Protein AF-0000000078259011 (afdb_homodimer)

Organism: Caenorhabditis remanei (NCBI:txid31234)

Foldseek 3Di:
DVVVVVVVVVLVVVLVVVLLVVLLVVVVVCVVVVHDDDLVNSQVSSVVVCVVSVNDPDRCDPVNSVVSCVVVVHDDDDDDDDDDPQDPPHPDDLVVLLVVCLVPVLVVDLVQDDQLQEKEKDKDKDFLADADPDDDDDPPDPDDDDDDLDDRSHPAIAIWMWMATLQQATFWAIEIEAADCDQDPCNCVLCVVLPSHDYHYDNRNDDALVVLLVCVVPTVVVTHAASHEYEEEPDPSCVSNVPDPVCPPRNYHYDYRDPPNCCQAHLCNPFPNVLLNVQLHVLSVQCCVPPVVDDSSDPSNVSLSNLLVVVQCRAPLNSLRSNQSCVRSPSDVDRGDDGDRQCCQFQPCVLQPPAAAPPPGHGFGTFRNHPVGRGTHHSVRSRVVSPD/DVVVVVVVVVLVVVLVVVLLVVLLVVVVVCVVVVHDDDLVNSQVSSVVVCVVSVNDPDRCDPVNSVVSCVVVVHDDDDDDDDDDPQDPPHPDDLVVLLVVCLVPVLVVDLVQDDQLQEKEKDKDKDFLAAADPDDDDDPPDPDDDDDDLDDRSHPAIAIWMWMATLQQATFWAIEIEAADCDQDPCNCVLCVVLRSHDYHYDNRNDDALVVLLVCVVPTVVVTHAASHEYEYEPDPSCVSNVPDPSCPPRNYHYHYRDPPNCCQAHLCNVFPNVLLSVQLHVLSVQCCVPPVVDNSSDPSNVSLSNLLVVVQCRAPLNSLRSNQSCVRSPSDVDRGDDGDRQCCQFQPCVLQPPAAAPPPGHRFGTFRNHPVGRGTHHSVCSRVVSPD

Structure (mmCIF, N/CA/C/O backbone):
data_AF-0000000078259011-model_v1
#
loop_
_entity.id
_entity.type
_entity.pdbx_description
1 polymer 'DDE-1 domain-containing protein'
#
loop_
_atom_site.group_PDB
_atom_site.id
_atom_site.type_symbol
_atom_site.label_atom_id
_atom_site.label_alt_id
_atom_site.label_comp_id
_atom_site.label_asym_id
_atom_site.label_entity_id
_atom_site.label_seq_id
_atom_site.pdbx_PDB_ins_code
_atom_site.Cartn_x
_atom_site.Cartn_y
_atom_site.Cartn_z
_atom_site.occupancy
_atom_site.B_iso_or_equiv
_atom_site.auth_seq_id
_atom_site.auth_comp_id
_atom_site.auth_asym_id
_atom_site.auth_atom_id
_atom_site.pdbx_PDB_model_num
ATOM 1 N N . ILE A 1 1 ? -22.812 -26.375 -56.094 1 44.34 1 ILE A N 1
ATOM 2 C CA . ILE A 1 1 ? -21.812 -26.344 -55.031 1 44.34 1 ILE A CA 1
ATOM 3 C C . ILE A 1 1 ? -21.484 -24.891 -54.688 1 44.34 1 ILE A C 1
ATOM 5 O O . ILE A 1 1 ? -21.375 -24.547 -53.5 1 44.34 1 ILE A O 1
ATOM 9 N N . ARG A 1 2 ? -21.422 -24.219 -55.656 1 51.81 2 ARG A N 1
ATOM 10 C CA . ARG A 1 2 ? -21.109 -22.812 -55.438 1 51.81 2 ARG A CA 1
ATOM 11 C C . ARG A 1 2 ? -22.297 -22.078 -54.781 1 51.81 2 ARG A C 1
ATOM 13 O O . ARG A 1 2 ? -22.109 -21.203 -53.969 1 51.81 2 ARG A O 1
ATOM 20 N N . LYS A 1 3 ? -23.438 -22.172 -55.312 1 49.12 3 LYS A N 1
ATOM 21 C CA . LYS A 1 3 ? -24.641 -21.531 -54.75 1 49.12 3 LYS A CA 1
ATOM 22 C C . LYS A 1 3 ? -24.891 -21.984 -53.344 1 49.12 3 LYS A C 1
ATOM 24 O O . LYS A 1 3 ? -25.234 -21.172 -52.469 1 49.12 3 LYS A O 1
ATOM 29 N N . GLU A 1 4 ? -24.719 -23.203 -53.062 1 45.75 4 GLU A N 1
ATOM 30 C CA . GLU A 1 4 ? -24.859 -23.75 -51.719 1 45.75 4 GLU A CA 1
ATOM 31 C C . GLU A 1 4 ? -23.781 -23.219 -50.781 1 45.75 4 GLU A C 1
ATOM 33 O O . GLU A 1 4 ? -24.047 -22.906 -49.625 1 45.75 4 GLU A O 1
ATOM 38 N N . ILE A 1 5 ? -22.625 -23.016 -51.406 1 49.16 5 ILE A N 1
ATOM 39 C CA . ILE A 1 5 ? -21.516 -22.453 -50.656 1 49.16 5 ILE A CA 1
ATOM 40 C C . ILE A 1 5 ? -21.797 -20.984 -50.344 1 49.16 5 ILE A C 1
ATOM 42 O O . ILE A 1 5 ? -21.5 -20.516 -49.25 1 49.16 5 ILE A O 1
ATOM 46 N N . ARG A 1 6 ? -22.391 -20.281 -51.281 1 49.56 6 ARG A N 1
ATOM 47 C CA . ARG A 1 6 ? -22.734 -18.875 -51.094 1 49.56 6 ARG A CA 1
ATOM 48 C C . ARG A 1 6 ? -23.828 -18.703 -50.062 1 49.56 6 ARG A C 1
ATOM 50 O O . ARG A 1 6 ? -23.766 -17.797 -49.219 1 49.56 6 ARG A O 1
ATOM 57 N N . THR A 1 7 ? -24.797 -19.453 -50.125 1 50.31 7 THR A N 1
ATOM 58 C CA . THR A 1 7 ? -25.875 -19.422 -49.125 1 50.31 7 THR A CA 1
ATOM 59 C C . THR A 1 7 ? -25.359 -19.828 -47.75 1 50.31 7 THR A C 1
ATOM 61 O O . THR A 1 7 ? -25.766 -19.266 -46.75 1 50.31 7 THR A O 1
ATOM 64 N N . GLN A 1 8 ? -24.469 -20.766 -47.781 1 53.81 8 GLN A N 1
ATOM 65 C CA . GLN A 1 8 ? -23.859 -21.219 -46.531 1 53.81 8 GLN A CA 1
ATOM 66 C C . GLN A 1 8 ? -22.953 -20.141 -45.969 1 53.81 8 GLN A C 1
ATOM 68 O O . GLN A 1 8 ? -22.922 -19.938 -44.75 1 53.81 8 GLN A O 1
ATOM 73 N N . LYS A 1 9 ? -22.219 -19.5 -47 1 56.75 9 LYS A N 1
ATOM 74 C CA . LYS A 1 9 ? -21.344 -18.406 -46.594 1 56.75 9 LYS A CA 1
ATOM 75 C C . LYS A 1 9 ? -22.141 -17.234 -46.031 1 56.75 9 LYS A C 1
ATOM 77 O O . LYS A 1 9 ? -21.734 -16.609 -45.062 1 56.75 9 LYS A O 1
ATOM 82 N N . THR A 1 10 ? -23.141 -16.859 -46.781 1 58.97 10 THR A N 1
ATOM 83 C CA . THR A 1 10 ? -24 -15.797 -46.312 1 58.97 10 THR A CA 1
ATOM 84 C C . THR A 1 10 ? -24.594 -16.141 -44.969 1 58.97 10 THR A C 1
ATOM 86 O O . THR A 1 10 ? -24.703 -15.273 -44.094 1 58.97 10 THR A O 1
ATOM 89 N N . ASN A 1 11 ? -24.719 -17.391 -44.844 1 77.69 11 ASN A N 1
ATOM 90 C CA . ASN A 1 11 ? -25.297 -17.875 -43.594 1 77.69 11 ASN A CA 1
ATOM 91 C C . ASN A 1 11 ? -24.266 -17.859 -42.469 1 77.69 11 ASN A C 1
ATOM 93 O O . ASN A 1 11 ? -24.594 -17.5 -41.344 1 77.69 11 ASN A O 1
ATOM 97 N N . ARG A 1 12 ? -23.047 -18 -42.938 1 81.88 12 ARG A N 1
ATOM 98 C CA . ARG A 1 12 ? -22 -17.969 -41.938 1 81.88 12 ARG A CA 1
ATOM 99 C C . ARG A 1 12 ? -21.719 -16.531 -41.5 1 81.88 12 ARG A C 1
ATOM 101 O O . ARG A 1 12 ? -21.516 -16.266 -40.312 1 81.88 12 ARG A O 1
ATOM 108 N N . LYS A 1 13 ? -21.594 -15.664 -42.594 1 85.06 13 LYS A N 1
ATOM 109 C CA . LYS A 1 13 ? -21.344 -14.25 -42.312 1 85.06 13 LYS A CA 1
ATOM 110 C C . LYS A 1 13 ? -22.422 -13.695 -41.375 1 85.06 13 LYS A C 1
ATOM 112 O O . LYS A 1 13 ? -22.109 -12.945 -40.438 1 85.06 13 LYS A O 1
ATOM 117 N N . GLN A 1 14 ? -23.594 -14.023 -41.656 1 88.19 14 GLN A N 1
ATOM 118 C CA . GLN A 1 14 ? -24.703 -13.578 -40.781 1 88.19 14 GLN A CA 1
ATOM 119 C C . GLN A 1 14 ? -24.594 -14.188 -39.406 1 88.19 14 GLN A C 1
ATOM 121 O O . GLN A 1 14 ? -24.859 -13.516 -38.406 1 88.19 14 GLN A O 1
ATOM 126 N N . ALA A 1 15 ? -24.25 -15.438 -39.344 1 89.5 15 ALA A N 1
ATOM 127 C CA . ALA A 1 15 ? -24.078 -16.109 -38.062 1 89.5 15 ALA A CA 1
ATOM 128 C C . ALA A 1 15 ? -22.984 -15.453 -37.25 1 89.5 15 ALA A C 1
ATOM 130 O O . ALA A 1 15 ? -23.125 -15.289 -36.031 1 89.5 15 ALA A O 1
ATOM 131 N N . VAL A 1 16 ? -21.891 -15.102 -37.906 1 91 16 VAL A N 1
ATOM 132 C CA . VAL A 1 16 ? -20.766 -14.469 -37.219 1 91 16 VAL A CA 1
ATOM 133 C C . VAL A 1 16 ? -21.188 -13.094 -36.719 1 91 16 VAL A C 1
ATOM 135 O O . VAL A 1 16 ? -20.797 -12.688 -35.594 1 91 16 VAL A O 1
ATOM 138 N N . GLU A 1 17 ? -21.938 -12.414 -37.438 1 91.94 17 GLU A N 1
ATOM 139 C CA . GLU A 1 17 ? -22.438 -11.109 -37 1 91.94 17 GLU A CA 1
ATOM 140 C C . GLU A 1 17 ? -23.328 -11.25 -35.781 1 91.94 17 GLU A C 1
ATOM 142 O O . GLU A 1 17 ? -23.25 -10.438 -34.844 1 91.94 17 GLU A O 1
ATOM 147 N N . LEU A 1 18 ? -24.156 -12.25 -35.812 1 92.31 18 LEU A N 1
ATOM 148 C CA . LEU A 1 18 ? -25 -12.516 -34.656 1 92.31 18 LEU A CA 1
ATOM 149 C C . LEU A 1 18 ? -24.156 -12.883 -33.438 1 92.31 18 LEU A C 1
ATOM 151 O O . LEU A 1 18 ? -24.469 -12.477 -32.312 1 92.31 18 LEU A O 1
ATOM 155 N N . LEU A 1 19 ? -23.203 -13.664 -33.688 1 94.19 19 LEU A N 1
ATOM 156 C CA . LEU A 1 19 ? -22.266 -14.016 -32.625 1 94.19 19 LEU A CA 1
ATOM 157 C C . LEU A 1 19 ? -21.625 -12.758 -32.031 1 94.19 19 LEU A C 1
ATOM 159 O O . LEU A 1 19 ? -21.547 -12.609 -30.812 1 94.19 19 LEU A O 1
ATOM 163 N N . ASN A 1 20 ? -21.172 -11.93 -32.938 1 95.38 20 ASN A N 1
ATOM 164 C CA . ASN A 1 20 ? -20.531 -10.695 -32.5 1 95.38 20 ASN A CA 1
ATOM 165 C C . ASN A 1 20 ? -21.453 -9.875 -31.609 1 95.38 20 ASN A C 1
ATOM 167 O O . ASN A 1 20 ? -21.031 -9.398 -30.562 1 95.38 20 ASN A O 1
ATOM 171 N N . ASP A 1 21 ? -22.641 -9.805 -31.969 1 95.38 21 ASP A N 1
ATOM 172 C CA . ASP A 1 21 ? -23.594 -9.039 -31.188 1 95.38 21 ASP A CA 1
ATOM 173 C C . ASP A 1 21 ? -23.828 -9.68 -29.812 1 95.38 21 ASP A C 1
ATOM 175 O O . ASP A 1 21 ? -23.906 -8.977 -28.797 1 95.38 21 ASP A O 1
ATOM 179 N N . ARG A 1 22 ? -23.938 -10.891 -29.812 1 95.25 22 ARG A N 1
ATOM 180 C CA . ARG A 1 22 ? -24.141 -11.609 -28.547 1 95.25 22 ARG A CA 1
ATOM 181 C C . ARG A 1 22 ? -22.969 -11.414 -27.609 1 95.25 22 ARG A C 1
ATOM 183 O O . ARG A 1 22 ? -23.141 -11.133 -26.422 1 95.25 22 ARG A O 1
ATOM 190 N N . VAL A 1 23 ? -21.797 -11.555 -28.141 1 96.5 23 VAL A N 1
ATOM 191 C CA . VAL A 1 23 ? -20.594 -11.43 -27.328 1 96.5 23 VAL A CA 1
ATOM 192 C C . VAL A 1 23 ? -20.453 -9.992 -26.828 1 96.5 23 VAL A C 1
ATOM 194 O O . VAL A 1 23 ? -20.125 -9.766 -25.656 1 96.5 23 VAL A O 1
ATOM 197 N N . VAL A 1 24 ? -20.719 -9.062 -27.688 1 97.12 24 VAL A N 1
ATOM 198 C CA . VAL A 1 24 ? -20.656 -7.652 -27.312 1 97.12 24 VAL A CA 1
ATOM 199 C C . VAL A 1 24 ? -21.609 -7.387 -26.156 1 97.12 24 VAL A C 1
ATOM 201 O O . VAL A 1 24 ? -21.25 -6.707 -25.188 1 97.12 24 VAL A O 1
ATOM 204 N N . ASN A 1 25 ? -22.734 -7.973 -26.188 1 96.31 25 ASN A N 1
ATOM 205 C CA . ASN A 1 25 ? -23.734 -7.785 -25.141 1 96.31 25 ASN A CA 1
ATOM 206 C C . ASN A 1 25 ? -23.281 -8.422 -23.828 1 96.31 25 ASN A C 1
ATOM 208 O O . ASN A 1 25 ? -23.469 -7.844 -22.75 1 96.31 25 ASN A O 1
ATOM 212 N N . LEU A 1 26 ? -22.734 -9.516 -23.922 1 95.5 26 LEU A N 1
ATOM 213 C CA . LEU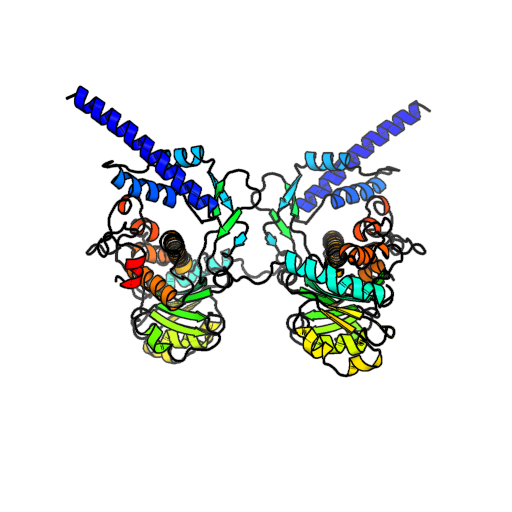 A 1 26 ? -22.281 -10.211 -22.734 1 95.5 26 LEU A CA 1
ATOM 214 C C . LEU A 1 26 ? -21.109 -9.477 -22.094 1 95.5 26 LEU A C 1
ATOM 216 O O . LEU A 1 26 ? -21.031 -9.367 -20.859 1 95.5 26 LEU A O 1
ATOM 220 N N . VAL A 1 27 ? -20.234 -9.016 -22.922 1 96.38 27 VAL A N 1
ATOM 221 C CA . VAL A 1 27 ? -19.078 -8.281 -22.422 1 96.38 27 VAL A CA 1
ATOM 222 C C . VAL A 1 27 ? -19.531 -6.965 -21.797 1 96.38 27 VAL A C 1
ATOM 224 O O . VAL A 1 27 ? -19.047 -6.586 -20.719 1 96.38 27 VAL A O 1
ATOM 227 N N . LYS A 1 28 ? -20.422 -6.324 -22.422 1 96.06 28 LYS A N 1
ATOM 228 C CA . LYS A 1 28 ? -20.969 -5.082 -21.875 1 96.06 28 LYS A CA 1
ATOM 229 C C . LYS A 1 28 ? -21.625 -5.316 -20.516 1 96.06 28 LYS A C 1
ATOM 231 O O . LYS A 1 28 ? -21.453 -4.523 -19.594 1 96.06 28 LYS A O 1
ATOM 236 N N . ALA A 1 29 ? -22.344 -6.363 -20.422 1 94.62 29 ALA A N 1
ATOM 237 C CA . ALA A 1 29 ? -23 -6.715 -19.156 1 94.62 29 ALA A CA 1
ATOM 238 C C . ALA A 1 29 ? -21.969 -6.945 -18.062 1 94.62 29 ALA A C 1
ATOM 240 O O . ALA A 1 29 ? -22.172 -6.512 -16.922 1 94.62 29 ALA A O 1
ATOM 241 N N . ALA A 1 30 ? -20.938 -7.609 -18.406 1 94.06 30 ALA A N 1
ATOM 242 C CA . ALA A 1 30 ? -19.891 -7.887 -17.438 1 94.06 30 ALA A CA 1
ATOM 243 C C . ALA A 1 30 ? -19.234 -6.594 -16.953 1 94.06 30 ALA A C 1
ATOM 245 O O . ALA A 1 30 ? -18.953 -6.441 -15.758 1 94.06 30 ALA A O 1
ATOM 246 N N . ILE A 1 31 ? -19.031 -5.691 -17.844 1 93.56 31 ILE A N 1
ATOM 247 C CA . ILE A 1 31 ? -18.422 -4.402 -17.516 1 93.56 31 ILE A CA 1
ATOM 248 C C . ILE A 1 31 ? -19.375 -3.607 -16.609 1 93.56 31 ILE A C 1
ATOM 250 O O . ILE A 1 31 ? -18.953 -3.043 -15.602 1 93.56 31 ILE A O 1
ATOM 254 N N . ASP A 1 32 ? -20.609 -3.664 -16.938 1 91.62 32 ASP A N 1
ATOM 255 C CA . ASP A 1 32 ? -21.609 -2.932 -16.172 1 91.62 32 ASP A CA 1
ATOM 256 C C . ASP A 1 32 ? -21.766 -3.508 -14.766 1 91.62 32 ASP A C 1
ATOM 258 O O . ASP A 1 32 ? -22.094 -2.781 -13.828 1 91.62 32 ASP A O 1
ATOM 262 N N . ASN A 1 33 ? -21.484 -4.766 -14.695 1 89.81 33 ASN A N 1
ATOM 263 C CA . ASN A 1 33 ? -21.578 -5.43 -13.406 1 89.81 33 ASN A CA 1
ATOM 264 C C . ASN A 1 33 ? -20.281 -5.301 -12.609 1 89.81 33 ASN A C 1
ATOM 266 O O . ASN A 1 33 ? -20.141 -5.891 -11.539 1 89.81 33 ASN A O 1
ATOM 270 N N . ASN A 1 34 ? -19.328 -4.617 -13.156 1 91.5 34 ASN A N 1
ATOM 271 C CA . ASN A 1 34 ? -18.031 -4.379 -12.531 1 91.5 34 ASN A CA 1
ATOM 272 C C . ASN A 1 34 ? -17.25 -5.684 -12.328 1 91.5 34 ASN A C 1
ATOM 274 O O . ASN A 1 34 ? -16.562 -5.844 -11.328 1 91.5 34 ASN A O 1
ATOM 278 N N . ASP A 1 35 ? -17.5 -6.578 -13.25 1 92.12 35 ASP A N 1
ATOM 279 C CA . ASP A 1 35 ? -16.719 -7.805 -13.234 1 92.12 35 ASP A CA 1
ATOM 280 C C . ASP A 1 35 ? -15.297 -7.559 -13.758 1 92.12 35 ASP A C 1
ATOM 282 O O . ASP A 1 35 ? -15.086 -6.688 -14.602 1 92.12 35 ASP A O 1
ATOM 286 N N . GLU A 1 36 ? -14.422 -8.281 -13.195 1 93.06 36 GLU A N 1
ATOM 287 C CA . GLU A 1 36 ? -13.055 -8.242 -13.719 1 93.06 36 GLU A CA 1
ATOM 288 C C . GLU A 1 36 ? -12.922 -9.125 -14.961 1 93.06 36 GLU A C 1
ATOM 290 O O . GLU A 1 36 ? -12.984 -10.352 -14.867 1 93.06 36 GLU A O 1
ATOM 295 N N . ILE A 1 37 ? -12.719 -8.461 -16.094 1 93.81 37 ILE A N 1
ATOM 296 C CA . ILE A 1 37 ? -12.625 -9.258 -17.312 1 93.81 37 ILE A CA 1
ATOM 297 C C . ILE A 1 37 ? -11.328 -8.93 -18.047 1 93.81 37 ILE A C 1
ATOM 299 O O . ILE A 1 37 ? -10.789 -7.828 -17.906 1 93.81 37 ILE A O 1
ATOM 303 N N . HIS A 1 38 ? -10.898 -9.969 -18.781 1 94.56 38 HIS A N 1
ATOM 304 C CA . HIS A 1 38 ? -9.688 -9.883 -19.594 1 94.56 38 HIS A CA 1
ATOM 305 C C . HIS A 1 38 ? -9.922 -10.383 -21.016 1 94.56 38 HIS A C 1
ATOM 307 O O . HIS A 1 38 ? -11.047 -10.766 -21.359 1 94.56 38 HIS A O 1
ATOM 313 N N . GLU A 1 39 ? -8.93 -10.289 -21.781 1 94.19 39 GLU A N 1
ATOM 314 C CA . GLU A 1 39 ? -9.078 -10.68 -23.188 1 94.19 39 GLU A CA 1
ATOM 315 C C . GLU A 1 39 ? -9.484 -12.141 -23.312 1 94.19 39 GLU A C 1
ATOM 317 O O . GLU A 1 39 ? -10.234 -12.508 -24.219 1 94.19 39 GLU A O 1
ATOM 322 N N . ASP A 1 40 ? -9.016 -12.875 -22.422 1 91.81 40 ASP A N 1
ATOM 323 C CA . ASP A 1 40 ? -9.359 -14.297 -22.438 1 91.81 40 ASP A CA 1
ATOM 324 C C . ASP A 1 40 ? -10.859 -14.508 -22.234 1 91.81 40 ASP A C 1
ATOM 326 O O . ASP A 1 40 ? -11.438 -15.461 -22.75 1 91.81 40 ASP A O 1
ATOM 330 N N . PHE A 1 41 ? -11.438 -13.68 -21.5 1 92.75 41 PHE A N 1
ATOM 331 C CA . PHE A 1 41 ? -12.875 -13.75 -21.281 1 92.75 41 PHE A CA 1
ATOM 332 C C . PHE A 1 41 ? -13.633 -13.562 -22.578 1 92.75 41 PHE A C 1
ATOM 334 O O . PHE A 1 41 ? -14.586 -14.289 -22.859 1 92.75 41 PHE A O 1
ATOM 341 N N . ILE A 1 42 ? -13.195 -12.594 -23.344 1 96.06 42 ILE A N 1
ATOM 342 C CA . ILE A 1 42 ? -13.836 -12.32 -24.625 1 96.06 42 ILE A CA 1
ATOM 343 C C . ILE A 1 42 ? -13.664 -13.523 -25.547 1 96.06 42 ILE A C 1
ATOM 345 O O . ILE A 1 42 ? -14.633 -13.984 -26.172 1 96.06 42 ILE A O 1
ATOM 349 N N . GLN A 1 43 ? -12.492 -14.016 -25.578 1 95.69 43 GLN A N 1
ATOM 350 C CA . GLN A 1 43 ? -12.203 -15.164 -26.438 1 95.69 43 GLN A CA 1
ATOM 351 C C . GLN A 1 43 ? -13.055 -16.359 -26.047 1 95.69 43 GLN A C 1
ATOM 353 O O . GLN A 1 43 ? -13.688 -16.984 -26.906 1 95.69 43 GLN A O 1
ATOM 358 N N . ARG A 1 44 ? -13.094 -16.641 -24.828 1 93.81 44 ARG A N 1
ATOM 359 C CA . ARG A 1 44 ? -13.828 -17.797 -24.328 1 93.81 44 ARG A CA 1
ATOM 360 C C . ARG A 1 44 ? -15.328 -17.641 -24.547 1 93.81 44 ARG A C 1
ATOM 362 O O . ARG A 1 44 ? -16.016 -18.578 -24.953 1 93.81 44 ARG A O 1
ATOM 369 N N . THR A 1 45 ? -15.781 -16.484 -24.234 1 94.25 45 THR A N 1
ATOM 370 C CA . THR A 1 45 ? -17.188 -16.203 -24.469 1 94.25 45 THR A CA 1
ATOM 371 C C . THR A 1 45 ? -17.547 -16.391 -25.953 1 94.25 45 THR A C 1
ATOM 373 O O . THR A 1 45 ? -18.578 -16.969 -26.281 1 94.25 45 THR A O 1
ATOM 376 N N . GLY A 1 46 ? -16.641 -15.914 -26.797 1 95.75 46 GLY A N 1
ATOM 377 C CA . GLY A 1 46 ? -16.844 -16.094 -28.234 1 95.75 46 GLY A CA 1
ATOM 378 C C . GLY A 1 46 ? -16.875 -17.562 -28.641 1 95.75 46 GLY A C 1
ATOM 379 O O . GLY A 1 46 ? -17.781 -17.984 -29.359 1 95.75 46 GLY A O 1
ATOM 380 N N . MET A 1 47 ? -15.969 -18.281 -28.156 1 95.38 47 MET A N 1
ATOM 381 C CA . MET A 1 47 ? -15.883 -19.703 -28.5 1 95.38 47 MET A CA 1
ATOM 382 C C . MET A 1 47 ? -17.094 -20.469 -27.969 1 95.38 47 MET A C 1
ATOM 384 O O . MET A 1 47 ? -17.672 -21.297 -28.688 1 95.38 47 MET A O 1
ATOM 388 N N . ASN A 1 48 ? -17.484 -20.203 -26.781 1 92.81 48 ASN A N 1
ATOM 389 C CA . ASN A 1 48 ? -18.625 -20.875 -26.172 1 92.81 48 ASN A CA 1
ATOM 390 C C . ASN A 1 48 ? -19.922 -20.547 -26.906 1 92.81 48 ASN A C 1
ATOM 392 O O . ASN A 1 48 ? -20.734 -21.438 -27.172 1 92.81 48 ASN A O 1
ATOM 396 N N . GLN A 1 49 ? -20.047 -19.297 -27.219 1 93.06 49 GLN A N 1
ATOM 397 C CA . GLN A 1 49 ? -21.281 -18.875 -27.875 1 93.06 49 GLN A CA 1
ATOM 398 C C . GLN A 1 49 ? -21.312 -19.328 -29.328 1 93.06 49 GLN A C 1
ATOM 400 O O . GLN A 1 49 ? -22.391 -19.516 -29.906 1 93.06 49 GLN A O 1
ATOM 405 N N . ALA A 1 50 ? -20.156 -19.453 -29.938 1 94.12 50 ALA A N 1
ATOM 406 C CA . ALA A 1 50 ? -20.078 -19.906 -31.328 1 94.12 50 ALA A CA 1
ATOM 407 C C . ALA A 1 50 ? -20.75 -21.281 -31.5 1 94.12 50 ALA A C 1
ATOM 409 O O . ALA A 1 50 ? -21.359 -21.562 -32.531 1 94.12 50 ALA A O 1
ATOM 410 N N . VAL A 1 51 ? -20.672 -22.062 -30.469 1 89.38 51 VAL A N 1
ATOM 411 C CA . VAL A 1 51 ? -21.297 -23.375 -30.484 1 89.38 51 VAL A CA 1
ATOM 412 C C . VAL A 1 51 ? -22.812 -23.234 -30.625 1 89.38 51 VAL A C 1
ATOM 414 O O . VAL A 1 51 ? -23.453 -23.984 -31.359 1 89.38 51 VAL A O 1
ATOM 417 N N . CYS A 1 52 ? -23.359 -22.25 -30 1 87 52 CYS A N 1
ATOM 418 C CA . CYS A 1 52 ? -24.797 -22.031 -30.016 1 87 52 CYS A CA 1
ATOM 419 C C . CYS A 1 52 ? -25.266 -21.578 -31.391 1 87 52 CYS A C 1
ATOM 421 O O . CYS A 1 52 ? -26.422 -21.766 -31.75 1 87 52 CYS A O 1
ATOM 423 N N . PHE A 1 53 ? -24.375 -21.031 -32.156 1 88.88 53 PHE A N 1
ATOM 424 C CA . PHE A 1 53 ? -24.734 -20.516 -33.5 1 88.88 53 PHE A CA 1
ATOM 425 C C . PHE A 1 53 ? -24.312 -21.484 -34.594 1 88.88 53 PHE A C 1
ATOM 427 O O . PHE A 1 53 ? -24.422 -21.172 -35.781 1 88.88 53 PHE A O 1
ATOM 434 N N . GLY A 1 54 ? -23.75 -22.641 -34.156 1 85.31 54 GLY A N 1
ATOM 435 C CA . GLY A 1 54 ? -23.375 -23.688 -35.125 1 85.31 54 GLY A CA 1
ATOM 436 C C . GLY A 1 54 ? -22.109 -23.359 -35.875 1 85.31 54 GLY A C 1
ATOM 437 O O . GLY A 1 54 ? -21.922 -23.844 -37 1 85.31 54 GLY A O 1
ATOM 438 N N . LEU A 1 55 ? -21.375 -22.406 -35.5 1 88.94 55 LEU A N 1
ATOM 439 C CA . LEU A 1 55 ? -20.141 -22.031 -36.188 1 88.94 55 LEU A CA 1
ATOM 440 C C . LEU A 1 55 ? -19.016 -23.016 -35.812 1 88.94 55 LEU A C 1
ATOM 442 O O . LEU A 1 55 ? -18.453 -22.953 -34.75 1 88.94 55 LEU A O 1
ATOM 446 N N . LYS A 1 56 ? -18.828 -23.859 -36.844 1 79.25 56 LYS A N 1
ATOM 447 C CA . LYS A 1 56 ? -17.781 -24.844 -36.656 1 79.25 56 LYS A CA 1
ATOM 448 C C . LYS A 1 56 ? -16.406 -24.25 -36.938 1 79.25 56 LYS A C 1
ATOM 450 O O . LYS A 1 56 ? -16.25 -23.406 -37.812 1 79.25 56 LYS A O 1
ATOM 455 N N . ASN A 1 57 ? -15.352 -24.344 -36.219 1 81.56 57 ASN A N 1
ATOM 456 C CA . ASN A 1 57 ? -13.953 -23.953 -36.406 1 81.56 57 ASN A CA 1
ATOM 457 C C . ASN A 1 57 ? -13.727 -22.484 -36.094 1 81.56 57 ASN A C 1
ATOM 459 O O . ASN A 1 57 ? -12.875 -21.828 -36.688 1 81.56 57 ASN A O 1
ATOM 463 N N . PHE A 1 58 ? -14.75 -21.938 -35.438 1 90.69 58 PHE A N 1
ATOM 464 C CA . PHE A 1 58 ? -14.531 -20.562 -34.969 1 90.69 58 PHE A CA 1
ATOM 465 C C . PHE A 1 58 ? -13.336 -20.5 -34.031 1 90.69 58 PHE A C 1
ATOM 467 O O . PHE A 1 58 ? -13.242 -21.281 -33.094 1 90.69 58 PHE A O 1
ATOM 474 N N . LYS A 1 59 ? -12.352 -19.625 -34.25 1 89.19 59 LYS A N 1
ATOM 475 C CA . LYS A 1 59 ? -11.094 -19.656 -33.5 1 89.19 59 LYS A CA 1
ATOM 476 C C . LYS A 1 59 ? -10.961 -18.422 -32.594 1 89.19 59 LYS A C 1
ATOM 478 O O . LYS A 1 59 ? -10.047 -18.344 -31.781 1 89.19 59 LYS A O 1
ATOM 483 N N . ALA A 1 60 ? -11.93 -17.5 -32.594 1 92.5 60 ALA A N 1
ATOM 484 C CA . ALA A 1 60 ? -11.836 -16.281 -31.797 1 92.5 60 ALA A CA 1
ATOM 485 C C . ALA A 1 60 ? -10.438 -15.688 -31.875 1 92.5 60 ALA A C 1
ATOM 487 O O . ALA A 1 60 ? -9.773 -15.5 -30.859 1 92.5 60 ALA A O 1
ATOM 488 N N . SER A 1 61 ? -9.961 -15.297 -33 1 92.94 61 SER A N 1
ATOM 489 C CA . SER A 1 61 ? -8.609 -14.82 -33.281 1 92.94 61 SER A CA 1
ATOM 490 C C . SER A 1 61 ? -8.32 -13.516 -32.562 1 92.94 61 SER A C 1
ATOM 492 O O . SER A 1 61 ? -9.242 -12.859 -32.031 1 92.94 61 SER A O 1
ATOM 494 N N . ARG A 1 62 ? -7.062 -13.195 -32.5 1 93.31 62 ARG A N 1
ATOM 495 C CA . ARG A 1 62 ? -6.652 -11.945 -31.859 1 93.31 62 ARG A CA 1
ATOM 496 C C . ARG A 1 62 ? -7.301 -10.742 -32.531 1 93.31 62 ARG A C 1
ATOM 498 O O . ARG A 1 62 ? -7.68 -9.781 -31.875 1 93.31 62 ARG A O 1
ATOM 505 N N . ASN A 1 63 ? -7.398 -10.852 -33.781 1 94.56 63 ASN A N 1
ATOM 506 C CA . ASN A 1 63 ? -8.031 -9.773 -34.531 1 94.56 63 ASN A CA 1
ATOM 507 C C . ASN A 1 63 ? -9.516 -9.648 -34.188 1 94.56 63 ASN A C 1
ATOM 509 O O . ASN A 1 63 ? -10.047 -8.539 -34.094 1 94.56 63 ASN A O 1
ATOM 513 N N . TRP A 1 64 ? -10.102 -10.758 -34.094 1 95.62 64 TRP A N 1
ATOM 514 C CA . TRP A 1 64 ? -11.508 -10.758 -33.719 1 95.62 64 TRP A CA 1
ATOM 515 C C . TRP A 1 64 ? -11.711 -10.117 -32.375 1 95.62 64 TRP A C 1
ATOM 517 O O . TRP A 1 64 ? -12.609 -9.281 -32.188 1 95.62 64 TRP A O 1
ATOM 527 N N . VAL A 1 65 ? -10.875 -10.445 -31.406 1 96.56 65 VAL A N 1
ATOM 528 C CA . VAL A 1 65 ? -10.953 -9.891 -30.062 1 96.56 65 VAL A CA 1
ATOM 529 C C . VAL A 1 65 ? -10.719 -8.383 -30.094 1 96.56 65 VAL A C 1
ATOM 531 O O . VAL A 1 65 ? -11.43 -7.617 -29.438 1 96.56 65 VAL A O 1
ATOM 534 N N . ALA A 1 66 ? -9.773 -8.008 -30.875 1 97 66 ALA A N 1
ATOM 535 C CA . ALA A 1 66 ? -9.469 -6.586 -31.031 1 97 66 ALA A CA 1
ATOM 536 C C . ALA A 1 66 ? -10.664 -5.82 -31.578 1 97 66 ALA A C 1
ATOM 538 O O . ALA A 1 66 ? -10.922 -4.68 -31.188 1 97 66 ALA A O 1
ATOM 539 N N . ALA A 1 67 ? -11.336 -6.465 -32.469 1 96.38 67 ALA A N 1
ATOM 540 C CA . ALA A 1 67 ? -12.516 -5.84 -33.062 1 96.38 67 ALA A CA 1
ATOM 541 C C . ALA A 1 67 ? -13.609 -5.637 -32 1 96.38 67 ALA A C 1
ATOM 543 O O . ALA A 1 67 ? -14.273 -4.598 -31.984 1 96.38 67 ALA A O 1
ATOM 544 N N . ILE A 1 68 ? -13.773 -6.625 -31.219 1 96.94 68 ILE A N 1
ATOM 545 C CA . ILE A 1 68 ? -14.781 -6.531 -30.156 1 96.94 68 ILE A CA 1
ATOM 546 C C . ILE A 1 68 ? -14.398 -5.418 -29.188 1 96.94 68 ILE A C 1
ATOM 548 O O . ILE A 1 68 ? -15.258 -4.625 -28.781 1 96.94 68 ILE A O 1
ATOM 552 N N . LYS A 1 69 ? -13.164 -5.348 -28.812 1 97.19 69 LYS A N 1
ATOM 553 C CA . LYS A 1 69 ? -12.672 -4.312 -27.906 1 97.19 69 LYS A CA 1
ATOM 554 C C . LYS A 1 69 ? -12.891 -2.92 -28.5 1 97.19 69 LYS A C 1
ATOM 556 O O . LYS A 1 69 ? -13.289 -1.997 -27.781 1 97.19 69 LYS A O 1
ATOM 561 N N . LYS A 1 70 ? -12.602 -2.822 -29.734 1 96.88 70 LYS A N 1
ATOM 562 C CA . LYS A 1 70 ? -12.781 -1.542 -30.406 1 96.88 70 LYS A CA 1
ATOM 563 C C . LYS A 1 70 ? -14.25 -1.126 -30.422 1 96.88 70 LYS A C 1
ATOM 565 O O . LYS A 1 70 ? -14.57 0.039 -30.188 1 96.88 70 LYS A O 1
ATOM 570 N N . ARG A 1 71 ? -15.102 -2.045 -30.719 1 96.06 71 ARG A N 1
ATOM 571 C CA . ARG A 1 71 ? -16.531 -1.787 -30.766 1 96.06 71 ARG A CA 1
ATOM 572 C C . ARG A 1 71 ? -17.047 -1.258 -29.438 1 96.06 71 ARG A C 1
ATOM 574 O O . ARG A 1 71 ? -17.953 -0.422 -29.406 1 96.06 71 ARG A O 1
ATOM 581 N N . LEU A 1 72 ? -16.484 -1.695 -28.344 1 96.56 72 LEU A N 1
ATOM 582 C CA . LEU A 1 72 ? -16.938 -1.322 -27.016 1 96.56 72 LEU A CA 1
ATOM 583 C C . LEU A 1 72 ? -15.992 -0.297 -26.375 1 96.56 72 LEU A C 1
ATOM 585 O O . LEU A 1 72 ? -16.172 0.094 -25.234 1 96.56 72 LEU A O 1
ATOM 589 N N . ASN A 1 73 ? -14.93 0.05 -27.062 1 96.81 73 ASN A N 1
ATOM 590 C CA . ASN A 1 73 ? -13.93 1.004 -26.609 1 96.81 73 ASN A CA 1
ATOM 591 C C . ASN A 1 73 ? -13.258 0.529 -25.312 1 96.81 73 ASN A C 1
ATOM 593 O O . ASN A 1 73 ? -13.141 1.292 -24.359 1 96.81 73 ASN A O 1
ATOM 597 N N . LEU A 1 74 ? -12.883 -0.693 -25.375 1 96.94 74 LEU A N 1
ATOM 598 C CA . LEU A 1 74 ? -12.258 -1.296 -24.203 1 96.94 74 LEU A CA 1
ATOM 599 C C . LEU A 1 74 ? -10.742 -1.217 -24.297 1 96.94 74 LEU A C 1
ATOM 601 O O . LEU A 1 74 ? -10.164 -1.443 -25.375 1 96.94 74 LEU A O 1
ATOM 605 N N . VAL A 1 75 ? -10.07 -0.875 -23.234 1 96.75 75 VAL A N 1
ATOM 606 C CA . VAL A 1 75 ? -8.617 -0.874 -23.109 1 96.75 75 VAL A CA 1
ATOM 607 C C . VAL A 1 75 ? -8.211 -1.44 -21.75 1 96.75 75 VAL A C 1
ATOM 609 O O . VAL A 1 75 ? -9.055 -1.623 -20.875 1 96.75 75 VAL A O 1
ATOM 612 N N . SER A 1 76 ? -7.012 -1.846 -21.719 1 95 76 SER A N 1
ATOM 613 C CA . SER A 1 76 ? -6.477 -2.314 -20.438 1 95 76 SER A CA 1
ATOM 614 C C . SER A 1 76 ? -6.344 -1.169 -19.438 1 95 76 SER A C 1
ATOM 616 O O . SER A 1 76 ? -5.707 -0.155 -19.734 1 95 76 SER A O 1
ATOM 618 N N . ARG A 1 77 ? -7.008 -1.276 -18.297 1 94.06 77 ARG A N 1
ATOM 619 C CA . ARG A 1 77 ? -7.012 -0.229 -17.281 1 94.06 77 ARG A CA 1
ATOM 620 C C . ARG A 1 77 ? -6.578 -0.778 -15.922 1 94.06 77 ARG A C 1
ATOM 622 O O . ARG A 1 77 ? -6.859 -1.934 -15.602 1 94.06 77 ARG A O 1
ATOM 629 N N . HIS A 1 78 ? -5.879 0.085 -15.219 1 92.31 78 HIS A N 1
ATOM 630 C CA . HIS A 1 78 ? -5.543 -0.248 -13.836 1 92.31 78 HIS A CA 1
ATOM 631 C C . HIS A 1 78 ? -6.785 -0.216 -12.945 1 92.31 78 HIS A C 1
ATOM 633 O O . HIS A 1 78 ? -7.625 0.677 -13.078 1 92.31 78 HIS A O 1
ATOM 639 N N . ILE A 1 79 ? -6.941 -1.143 -12.102 1 92.69 79 ILE A N 1
ATOM 640 C CA . ILE A 1 79 ? -8.062 -1.184 -11.172 1 92.69 79 ILE A CA 1
ATOM 641 C C . ILE A 1 79 ? -7.762 -0.295 -9.969 1 92.69 79 ILE A C 1
ATOM 643 O O . ILE A 1 79 ? -6.828 -0.564 -9.203 1 92.69 79 ILE A O 1
ATOM 647 N N . ASP A 1 80 ? -8.516 0.674 -9.742 1 89.12 80 ASP A N 1
ATOM 648 C CA . ASP A 1 80 ? -8.297 1.647 -8.68 1 89.12 80 ASP A CA 1
ATOM 649 C C . ASP A 1 80 ? -8.805 1.115 -7.336 1 89.12 80 ASP A C 1
ATOM 651 O O . ASP A 1 80 ? -8.18 1.344 -6.297 1 89.12 80 ASP A O 1
ATOM 655 N N . ARG A 1 81 ? -9.93 0.479 -7.398 1 88.88 81 ARG A N 1
ATOM 656 C CA . ARG A 1 81 ? -10.539 0.032 -6.148 1 88.88 81 ARG A CA 1
ATOM 657 C C . ARG A 1 81 ? -11.359 -1.236 -6.363 1 88.88 81 ARG A C 1
ATOM 659 O O . ARG A 1 81 ? -12.016 -1.394 -7.398 1 88.88 81 ARG A O 1
ATOM 666 N N . ARG A 1 82 ? -11.312 -2.059 -5.363 1 90.44 82 ARG A N 1
ATOM 667 C CA . ARG A 1 82 ? -12.172 -3.242 -5.32 1 90.44 82 ARG A CA 1
ATOM 668 C C . ARG A 1 82 ? -13.375 -3.016 -4.414 1 90.44 82 ARG A C 1
ATOM 670 O O . ARG A 1 82 ? -13.227 -2.557 -3.279 1 90.44 82 ARG A O 1
ATOM 677 N N . ILE A 1 83 ? -14.547 -3.229 -4.949 1 87.69 83 ILE A N 1
ATOM 678 C CA . ILE A 1 83 ? -15.766 -3.012 -4.188 1 87.69 83 ILE A CA 1
ATOM 679 C C . ILE A 1 83 ? -16.438 -4.352 -3.902 1 87.69 83 ILE A C 1
ATOM 681 O O . ILE A 1 83 ? -16.297 -5.305 -4.668 1 87.69 83 ILE A O 1
ATOM 685 N N . VAL A 1 84 ? -17.031 -4.434 -2.734 1 82.5 84 VAL A N 1
ATOM 686 C CA . VAL A 1 84 ? -17.812 -5.617 -2.375 1 82.5 84 VAL A CA 1
ATOM 687 C C . VAL A 1 84 ? -19.297 -5.34 -2.562 1 82.5 84 VAL A C 1
ATOM 689 O O . VAL A 1 84 ? -19.766 -4.23 -2.295 1 82.5 84 VAL A O 1
ATOM 692 N N . LYS A 1 85 ? -19.969 -6.332 -3.211 1 71.31 85 LYS A N 1
ATOM 693 C CA . LYS A 1 85 ? -21.406 -6.152 -3.414 1 71.31 85 LYS A CA 1
ATOM 694 C C . LYS A 1 85 ? -22.141 -5.977 -2.084 1 71.31 85 LYS A C 1
ATOM 696 O O . LYS A 1 85 ? -21.891 -6.719 -1.133 1 71.31 85 LYS A O 1
ATOM 701 N N . PRO A 1 86 ? -22.75 -4.73 -2.002 1 62.28 86 PRO A N 1
ATOM 702 C CA . PRO A 1 86 ? -23.469 -4.5 -0.748 1 62.28 86 PRO A CA 1
ATOM 703 C C . PRO A 1 86 ? -24.438 -5.629 -0.413 1 62.28 86 PRO A C 1
ATOM 705 O O . PRO A 1 86 ? -25.078 -6.184 -1.311 1 62.28 86 PRO A O 1
ATOM 708 N N . LYS A 1 87 ? -24.359 -6.297 0.723 1 57.41 87 LYS A N 1
ATOM 709 C CA . LYS A 1 87 ? -25.359 -7.25 1.188 1 57.41 87 LYS A CA 1
ATOM 710 C C . LYS A 1 87 ? -26.734 -6.594 1.286 1 57.41 87 LYS A C 1
ATOM 712 O O . LYS A 1 87 ? -26.828 -5.387 1.51 1 57.41 87 LYS A O 1
ATOM 717 N N . ALA A 1 88 ? -27.75 -7.164 0.695 1 56.62 88 ALA A N 1
ATOM 718 C CA . ALA A 1 88 ? -29.125 -6.688 0.74 1 56.62 88 ALA A CA 1
ATOM 719 C C . ALA A 1 88 ? -29.406 -5.941 2.043 1 56.62 88 ALA A C 1
ATOM 721 O O . ALA A 1 88 ? -30.094 -4.914 2.043 1 56.62 88 ALA A O 1
ATOM 722 N N . ASN A 1 89 ? -29.016 -6.457 3.16 1 57.09 89 ASN A N 1
ATOM 723 C CA . ASN A 1 89 ? -29.406 -5.871 4.438 1 57.09 89 ASN A CA 1
ATOM 724 C C . ASN A 1 89 ? -28.328 -4.938 4.98 1 57.09 89 ASN A C 1
ATOM 726 O O . ASN A 1 89 ? -27.984 -5 6.16 1 57.09 89 ASN A O 1
ATOM 730 N N . SER A 1 90 ? -27.812 -4.305 4.035 1 62.25 90 SER A N 1
ATOM 731 C CA . SER A 1 90 ? -26.719 -3.467 4.527 1 62.25 90 SER A CA 1
ATOM 732 C C . SER A 1 90 ? -27.25 -2.293 5.348 1 62.25 90 SER A C 1
ATOM 734 O O . SER A 1 90 ? -28.375 -1.824 5.117 1 62.25 90 SER A O 1
ATOM 736 N N . GLY A 1 91 ? -26.922 -2.199 6.578 1 66.44 91 GLY A N 1
ATOM 737 C CA . GLY A 1 91 ? -27.266 -1.096 7.461 1 66.44 91 GLY A CA 1
ATOM 738 C C . GLY A 1 91 ? -27.328 0.242 6.746 1 66.44 91 GLY A C 1
ATOM 739 O O . GLY A 1 91 ? -27.234 0.302 5.52 1 66.44 91 GLY A O 1
ATOM 740 N N . PRO A 1 92 ? -27.828 1.251 7.426 1 76.31 92 PRO A N 1
ATOM 741 C CA . PRO A 1 92 ? -27.969 2.584 6.832 1 76.31 92 PRO A CA 1
ATOM 742 C C . PRO A 1 92 ? -26.688 3.047 6.125 1 76.31 92 PRO A C 1
ATOM 744 O O . PRO A 1 92 ? -25.594 2.721 6.559 1 76.31 92 PRO A O 1
ATOM 747 N N . SER A 1 93 ? -26.938 3.633 5 1 81.38 93 SER A N 1
ATOM 748 C CA . SER A 1 93 ? -25.828 4.211 4.238 1 81.38 93 SER A CA 1
ATOM 749 C C . SER A 1 93 ? -25.141 5.328 5.02 1 81.38 93 SER A C 1
ATOM 751 O O . SER A 1 93 ? -25.688 5.824 6.012 1 81.38 93 SER A O 1
ATOM 753 N N . GLU A 1 94 ? -23.938 5.652 4.672 1 85.44 94 GLU A N 1
ATOM 754 C CA . GLU A 1 94 ? -23.203 6.758 5.27 1 85.44 94 GLU A CA 1
ATOM 755 C C . GLU A 1 94 ? -24 8.055 5.223 1 85.44 94 GLU A C 1
ATOM 757 O O . GLU A 1 94 ? -24.062 8.789 6.211 1 85.44 94 GLU A O 1
ATOM 762 N N . GLU A 1 95 ? -24.672 8.25 4.129 1 89.5 95 GLU A N 1
ATOM 763 C CA . GLU A 1 95 ? -25.453 9.477 3.943 1 89.5 95 GLU A CA 1
ATOM 764 C C . GLU A 1 95 ? -26.641 9.523 4.895 1 89.5 95 GLU A C 1
ATOM 766 O O . GLU A 1 95 ? -26.969 10.586 5.438 1 89.5 95 GLU A O 1
ATOM 771 N N . GLU A 1 96 ? -27.141 8.359 5.082 1 90.81 96 GLU A N 1
ATOM 772 C CA . GLU A 1 96 ? -28.281 8.297 5.992 1 90.81 96 GLU A CA 1
ATOM 773 C C . GLU A 1 96 ? -27.844 8.539 7.438 1 90.81 96 GLU A C 1
ATOM 775 O O . GLU A 1 96 ? -28.531 9.219 8.195 1 90.81 96 GLU A O 1
ATOM 780 N N . LYS A 1 97 ? -26.812 8.008 7.754 1 92.5 97 LYS A N 1
ATOM 781 C CA . LYS A 1 97 ? -26.281 8.211 9.094 1 92.5 97 LYS A CA 1
ATOM 782 C C . LYS A 1 97 ? -25.953 9.688 9.344 1 92.5 97 LYS A C 1
ATOM 784 O O . LYS A 1 97 ? -26.25 10.219 10.406 1 92.5 97 LYS A O 1
ATOM 789 N N . VAL A 1 98 ? -25.391 10.305 8.344 1 94.12 98 VAL A N 1
ATOM 790 C CA . VAL A 1 98 ? -25.016 11.711 8.438 1 94.12 98 VAL A CA 1
ATOM 791 C C . VAL A 1 98 ? -26.281 12.562 8.578 1 94.12 98 VAL A C 1
ATOM 793 O O . VAL A 1 98 ? -26.359 13.43 9.453 1 94.12 98 VAL A O 1
ATOM 796 N N . ARG A 1 99 ? -27.234 12.281 7.805 1 94 99 ARG A N 1
ATOM 797 C CA . ARG A 1 99 ? -28.484 13.039 7.832 1 94 99 ARG A CA 1
ATOM 798 C C . ARG A 1 99 ? -29.156 12.922 9.188 1 94 99 ARG A C 1
ATOM 800 O O . ARG A 1 99 ? -29.625 13.922 9.742 1 94 99 ARG A O 1
ATOM 807 N N . LYS A 1 100 ? -29.156 11.75 9.664 1 93.88 100 LYS A N 1
ATOM 808 C CA . LYS A 1 100 ? -29.781 11.531 10.961 1 93.88 100 LYS A CA 1
ATOM 809 C C . LYS A 1 100 ? -29.047 12.297 12.062 1 93.88 100 LYS A C 1
ATOM 811 O O . LYS A 1 100 ? -29.672 12.922 12.914 1 93.88 100 LYS A O 1
ATOM 816 N N . PHE A 1 101 ? -27.812 12.273 12.023 1 95.19 101 PHE A N 1
ATOM 817 C CA . PHE A 1 101 ? -27.016 12.977 13.008 1 95.19 101 PHE A CA 1
ATOM 818 C C . PHE A 1 101 ? -27.234 14.484 12.922 1 95.19 101 PHE A C 1
ATOM 820 O O . PHE A 1 101 ? -27.406 15.148 13.945 1 95.19 101 PHE A O 1
ATOM 827 N N . LEU A 1 102 ? -27.328 14.984 11.695 1 95.06 102 LEU A N 1
ATOM 828 C CA . LEU A 1 102 ? -27.5 16.422 11.453 1 95.06 102 LEU A CA 1
ATOM 829 C C . LEU A 1 102 ? -28.891 16.875 11.914 1 95.06 102 LEU A C 1
ATOM 831 O O . LEU A 1 102 ? -29.031 18 12.422 1 95.06 102 LEU A O 1
ATOM 835 N N . LEU A 1 103 ? -29.797 16.031 11.867 1 94.62 103 LEU A N 1
ATOM 836 C CA . LEU A 1 103 ? -31.172 16.406 12.172 1 94.62 103 LEU A CA 1
ATOM 837 C C . LEU A 1 103 ? -31.453 16.266 13.664 1 94.62 103 LEU A C 1
ATOM 839 O O . LEU A 1 103 ? -32.281 17 14.211 1 94.62 103 LEU A O 1
ATOM 843 N N . THR A 1 104 ? -30.688 15.391 14.266 1 94.44 104 THR A N 1
ATOM 844 C CA . THR A 1 104 ? -31.031 15.102 15.648 1 94.44 104 THR A CA 1
ATOM 845 C C . THR A 1 104 ? -30 15.711 16.609 1 94.44 104 THR A C 1
ATOM 847 O O . THR A 1 104 ? -30.344 16.562 17.422 1 94.44 104 THR A O 1
ATOM 850 N N . GLU A 1 105 ? -28.797 15.43 16.406 1 95.81 105 GLU A N 1
ATOM 851 C CA . GLU A 1 105 ? -27.766 15.758 17.391 1 95.81 105 GLU A CA 1
ATOM 852 C C . GLU A 1 105 ? -27.312 17.219 17.25 1 95.81 105 GLU A C 1
ATOM 854 O O . GLU A 1 105 ? -27.109 17.906 18.25 1 95.81 105 GLU A O 1
ATOM 859 N N . ILE A 1 106 ? -27.234 17.688 16.031 1 95.88 106 ILE A N 1
ATOM 860 C CA . ILE A 1 106 ? -26.641 19 15.797 1 95.88 106 ILE A CA 1
ATOM 861 C C . ILE A 1 106 ? -27.531 20.094 16.375 1 95.88 106 ILE A C 1
ATOM 863 O O . ILE A 1 106 ? -27.078 20.969 17.109 1 95.88 106 ILE A O 1
ATOM 867 N N . PRO A 1 107 ? -28.828 20.062 16.141 1 95.94 107 PRO A N 1
ATOM 868 C CA . PRO A 1 107 ? -29.688 21.094 16.75 1 95.94 107 PRO A CA 1
ATOM 869 C C . PRO A 1 107 ? -29.672 21.047 18.266 1 95.94 107 PRO A C 1
ATOM 871 O O . PRO A 1 107 ? -29.703 22.109 18.922 1 95.94 107 PRO A O 1
ATOM 874 N N . ARG A 1 108 ? -29.547 19.906 18.766 1 96.94 108 ARG A N 1
ATOM 875 C CA . ARG A 1 108 ? -29.5 19.75 20.219 1 96.94 108 ARG A CA 1
ATOM 876 C C . ARG A 1 108 ? -28.234 20.391 20.781 1 96.94 108 ARG A C 1
ATOM 878 O O . ARG A 1 108 ? -28.281 21.109 21.781 1 96.94 108 ARG A O 1
ATOM 885 N N . LEU A 1 109 ? -27.203 20.25 20.188 1 96.88 109 LEU A N 1
ATOM 886 C CA . LEU A 1 109 ? -25.922 20.781 20.641 1 96.88 109 LEU A CA 1
ATOM 887 C C . LEU A 1 109 ? -25.891 22.297 20.531 1 96.88 109 LEU A C 1
ATOM 889 O O . LEU A 1 109 ? -25.406 22.984 21.438 1 96.88 109 LEU A O 1
ATOM 893 N N . LYS A 1 110 ? -26.453 22.766 19.469 1 95.56 110 LYS A N 1
ATOM 894 C CA . LYS A 1 110 ? -26.469 24.203 19.219 1 95.56 110 LYS A CA 1
ATOM 895 C C . LYS A 1 110 ? -27.297 24.922 20.266 1 95.56 110 LYS A C 1
ATOM 897 O O . LYS A 1 110 ? -26.984 26.047 20.656 1 95.56 110 LYS A O 1
ATOM 902 N N . ARG A 1 111 ? -28.281 24.297 20.672 1 95.25 111 ARG A N 1
ATOM 903 C CA . ARG A 1 111 ? -29.172 24.906 21.656 1 95.25 111 ARG A CA 1
ATOM 904 C C . ARG A 1 111 ? -28.578 24.828 23.062 1 95.25 111 ARG A C 1
ATOM 906 O O . ARG A 1 111 ? -28.703 25.781 23.844 1 95.25 111 ARG A O 1
ATOM 913 N N . LYS A 1 112 ? -27.891 23.828 23.25 1 96.44 112 LYS A N 1
ATOM 914 C CA . LYS A 1 112 ? -27.484 23.547 24.625 1 96.44 112 LYS A CA 1
ATOM 915 C C . LYS A 1 112 ? -26.141 24.188 24.938 1 96.44 112 LYS A C 1
ATOM 917 O O . LYS A 1 112 ? -25.891 24.609 26.078 1 96.44 112 LYS A O 1
ATOM 922 N N . TYR A 1 113 ? -25.297 24.312 23.969 1 97.25 113 TYR A N 1
ATOM 923 C CA . TYR A 1 113 ? -23.938 24.719 24.281 1 97.25 113 TYR A CA 1
ATOM 924 C C . TYR A 1 113 ? -23.531 25.922 23.438 1 97.25 113 TYR A C 1
ATOM 926 O O . TYR A 1 113 ? -23.891 26.031 22.266 1 97.25 113 TYR A O 1
ATOM 934 N N . ALA A 1 114 ? -22.703 26.719 24.047 1 96.69 114 ALA A N 1
ATOM 935 C CA . ALA A 1 114 ? -22.031 27.781 23.297 1 96.69 114 ALA A CA 1
ATOM 936 C C . ALA A 1 114 ? -20.812 27.234 22.547 1 96.69 114 ALA A C 1
ATOM 938 O O . ALA A 1 114 ? -20.234 26.219 22.938 1 96.69 114 ALA A O 1
ATOM 939 N N . PRO A 1 115 ? -20.422 27.953 21.531 1 96.69 115 PRO A N 1
ATOM 940 C CA . PRO A 1 115 ? -19.281 27.484 20.734 1 96.69 115 PRO A CA 1
ATOM 941 C C . PRO A 1 115 ? -18.031 27.266 21.594 1 96.69 115 PRO A C 1
ATOM 943 O O . PRO A 1 115 ? -17.234 26.359 21.312 1 96.69 115 PRO A O 1
ATOM 946 N N . SER A 1 116 ? -17.844 27.984 22.625 1 96.44 116 SER A N 1
ATOM 947 C CA . SER A 1 116 ? -16.672 27.875 23.5 1 96.44 116 SER A CA 1
ATOM 948 C C . SER A 1 116 ? -16.734 26.609 24.344 1 96.44 116 SER A C 1
ATOM 950 O O . SER A 1 116 ? -15.727 26.219 24.938 1 96.44 116 SER A O 1
ATOM 952 N N . ASN A 1 117 ? -17.891 25.922 24.312 1 97.62 117 ASN A N 1
ATOM 953 C CA . ASN A 1 117 ? -18.078 24.734 25.141 1 97.62 117 ASN A CA 1
ATOM 954 C C . ASN A 1 117 ? -18.234 23.469 24.281 1 97.62 117 ASN A C 1
ATOM 956 O O . ASN A 1 117 ? -18.594 22.406 24.797 1 97.62 117 ASN A O 1
ATOM 960 N N . ILE A 1 118 ? -17.984 23.625 23 1 98.31 118 ILE A N 1
ATOM 961 C CA . ILE A 1 118 ? -18.031 22.5 22.094 1 98.31 118 ILE A CA 1
ATOM 962 C C . ILE A 1 118 ? -16.625 22.156 21.609 1 98.31 118 ILE A C 1
ATOM 964 O O . ILE A 1 118 ? -15.961 22.984 20.984 1 98.31 118 ILE A O 1
ATOM 968 N N . PHE A 1 119 ? -16.234 20.922 21.859 1 98.19 119 PHE A N 1
ATOM 969 C CA . PHE A 1 119 ? -14.867 20.531 21.547 1 98.19 119 PHE A CA 1
ATOM 970 C C . PHE A 1 119 ? -14.844 19.297 20.656 1 98.19 119 PHE A C 1
ATOM 972 O O . PHE A 1 119 ? -15.805 18.516 20.641 1 98.19 119 PHE A O 1
ATOM 979 N N . ASN A 1 120 ? -13.844 19.141 19.859 1 98.25 120 ASN A N 1
ATOM 980 C CA . ASN A 1 120 ? -13.578 17.969 19.031 1 98.25 120 ASN A CA 1
ATOM 981 C C . ASN A 1 120 ? -12.133 17.516 19.141 1 98.25 120 ASN A C 1
ATOM 983 O O . ASN A 1 120 ? -11.211 18.328 19.172 1 98.25 120 ASN A O 1
ATOM 987 N N . VAL A 1 121 ? -11.938 16.25 19.312 1 97.75 121 VAL A N 1
ATOM 988 C CA . VAL A 1 121 ? -10.602 15.672 19.359 1 97.75 121 VAL A CA 1
ATOM 989 C C . VAL A 1 121 ? -10.477 14.555 18.328 1 97.75 121 VAL A C 1
ATOM 991 O O . VAL A 1 121 ? -11.477 13.906 17.984 1 97.75 121 VAL A O 1
ATOM 994 N N . ASP A 1 122 ? -9.312 14.383 17.766 1 96.44 122 ASP A N 1
ATOM 995 C CA . ASP A 1 122 ? -9.062 13.344 16.766 1 96.44 122 ASP A CA 1
ATOM 996 C C . ASP A 1 122 ? -7.594 12.93 16.766 1 96.44 122 ASP A C 1
ATOM 998 O O . ASP A 1 122 ? -6.715 13.734 17.094 1 96.44 122 ASP A O 1
ATOM 1002 N N . GLN A 1 123 ? -7.441 11.688 16.484 1 96.06 123 GLN A N 1
ATOM 1003 C CA . GLN A 1 123 ? -6.086 11.164 16.344 1 96.06 123 GLN A CA 1
ATOM 1004 C C . GLN A 1 123 ? -5.625 11.227 14.883 1 96.06 123 GLN A C 1
ATOM 1006 O O . GLN A 1 123 ? -6.359 10.828 13.977 1 96.06 123 GLN A O 1
ATOM 1011 N N . THR A 1 124 ? -4.48 11.734 14.633 1 96.5 124 THR A N 1
ATOM 1012 C CA . THR A 1 124 ? -3.934 11.734 13.281 1 96.5 124 THR A CA 1
ATOM 1013 C C . THR A 1 124 ? -2.51 11.188 13.273 1 96.5 124 THR A C 1
ATOM 1015 O O . THR A 1 124 ? -1.702 11.523 14.141 1 96.5 124 THR A O 1
ATOM 1018 N N . SER A 1 125 ? -2.271 10.32 12.391 1 96.25 125 SER A N 1
ATOM 1019 C CA . SER A 1 125 ? -0.956 9.711 12.258 1 96.25 125 SER A CA 1
ATOM 1020 C C . SER A 1 125 ? -0.032 10.555 11.391 1 96.25 125 SER A C 1
ATOM 1022 O O . SER A 1 125 ? -0.442 11.062 10.344 1 96.25 125 SER A O 1
ATOM 1024 N N . VAL A 1 126 ? 1.178 10.703 11.883 1 97 126 VAL A N 1
ATOM 1025 C CA . VAL A 1 126 ? 2.215 11.43 11.156 1 97 126 VAL A CA 1
ATOM 1026 C C . VAL A 1 126 ? 3.447 10.547 10.992 1 97 126 VAL A C 1
ATOM 1028 O O . VAL A 1 126 ? 3.961 9.992 11.977 1 97 126 VAL A O 1
ATOM 1031 N N . LYS A 1 127 ? 3.918 10.453 9.773 1 96 127 LYS A N 1
ATOM 1032 C CA . LYS A 1 127 ? 5.121 9.664 9.531 1 96 127 LYS A CA 1
ATOM 1033 C C . LYS A 1 127 ? 6.367 10.391 10.039 1 96 127 LYS A C 1
ATOM 1035 O O . LYS A 1 127 ? 6.41 11.625 10.055 1 96 127 LYS A O 1
ATOM 1040 N N . TYR A 1 128 ? 7.344 9.641 10.352 1 96.06 128 TYR A N 1
ATOM 1041 C CA . TYR A 1 128 ? 8.578 10.227 10.859 1 96.06 128 TYR A CA 1
ATOM 1042 C C . TYR A 1 128 ? 9.336 10.953 9.75 1 96.06 128 TYR A C 1
ATOM 1044 O O . TYR A 1 128 ? 10.25 11.734 10.016 1 96.06 128 TYR A O 1
ATOM 1052 N N . GLU A 1 129 ? 8.992 10.633 8.578 1 94.88 129 GLU A N 1
ATOM 1053 C CA . GLU A 1 129 ? 9.414 11.398 7.406 1 94.88 129 GLU A CA 1
ATOM 1054 C C . GLU A 1 129 ? 8.273 11.539 6.402 1 94.88 129 GLU A C 1
ATOM 1056 O O . GLU A 1 129 ? 7.93 10.586 5.703 1 94.88 129 GLU A O 1
ATOM 1061 N N . MET A 1 130 ? 7.766 12.781 6.336 1 95.12 130 MET A N 1
ATOM 1062 C CA . MET A 1 130 ? 6.633 13.047 5.457 1 95.12 130 MET A CA 1
ATOM 1063 C C . MET A 1 130 ? 7.109 13.477 4.074 1 95.12 130 MET A C 1
ATOM 1065 O O . MET A 1 130 ? 7.91 14.406 3.947 1 95.12 130 MET A O 1
ATOM 1069 N N . THR A 1 131 ? 6.656 12.766 3.076 1 91.44 131 THR A N 1
ATOM 1070 C CA . THR A 1 131 ? 7.02 13.086 1.702 1 91.44 131 THR A CA 1
ATOM 1071 C C . THR A 1 131 ? 5.773 13.227 0.831 1 91.44 131 THR A C 1
ATOM 1073 O O . THR A 1 131 ? 4.68 12.836 1.239 1 91.44 131 THR A O 1
ATOM 1076 N N . LYS A 1 132 ? 5.977 13.875 -0.28 1 90.88 132 LYS A N 1
ATOM 1077 C CA . LYS A 1 132 ? 4.898 13.953 -1.263 1 90.88 132 LYS A CA 1
ATOM 1078 C C . LYS A 1 132 ? 4.973 12.797 -2.256 1 90.88 132 LYS A C 1
ATOM 1080 O O . LYS A 1 132 ? 6.027 12.18 -2.422 1 90.88 132 LYS A O 1
ATOM 1085 N N . ASN A 1 133 ? 3.863 12.578 -2.842 1 89.25 133 ASN A N 1
ATOM 1086 C CA . ASN A 1 133 ? 3.809 11.477 -3.799 1 89.25 133 ASN A CA 1
ATOM 1087 C C . ASN A 1 133 ? 4.176 11.938 -5.207 1 89.25 133 ASN A C 1
ATOM 1089 O O . ASN A 1 133 ? 4.441 11.117 -6.082 1 89.25 133 ASN A O 1
ATOM 1093 N N . ARG A 1 134 ? 4.191 13.227 -5.398 1 93.25 134 ARG A N 1
ATOM 1094 C CA . ARG A 1 134 ? 4.523 13.781 -6.707 1 93.25 134 ARG A CA 1
ATOM 1095 C C . ARG A 1 134 ? 5.637 14.812 -6.602 1 93.25 134 ARG A C 1
ATOM 1097 O O . ARG A 1 134 ? 5.824 15.43 -5.547 1 93.25 134 ARG A O 1
ATOM 1104 N N . CYS A 1 135 ? 6.379 14.953 -7.602 1 95.19 135 CYS A N 1
ATOM 1105 C CA . CYS A 1 135 ? 7.453 15.938 -7.676 1 95.19 135 CYS A CA 1
ATOM 1106 C C . CYS A 1 135 ? 7.727 16.328 -9.125 1 95.19 135 CYS A C 1
ATOM 1108 O O . CYS A 1 135 ? 7.07 15.836 -10.039 1 95.19 135 CYS A O 1
ATOM 1110 N N . LEU A 1 136 ? 8.508 17.312 -9.219 1 95.69 136 LEU A N 1
ATOM 1111 C CA . LEU A 1 136 ? 8.953 17.688 -10.555 1 95.69 136 LEU A CA 1
ATOM 1112 C C . LEU A 1 136 ? 10.094 16.797 -11.023 1 95.69 136 LEU A C 1
ATOM 1114 O O . LEU A 1 136 ? 11.031 16.531 -10.266 1 95.69 136 LEU A O 1
ATOM 1118 N N . ASP A 1 137 ? 9.93 16.297 -12.266 1 96.12 137 ASP A N 1
ATOM 1119 C CA . ASP A 1 137 ? 10.977 15.516 -12.898 1 96.12 137 ASP A CA 1
ATOM 1120 C C . ASP A 1 137 ? 10.891 15.602 -14.414 1 96.12 137 ASP A C 1
ATOM 1122 O O . ASP A 1 137 ? 9.945 16.188 -14.953 1 96.12 137 ASP A O 1
ATOM 1126 N N . VAL A 1 138 ? 11.938 15.148 -15.023 1 95.38 138 VAL A N 1
ATOM 1127 C CA . VAL A 1 138 ? 12.047 15.25 -16.469 1 95.38 138 VAL A CA 1
ATOM 1128 C C . VAL A 1 138 ? 10.969 14.406 -17.141 1 95.38 138 VAL A C 1
ATOM 1130 O O . VAL A 1 138 ? 10.719 13.266 -16.734 1 95.38 138 VAL A O 1
ATOM 1133 N N . ARG A 1 139 ? 10.383 15.008 -18.156 1 93.56 139 ARG A N 1
ATOM 1134 C CA . ARG A 1 139 ? 9.336 14.328 -18.906 1 93.56 139 ARG A CA 1
ATOM 1135 C C . ARG A 1 139 ? 9.883 13.07 -19.578 1 93.56 139 ARG A C 1
ATOM 1137 O O . ARG A 1 139 ? 10.961 13.094 -20.172 1 93.56 139 ARG A O 1
ATOM 1144 N N . GLY A 1 140 ? 9.188 11.938 -19.5 1 88.44 140 GLY A N 1
ATOM 1145 C CA . GLY A 1 140 ? 9.539 10.727 -20.234 1 88.44 140 GLY A CA 1
ATOM 1146 C C . GLY A 1 140 ? 10.406 9.773 -19.422 1 88.44 140 GLY A C 1
ATOM 1147 O O . GLY A 1 140 ? 10.734 8.688 -19.891 1 88.44 140 GLY A O 1
ATOM 1148 N N . LYS A 1 141 ? 10.781 10.203 -18.312 1 88.25 141 LYS A N 1
ATOM 1149 C CA . LYS A 1 141 ? 11.562 9.312 -17.469 1 88.25 141 LYS A CA 1
ATOM 1150 C C . LYS A 1 141 ? 10.742 8.094 -17.031 1 88.25 141 LYS A C 1
ATOM 1152 O O . LYS A 1 141 ? 9.57 8.219 -16.672 1 88.25 141 LYS A O 1
ATOM 1157 N N . LYS A 1 142 ? 11.203 6.859 -17.156 1 85.81 142 LYS A N 1
ATOM 1158 C CA . LYS A 1 142 ? 10.484 5.617 -16.891 1 85.81 142 LYS A CA 1
ATOM 1159 C C . LYS A 1 142 ? 10.219 5.445 -15.398 1 85.81 142 LYS A C 1
ATOM 1161 O O . LYS A 1 142 ? 9.102 5.105 -14.992 1 85.81 142 LYS A O 1
ATOM 1166 N N . LYS A 1 143 ? 11.281 5.645 -14.656 1 90.19 143 LYS A N 1
ATOM 1167 C CA . LYS A 1 143 ? 11.156 5.492 -13.211 1 90.19 143 LYS A CA 1
ATOM 1168 C C . LYS A 1 143 ? 11.625 6.746 -12.477 1 90.19 143 LYS A C 1
ATOM 1170 O O . LYS A 1 143 ? 12.734 7.23 -12.711 1 90.19 143 LYS A O 1
ATOM 1175 N N . VAL A 1 144 ? 10.742 7.266 -11.672 1 93.19 144 VAL A N 1
ATOM 1176 C CA . VAL A 1 144 ? 11.07 8.453 -10.891 1 93.19 144 VAL A CA 1
ATOM 1177 C C . VAL A 1 144 ? 11.469 8.047 -9.477 1 93.19 144 VAL A C 1
ATOM 1179 O O . VAL A 1 144 ? 10.625 7.598 -8.695 1 93.19 144 VAL A O 1
ATOM 1182 N N . GLU A 1 145 ? 12.773 8.203 -9.211 1 92.62 145 GLU A N 1
ATOM 1183 C CA . GLU A 1 145 ? 13.305 7.879 -7.887 1 92.62 145 GLU A CA 1
ATOM 1184 C C . GLU A 1 145 ? 13.773 9.141 -7.156 1 92.62 145 GLU A C 1
ATOM 1186 O O . GLU A 1 145 ? 14.422 10 -7.75 1 92.62 145 GLU A O 1
ATOM 1191 N N . LYS A 1 146 ? 13.359 9.195 -5.879 1 92.88 146 LYS A N 1
ATOM 1192 C CA . LYS A 1 146 ? 13.781 10.344 -5.082 1 92.88 146 LYS A CA 1
ATOM 1193 C C . LYS A 1 146 ? 14.336 9.906 -3.73 1 92.88 146 LYS A C 1
ATOM 1195 O O . LYS A 1 146 ? 13.969 8.844 -3.221 1 92.88 146 LYS A O 1
ATOM 1200 N N . TYR A 1 147 ? 15.125 10.742 -3.174 1 88.75 147 TYR A N 1
ATOM 1201 C CA . TYR A 1 147 ? 15.844 10.398 -1.951 1 88.75 147 TYR A CA 1
ATOM 1202 C C . TYR A 1 147 ? 14.969 10.617 -0.724 1 88.75 147 TYR A C 1
ATOM 1204 O O . TYR A 1 147 ? 14.219 11.602 -0.65 1 88.75 147 TYR A O 1
ATOM 1212 N N . ALA A 1 148 ? 15.102 9.664 0.183 1 90.12 148 ALA A N 1
ATOM 1213 C CA . ALA A 1 148 ? 14.641 9.797 1.562 1 90.12 148 ALA A CA 1
ATOM 1214 C C . ALA A 1 148 ? 15.797 9.625 2.547 1 90.12 148 ALA A C 1
ATOM 1216 O O . ALA A 1 148 ? 16.844 9.102 2.189 1 90.12 148 ALA A O 1
ATOM 1217 N N . GLN A 1 149 ? 15.656 10.141 3.721 1 89.62 149 GLN A N 1
ATOM 1218 C CA . GLN A 1 149 ? 16.75 10.078 4.68 1 89.62 149 GLN A CA 1
ATOM 1219 C C . GLN A 1 149 ? 16.859 8.695 5.309 1 89.62 149 GLN A C 1
ATOM 1221 O O . GLN A 1 149 ? 17.953 8.133 5.414 1 89.62 149 GLN A O 1
ATOM 1226 N N . ARG A 1 150 ? 15.641 8.18 5.676 1 87.56 150 ARG A N 1
ATOM 1227 C CA . ARG A 1 150 ? 15.578 6.859 6.297 1 87.56 150 ARG A CA 1
ATOM 1228 C C . ARG A 1 150 ? 14.406 6.051 5.758 1 87.56 150 ARG A C 1
ATOM 1230 O O . ARG A 1 150 ? 13.281 6.543 5.707 1 87.56 150 ARG A O 1
ATOM 1237 N N . LYS A 1 151 ? 14.719 4.863 5.508 1 84.44 151 LYS A N 1
ATOM 1238 C CA . LYS A 1 151 ? 13.703 4 4.918 1 84.44 151 LYS A CA 1
ATOM 1239 C C . LYS A 1 151 ? 12.547 3.764 5.891 1 84.44 151 LYS A C 1
ATOM 1241 O O . LYS A 1 151 ? 11.383 3.936 5.535 1 84.44 151 LYS A O 1
ATOM 1246 N N . ASN A 1 152 ? 12.867 3.426 7.062 1 85.31 152 ASN A N 1
ATOM 1247 C CA . ASN A 1 152 ? 11.852 3.09 8.055 1 85.31 152 ASN A CA 1
ATOM 1248 C C . ASN A 1 152 ? 11 4.305 8.422 1 85.31 152 ASN A C 1
ATOM 1250 O O . ASN A 1 152 ? 9.844 4.16 8.828 1 85.31 152 ASN A O 1
ATOM 1254 N N . ALA A 1 153 ? 11.531 5.473 8.266 1 91 153 ALA A N 1
ATOM 1255 C CA . ALA A 1 153 ? 10.844 6.703 8.648 1 91 153 ALA A CA 1
ATOM 1256 C C . ALA A 1 153 ? 9.68 6.996 7.699 1 91 153 ALA A C 1
ATOM 1258 O O . ALA A 1 153 ? 8.789 7.781 8.023 1 91 153 ALA A O 1
ATOM 1259 N N . LEU A 1 154 ? 9.703 6.32 6.598 1 90.69 154 LEU A N 1
ATOM 1260 C CA . LEU A 1 154 ? 8.656 6.52 5.602 1 90.69 154 LEU A CA 1
ATOM 1261 C C . LEU A 1 154 ? 7.406 5.715 5.953 1 90.69 154 LEU A C 1
ATOM 1263 O O . LEU A 1 154 ? 6.309 6.027 5.492 1 90.69 154 LEU A O 1
ATOM 1267 N N . SER A 1 155 ? 7.598 4.723 6.75 1 88.31 155 SER A N 1
ATOM 1268 C CA . SER A 1 155 ? 6.473 3.842 7.051 1 88.31 155 SER A CA 1
ATOM 1269 C C . SER A 1 155 ? 6.055 3.957 8.508 1 88.31 155 SER A C 1
ATOM 1271 O O . SER A 1 155 ? 4.898 3.699 8.852 1 88.31 155 SER A O 1
ATOM 1273 N N . HIS A 1 156 ? 6.98 4.332 9.328 1 93 156 HIS A N 1
ATOM 1274 C CA . HIS A 1 156 ? 6.652 4.469 10.75 1 93 156 HIS A CA 1
ATOM 1275 C C . HIS A 1 156 ? 6.012 5.82 11.039 1 93 156 HIS A C 1
ATOM 1277 O O . HIS A 1 156 ? 6.395 6.832 10.445 1 93 156 HIS A O 1
ATOM 1283 N N . SER A 1 157 ? 5.086 5.734 11.914 1 96.25 157 SER A N 1
ATOM 1284 C CA . SER A 1 157 ? 4.367 6.965 12.227 1 96.25 157 SER A CA 1
ATOM 1285 C C . SER A 1 157 ? 4.18 7.129 13.734 1 96.25 157 SER A C 1
ATOM 1287 O O . SER A 1 157 ? 4.402 6.188 14.5 1 96.25 157 SER A O 1
ATOM 1289 N N . PHE A 1 158 ? 3.996 8.266 14.133 1 97.06 158 PHE A N 1
ATOM 1290 C CA . PHE A 1 158 ? 3.527 8.594 15.477 1 97.06 158 PHE A CA 1
ATOM 1291 C C . PHE A 1 158 ? 2.189 9.32 15.414 1 97.06 158 PHE A C 1
ATOM 1293 O O . PHE A 1 158 ? 1.723 9.688 14.336 1 97.06 158 PHE A O 1
ATOM 1300 N N . THR A 1 159 ? 1.546 9.484 16.609 1 98.06 159 THR A N 1
ATOM 1301 C CA . THR A 1 159 ? 0.186 10.008 16.609 1 98.06 159 THR A CA 1
ATOM 1302 C C . THR A 1 159 ? 0.144 11.391 17.25 1 98.06 159 THR A C 1
ATOM 1304 O O . THR A 1 159 ? 0.75 11.609 18.297 1 98.06 159 THR A O 1
ATOM 1307 N N . VAL A 1 160 ? -0.466 12.281 16.562 1 98 160 VAL A N 1
ATOM 1308 C CA . VAL A 1 160 ? -0.788 13.609 17.094 1 98 160 VAL A CA 1
ATOM 1309 C C . VAL A 1 160 ? -2.283 13.695 17.391 1 98 160 VAL A C 1
ATOM 1311 O O . VAL A 1 160 ? -3.111 13.336 16.547 1 98 160 VAL A O 1
ATOM 1314 N N . ASN A 1 161 ? -2.586 14.188 18.594 1 97.38 161 ASN A N 1
ATOM 1315 C CA . ASN A 1 161 ? -3.975 14.258 19.047 1 97.38 161 ASN A CA 1
ATOM 1316 C C . ASN A 1 161 ? -4.398 15.688 19.344 1 97.38 161 ASN A C 1
ATOM 1318 O O . ASN A 1 161 ? -4.555 16.062 20.516 1 97.38 161 ASN A O 1
ATOM 1322 N N . PRO A 1 162 ? -4.773 16.438 18.328 1 97.5 162 PRO A N 1
ATOM 1323 C CA . PRO A 1 162 ? -5.219 17.812 18.562 1 97.5 162 PRO A CA 1
ATOM 1324 C C . PRO A 1 162 ? -6.66 17.875 19.078 1 97.5 162 PRO A C 1
ATOM 1326 O O . PRO A 1 162 ? -7.457 16.984 18.797 1 97.5 162 PRO A O 1
ATOM 1329 N N . CYS A 1 163 ? -6.914 18.859 19.812 1 98.19 163 CYS A N 1
ATOM 1330 C CA . CYS A 1 163 ? -8.25 19.172 20.297 1 98.19 163 CYS A CA 1
ATOM 1331 C C . CYS A 1 163 ? -8.594 20.641 20.031 1 98.19 163 CYS A C 1
ATOM 1333 O O . CYS A 1 163 ? -7.805 21.531 20.328 1 98.19 163 CYS A O 1
ATOM 1335 N N . ILE A 1 164 ? -9.75 20.844 19.406 1 98.19 164 ILE A N 1
ATOM 1336 C CA . ILE A 1 164 ? -10.133 22.203 19.062 1 98.19 164 ILE A CA 1
ATOM 1337 C C . ILE A 1 164 ? -11.531 22.516 19.594 1 98.19 164 ILE A C 1
ATOM 1339 O O . ILE A 1 164 ? -12.289 21.594 19.906 1 98.19 164 ILE A O 1
ATOM 1343 N N . SER A 1 165 ? -11.836 23.781 19.75 1 98.06 165 SER A N 1
ATOM 1344 C CA . SER A 1 165 ? -13.164 24.234 20.125 1 98.06 165 SER A CA 1
ATOM 1345 C C . SER A 1 165 ? -13.898 24.875 18.938 1 98.06 165 SER A C 1
ATOM 1347 O O . SER A 1 165 ? -13.266 25.328 17.984 1 98.06 165 SER A O 1
ATOM 1349 N N . ALA A 1 166 ? -15.172 24.922 19.031 1 97.88 166 ALA A N 1
ATOM 1350 C CA . ALA A 1 166 ? -15.984 25.578 18 1 97.88 166 ALA A CA 1
ATOM 1351 C C . ALA A 1 166 ? -15.758 27.078 18 1 97.88 166 ALA A C 1
ATOM 1353 O O . ALA A 1 166 ? -16.109 27.766 17.031 1 97.88 166 ALA A O 1
ATOM 1354 N N . ALA A 1 167 ? -15.148 27.531 19.062 1 96.75 167 ALA A N 1
ATOM 1355 C CA . ALA A 1 167 ? -14.836 28.953 19.141 1 96.75 167 ALA A CA 1
ATOM 1356 C C . ALA A 1 167 ? -13.539 29.266 18.406 1 96.75 167 ALA A C 1
ATOM 1358 O O . ALA A 1 167 ? -13.125 30.438 18.328 1 96.75 167 ALA A O 1
ATOM 1359 N N . GLY A 1 168 ? -12.898 28.234 17.922 1 95.88 168 GLY A N 1
ATOM 1360 C CA . GLY A 1 168 ? -11.75 28.453 17.062 1 95.88 168 GLY A CA 1
ATOM 1361 C C . GLY A 1 168 ? -10.43 28.438 17.812 1 95.88 168 GLY A C 1
ATOM 1362 O O . GLY A 1 168 ? -9.5 29.156 17.453 1 95.88 168 GLY A O 1
ATOM 1363 N N . GLU A 1 169 ? -10.352 27.625 18.844 1 95.62 169 GLU A N 1
ATOM 1364 C CA . GLU A 1 169 ? -9.141 27.562 19.656 1 95.62 169 GLU A CA 1
ATOM 1365 C C . GLU A 1 169 ? -8.617 26.141 19.766 1 95.62 169 GLU A C 1
ATOM 1367 O O . GLU A 1 169 ? -9.398 25.188 19.812 1 95.62 169 GLU A O 1
ATOM 1372 N N . ILE A 1 170 ? -7.32 26.031 19.781 1 96.12 170 ILE A N 1
ATOM 1373 C CA . ILE A 1 170 ? -6.684 24.766 20.141 1 96.12 170 ILE A CA 1
ATOM 1374 C C . ILE A 1 170 ? -6.594 24.656 21.656 1 96.12 170 ILE A C 1
ATOM 1376 O O . ILE A 1 170 ? -6.121 25.578 22.328 1 96.12 170 ILE A O 1
ATOM 1380 N N . ILE A 1 171 ? -7.012 23.516 22.109 1 94.62 171 ILE A N 1
ATOM 1381 C CA . ILE A 1 171 ? -7.234 23.391 23.547 1 94.62 171 ILE A CA 1
ATOM 1382 C C . ILE A 1 171 ? -6.109 22.578 24.188 1 94.62 171 ILE A C 1
ATOM 1384 O O . ILE A 1 171 ? -5.793 21.484 23.719 1 94.62 171 ILE A O 1
ATOM 1388 N N . GLY A 1 172 ? -5.551 23.188 25.188 1 91.5 172 GLY A N 1
ATOM 1389 C CA . GLY A 1 172 ? -4.598 22.453 26 1 91.5 172 GLY A CA 1
ATOM 1390 C C . GLY A 1 172 ? -3.336 22.078 25.25 1 91.5 172 GLY A C 1
ATOM 1391 O O . GLY A 1 172 ? -3.082 22.594 24.156 1 91.5 172 GLY A O 1
ATOM 1392 N N . LYS A 1 173 ? -2.549 21.203 25.922 1 95.81 173 LYS A N 1
ATOM 1393 C CA . LYS A 1 173 ? -1.362 20.641 25.297 1 95.81 173 LYS A CA 1
ATOM 1394 C C . LYS A 1 173 ? -1.743 19.609 24.25 1 95.81 173 LYS A C 1
ATOM 1396 O O . LYS A 1 173 ? -2.738 18.891 24.391 1 95.81 173 LYS A O 1
ATOM 1401 N N . THR A 1 174 ? -1.024 19.625 23.25 1 97.19 174 THR A N 1
ATOM 1402 C CA . THR A 1 174 ? -1.285 18.609 22.234 1 97.19 174 THR A CA 1
ATOM 1403 C C . THR A 1 174 ? -0.692 17.266 22.656 1 97.19 174 THR A C 1
ATOM 1405 O O . THR A 1 174 ? 0.477 17.188 23.047 1 97.19 174 THR A O 1
ATOM 1408 N N . PHE A 1 175 ? -1.494 16.328 22.578 1 98 175 PHE A N 1
ATOM 1409 C CA . PHE A 1 175 ? -1.123 14.992 23.016 1 98 175 PHE A CA 1
ATOM 1410 C C . PHE A 1 175 ? -0.401 14.234 21.922 1 98 175 PHE A C 1
ATOM 1412 O O . PHE A 1 175 ? -0.912 14.109 20.797 1 98 175 PHE A O 1
ATOM 1419 N N . ILE A 1 176 ? 0.814 13.742 22.219 1 98.19 176 ILE A N 1
ATOM 1420 C CA . ILE A 1 176 ? 1.644 13.055 21.234 1 98.19 176 ILE A CA 1
ATOM 1421 C C . ILE A 1 176 ? 1.966 11.641 21.719 1 98.19 176 ILE A C 1
ATOM 1423 O O . ILE A 1 176 ? 2.324 11.453 22.891 1 98.19 176 ILE A O 1
ATOM 1427 N N . THR A 1 177 ? 1.822 10.672 20.828 1 97.69 177 THR A N 1
ATOM 1428 C CA . THR A 1 177 ? 2.211 9.297 21.109 1 97.69 177 THR A CA 1
ATOM 1429 C C . THR A 1 177 ? 3.312 8.828 20.172 1 97.69 177 THR A C 1
ATOM 1431 O O . THR A 1 177 ? 3.045 8.492 19.016 1 97.69 177 THR A O 1
ATOM 1434 N N . LEU A 1 178 ? 4.488 8.727 20.703 1 96.19 178 LEU A N 1
ATOM 1435 C CA . LEU A 1 178 ? 5.629 8.297 19.891 1 96.19 178 LEU A CA 1
ATOM 1436 C C . LEU A 1 178 ? 5.691 6.777 19.812 1 96.19 178 LEU A C 1
ATOM 1438 O O . LEU A 1 178 ? 5.133 6.078 20.656 1 96.19 178 LEU A O 1
ATOM 1442 N N . ALA A 1 179 ? 6.305 6.309 18.734 1 93.56 179 ALA A N 1
ATOM 1443 C CA . ALA A 1 179 ? 6.539 4.875 18.562 1 93.56 179 ALA A CA 1
ATOM 1444 C C . ALA A 1 179 ? 7.895 4.473 19.141 1 93.56 179 ALA A C 1
ATOM 1446 O O . ALA A 1 179 ? 8.938 4.766 18.547 1 93.56 179 ALA A O 1
ATOM 1447 N N . GLU A 1 180 ? 7.844 3.826 20.281 1 87.12 180 GLU A N 1
ATOM 1448 C CA . GLU A 1 180 ? 9.07 3.395 20.938 1 87.12 180 GLU A CA 1
ATOM 1449 C C . GLU A 1 180 ? 8.984 1.928 21.359 1 87.12 180 GLU A C 1
ATOM 1451 O O . GLU A 1 180 ? 8.055 1.527 22.062 1 87.12 180 GLU A O 1
ATOM 1456 N N . GLN A 1 181 ? 9.914 1.221 20.844 1 82.19 181 GLN A N 1
ATOM 1457 C CA . GLN A 1 181 ? 9.938 -0.176 21.266 1 82.19 181 GLN A CA 1
ATOM 1458 C C . GLN A 1 181 ? 10.117 -0.291 22.781 1 82.19 181 GLN A C 1
ATOM 1460 O O . GLN A 1 181 ? 9.422 -1.074 23.438 1 82.19 181 GLN A O 1
ATOM 1465 N N . GLN A 1 182 ? 11.086 0.465 23.281 1 84.44 182 GLN A N 1
ATOM 1466 C CA . GLN A 1 182 ? 11.336 0.607 24.719 1 84.44 182 GLN A CA 1
ATOM 1467 C C . GLN A 1 182 ? 11.461 2.076 25.109 1 84.44 182 GLN A C 1
ATOM 1469 O O . GLN A 1 182 ? 12.117 2.854 24.406 1 84.44 182 GLN A O 1
ATOM 1474 N N . THR A 1 183 ? 10.797 2.416 26.109 1 83.19 183 THR A N 1
ATOM 1475 C CA . THR A 1 183 ? 10.906 3.795 26.578 1 83.19 183 THR A CA 1
ATOM 1476 C C . THR A 1 183 ? 12.336 4.109 27.016 1 83.19 183 THR A C 1
ATOM 1478 O O . THR A 1 183 ? 12.875 3.449 27.906 1 83.19 183 THR A O 1
ATOM 1481 N N . PRO A 1 184 ? 12.805 5.066 26.406 1 80.69 184 PRO A N 1
ATOM 1482 C CA . PRO A 1 184 ? 14.172 5.422 26.797 1 80.69 184 PRO A CA 1
ATOM 1483 C C . PRO A 1 184 ? 14.25 5.957 28.234 1 80.69 184 PRO A C 1
ATOM 1485 O O . PRO A 1 184 ? 13.289 6.539 28.734 1 80.69 184 PRO A O 1
ATOM 1488 N N . ARG A 1 185 ? 15.383 5.758 28.938 1 80.5 185 ARG A N 1
ATOM 1489 C CA . ARG A 1 185 ? 15.609 6.211 30.297 1 80.5 185 ARG A CA 1
ATOM 1490 C C . ARG A 1 185 ? 15.516 7.73 30.406 1 80.5 185 ARG A C 1
ATOM 1492 O O . ARG A 1 185 ? 14.984 8.266 31.375 1 80.5 185 ARG A O 1
ATOM 1499 N N . SER A 1 186 ? 15.961 8.422 29.328 1 85.25 186 SER A N 1
ATOM 1500 C CA . SER A 1 186 ? 16 9.875 29.344 1 85.25 186 SER A CA 1
ATOM 1501 C C . SER A 1 186 ? 14.805 10.469 28.609 1 85.25 186 SER A C 1
ATOM 1503 O O . SER A 1 186 ? 14.891 11.57 28.047 1 85.25 186 SER A O 1
ATOM 1505 N N . PHE A 1 187 ? 13.727 9.75 28.656 1 87.5 187 PHE A N 1
ATOM 1506 C CA . PHE A 1 187 ? 12.547 10.172 27.906 1 87.5 187 PHE A CA 1
ATOM 1507 C C . PHE A 1 187 ? 11.984 11.477 28.453 1 87.5 187 PHE A C 1
ATOM 1509 O O . PHE A 1 187 ? 11.719 12.406 27.688 1 87.5 187 PHE A O 1
ATOM 1516 N N . GLN A 1 188 ? 11.891 11.586 29.75 1 87.19 188 GLN A N 1
ATOM 1517 C CA . GLN A 1 188 ? 11.32 12.773 30.391 1 87.19 188 GLN A CA 1
ATOM 1518 C C . GLN A 1 188 ? 12.203 14 30.156 1 87.19 188 GLN A C 1
ATOM 1520 O O . GLN A 1 188 ? 11.695 15.094 29.922 1 87.19 188 GLN A O 1
ATOM 1525 N N . ARG A 1 189 ? 13.438 13.766 30.125 1 89.44 189 ARG A N 1
ATOM 1526 C CA . ARG A 1 189 ? 14.375 14.859 29.875 1 89.44 189 ARG A CA 1
ATOM 1527 C C . ARG A 1 189 ? 14.281 15.344 28.422 1 89.44 189 ARG A C 1
ATOM 1529 O O . ARG A 1 189 ? 14.336 16.547 28.172 1 89.44 189 ARG A O 1
ATOM 1536 N N . MET A 1 190 ? 14.062 14.438 27.656 1 88.38 190 MET A N 1
ATOM 1537 C CA . MET A 1 190 ? 14 14.75 26.234 1 88.38 190 MET A CA 1
ATOM 1538 C C . MET A 1 190 ? 12.742 15.555 25.906 1 88.38 190 MET A C 1
ATOM 1540 O O . MET A 1 190 ? 12.781 16.484 25.094 1 88.38 190 MET A O 1
ATOM 1544 N N . VAL A 1 191 ? 11.695 15.266 26.609 1 92.06 191 VAL A N 1
ATOM 1545 C CA . VAL A 1 191 ? 10.414 15.867 26.266 1 92.06 191 VAL A CA 1
ATOM 1546 C C . VAL A 1 191 ? 10.203 17.141 27.062 1 92.06 191 VAL A C 1
ATOM 1548 O O . VAL A 1 191 ? 9.336 17.969 26.734 1 92.06 191 VAL A O 1
ATOM 1551 N N . ALA A 1 192 ? 10.953 17.453 28.062 1 90.81 192 ALA A N 1
ATOM 1552 C CA . ALA A 1 192 ? 10.766 18.547 29.016 1 90.81 192 ALA A CA 1
ATOM 1553 C C . ALA A 1 192 ? 10.727 19.906 28.312 1 90.81 192 ALA A C 1
ATOM 1555 O O . ALA A 1 192 ? 9.914 20.766 28.656 1 90.81 192 ALA A O 1
ATOM 1556 N N . PRO A 1 193 ? 11.492 20.078 27.297 1 89.81 193 PRO A N 1
ATOM 1557 C CA . PRO A 1 193 ? 11.492 21.406 26.656 1 89.81 193 PRO A CA 1
ATOM 1558 C C . PRO A 1 193 ? 10.195 21.703 25.906 1 89.81 193 PRO A C 1
ATOM 1560 O O . PRO A 1 193 ? 9.93 22.859 25.562 1 89.81 193 PRO A O 1
ATOM 1563 N N . PHE A 1 194 ? 9.484 20.719 25.641 1 93.81 194 PHE A N 1
ATOM 1564 C CA . PHE A 1 194 ? 8.281 20.891 24.844 1 93.81 194 PHE A CA 1
ATOM 1565 C C . PHE A 1 194 ? 7.062 21.109 25.734 1 93.81 194 PHE A C 1
ATOM 1567 O O . PHE A 1 194 ? 6.242 20.203 25.906 1 93.81 194 PHE A O 1
ATOM 1574 N N . THR A 1 195 ? 6.848 22.328 26.078 1 90.25 195 THR A N 1
ATOM 1575 C CA . THR A 1 195 ? 5.883 22.688 27.109 1 90.25 195 THR A CA 1
ATOM 1576 C C . THR A 1 195 ? 4.461 22.672 26.562 1 90.25 195 THR A C 1
ATOM 1578 O O . THR A 1 195 ? 3.49 22.625 27.312 1 90.25 195 THR A O 1
ATOM 1581 N N . GLU A 1 196 ? 4.352 22.719 25.266 1 92.5 196 GLU A N 1
ATOM 1582 C CA . GLU A 1 196 ? 3.023 22.781 24.672 1 92.5 196 GLU A CA 1
ATOM 1583 C C . GLU A 1 196 ? 2.545 21.391 24.25 1 92.5 196 GLU A C 1
ATOM 1585 O O . GLU A 1 196 ? 1.438 21.234 23.734 1 92.5 196 GLU A O 1
ATOM 1590 N N . LEU A 1 197 ? 3.408 20.406 24.547 1 96.5 197 LEU A N 1
ATOM 1591 C CA . LEU A 1 197 ? 3.09 19.047 24.156 1 96.5 197 LEU A CA 1
ATOM 1592 C C . LEU A 1 197 ? 3.027 18.141 25.391 1 96.5 197 LEU A C 1
ATOM 1594 O O . LEU A 1 197 ? 3.73 18.375 26.375 1 96.5 197 LEU A O 1
ATOM 1598 N N . TYR A 1 198 ? 2.158 17.266 25.359 1 97.69 198 TYR A N 1
ATOM 1599 C CA . TYR A 1 198 ? 2.148 16.125 26.266 1 97.69 198 TYR A CA 1
ATOM 1600 C C . TYR A 1 198 ? 2.561 14.852 25.547 1 97.69 198 TYR A C 1
ATOM 1602 O O . TYR A 1 198 ? 1.765 14.266 24.812 1 97.69 198 TYR A O 1
ATOM 1610 N N . VAL A 1 199 ? 3.764 14.43 25.844 1 97.06 199 VAL A N 1
ATOM 1611 C CA . VAL A 1 199 ? 4.367 13.406 25.016 1 97.06 199 VAL A CA 1
ATOM 1612 C C . VAL A 1 199 ? 4.344 12.062 25.734 1 97.06 199 VAL A C 1
ATOM 1614 O O . VAL A 1 199 ? 4.746 11.977 26.906 1 97.06 199 VAL A O 1
ATOM 1617 N N . THR A 1 200 ? 3.812 11.133 25.062 1 95.88 200 THR A N 1
ATOM 1618 C CA . THR A 1 200 ? 3.82 9.75 25.531 1 95.88 200 THR A CA 1
ATOM 1619 C C . THR A 1 200 ? 4.375 8.82 24.453 1 95.88 200 THR A C 1
ATOM 1621 O O . THR A 1 200 ? 4.895 9.289 23.438 1 95.88 200 THR A O 1
ATOM 1624 N N . ASN A 1 201 ? 4.363 7.48 24.781 1 94.44 201 ASN A N 1
ATOM 1625 C CA . ASN A 1 201 ? 4.863 6.539 23.797 1 94.44 201 ASN A CA 1
ATOM 1626 C C . ASN A 1 201 ? 4.203 5.172 23.922 1 94.44 201 ASN A C 1
ATOM 1628 O O . ASN A 1 201 ? 3.703 4.824 25 1 94.44 201 ASN A O 1
ATOM 1632 N N . THR A 1 202 ? 4.023 4.52 22.844 1 94.62 202 THR A N 1
ATOM 1633 C CA . THR A 1 202 ? 3.656 3.111 22.75 1 94.62 202 THR A CA 1
ATOM 1634 C C . THR A 1 202 ? 4.582 2.379 21.781 1 94.62 202 THR A C 1
ATOM 1636 O O . THR A 1 202 ? 5.406 3.004 21.109 1 94.62 202 THR A O 1
ATOM 1639 N N . LYS A 1 203 ? 4.484 1.117 21.656 1 91.19 203 LYS A N 1
ATOM 1640 C CA . LYS A 1 203 ? 5.312 0.349 20.734 1 91.19 203 LYS A CA 1
ATOM 1641 C C . LYS A 1 203 ? 4.996 0.711 19.281 1 91.19 203 LYS A C 1
ATOM 1643 O O . LYS A 1 203 ? 5.902 0.842 18.469 1 91.19 203 LYS A O 1
ATOM 1648 N N . SER A 1 204 ? 3.736 0.908 19.031 1 91.25 204 SER A N 1
ATOM 1649 C CA . SER A 1 204 ? 3.307 1.124 17.656 1 91.25 204 SER A CA 1
ATOM 1650 C C . SER A 1 204 ? 3.184 2.611 17.344 1 91.25 204 SER A C 1
ATOM 1652 O O . SER A 1 204 ? 3.084 2.998 16.172 1 91.25 204 SER A O 1
ATOM 1654 N N . GLY A 1 205 ? 3.174 3.479 18.312 1 94.5 205 GLY A N 1
ATOM 1655 C CA . GLY A 1 205 ? 2.959 4.898 18.094 1 94.5 205 GLY A CA 1
ATOM 1656 C C . GLY A 1 205 ? 1.493 5.273 18 1 94.5 205 GLY A C 1
ATOM 1657 O O . GLY A 1 205 ? 1.159 6.426 17.719 1 94.5 205 GLY A O 1
ATOM 1658 N N . MET A 1 206 ? 0.652 4.238 18.234 1 94.31 206 MET A N 1
ATOM 1659 C CA . MET A 1 206 ? -0.79 4.461 18.172 1 94.31 206 MET A CA 1
ATOM 1660 C C . MET A 1 206 ? -1.365 4.68 19.562 1 94.31 206 MET A C 1
ATOM 1662 O O . MET A 1 206 ? -0.841 4.152 20.547 1 94.31 206 MET A O 1
ATOM 1666 N N . MET A 1 207 ? -2.408 5.363 19.609 1 95 207 MET A N 1
ATOM 1667 C CA . MET A 1 207 ? -3.084 5.605 20.891 1 95 207 MET A CA 1
ATOM 1668 C C . MET A 1 207 ? -3.781 4.344 21.391 1 95 207 MET A C 1
ATOM 1670 O O . MET A 1 207 ? -4.336 3.582 20.594 1 95 207 MET A O 1
ATOM 1674 N N . THR A 1 208 ? -3.803 4.195 22.688 1 95.69 208 THR A N 1
ATOM 1675 C CA . THR A 1 208 ? -4.512 3.104 23.344 1 95.69 208 THR A CA 1
ATOM 1676 C C . THR A 1 208 ? -5.641 3.639 24.219 1 95.69 208 THR A C 1
ATOM 1678 O O . THR A 1 208 ? -5.738 4.848 24.438 1 95.69 208 THR A O 1
ATOM 1681 N N . SER A 1 209 ? -6.473 2.693 24.719 1 95.56 209 SER A N 1
ATOM 1682 C CA . SER A 1 209 ? -7.562 3.082 25.609 1 95.56 209 SER A CA 1
ATOM 1683 C C . SER A 1 209 ? -7.031 3.736 26.875 1 95.56 209 SER A C 1
ATOM 1685 O O . SER A 1 209 ? -7.617 4.699 27.375 1 95.56 209 SER A O 1
ATOM 1687 N N . ASP A 1 210 ? -5.926 3.246 27.344 1 95.06 210 ASP A N 1
ATOM 1688 C CA . ASP A 1 210 ? -5.328 3.807 28.547 1 95.06 210 ASP A CA 1
ATOM 1689 C C . ASP A 1 210 ? -4.82 5.223 28.297 1 95.06 210 ASP A C 1
ATOM 1691 O O . ASP A 1 210 ? -4.945 6.094 29.156 1 95.06 210 ASP A O 1
ATOM 1695 N N . LEU A 1 211 ? -4.281 5.418 27.156 1 96.38 211 LEU A N 1
ATOM 1696 C CA . LEU A 1 211 ? -3.775 6.746 26.828 1 96.38 211 LEU A CA 1
ATOM 1697 C C . LEU A 1 211 ? -4.922 7.734 26.641 1 96.38 211 LEU A C 1
ATOM 1699 O O . LEU A 1 211 ? -4.77 8.93 26.922 1 96.38 211 LEU A O 1
ATOM 1703 N N . ALA A 1 212 ? -6.043 7.227 26.156 1 96.12 212 ALA A N 1
ATOM 1704 C CA . ALA A 1 212 ? -7.223 8.086 26.062 1 96.12 212 ALA A CA 1
ATOM 1705 C C . ALA A 1 212 ? -7.648 8.602 27.422 1 96.12 212 ALA A C 1
ATOM 1707 O O . ALA A 1 212 ? -7.973 9.789 27.578 1 96.12 212 ALA A O 1
ATOM 1708 N N . ILE A 1 213 ? -7.598 7.738 28.391 1 94.81 213 ILE A N 1
ATOM 1709 C CA . ILE A 1 213 ? -7.934 8.117 29.75 1 94.81 213 ILE A CA 1
ATOM 1710 C C . ILE A 1 213 ? -6.926 9.141 30.266 1 94.81 213 ILE A C 1
ATOM 1712 O O . ILE A 1 213 ? -7.309 10.141 30.875 1 94.81 213 ILE A O 1
ATOM 1716 N N . GLU A 1 214 ? -5.699 8.859 29.969 1 94.94 214 GLU A N 1
ATOM 1717 C CA . GLU A 1 214 ? -4.645 9.773 30.406 1 94.94 214 GLU A CA 1
ATOM 1718 C C . GLU A 1 214 ? -4.828 11.148 29.781 1 94.94 214 GLU A C 1
ATOM 1720 O O . GLU A 1 214 ? -4.691 12.172 30.453 1 94.94 214 GLU A O 1
ATOM 1725 N N . TRP A 1 215 ? -5.098 11.18 28.516 1 96.31 215 TRP A N 1
ATOM 1726 C CA . TRP A 1 215 ? -5.355 12.453 27.844 1 96.31 215 TRP A CA 1
ATOM 1727 C C . TRP A 1 215 ? -6.5 13.203 28.516 1 96.31 215 TRP A C 1
ATOM 1729 O O . TRP A 1 215 ? -6.398 14.406 28.766 1 96.31 215 TRP A O 1
ATOM 1739 N N . MET A 1 216 ? -7.578 12.523 28.797 1 94.56 216 MET A N 1
ATOM 1740 C CA . MET A 1 216 ? -8.758 13.133 29.406 1 94.56 216 MET A CA 1
ATOM 1741 C C . MET A 1 216 ? -8.422 13.734 30.766 1 94.56 216 MET A C 1
ATOM 1743 O O . MET A 1 216 ? -8.734 14.891 31.016 1 94.56 216 MET A O 1
ATOM 1747 N N . GLU A 1 217 ? -7.695 13.023 31.5 1 92.94 217 GLU A N 1
ATOM 1748 C CA . GLU A 1 217 ? -7.445 13.406 32.906 1 92.94 217 GLU A CA 1
ATOM 1749 C C . GLU A 1 217 ? -6.371 14.484 33 1 92.94 217 GLU A C 1
ATOM 1751 O O . GLU A 1 217 ? -6.496 15.422 33.781 1 92.94 217 GLU A O 1
ATOM 1756 N N . LYS A 1 218 ? -5.395 14.375 32.156 1 94.12 218 LYS A N 1
ATOM 1757 C CA . LYS A 1 218 ? -4.215 15.211 32.375 1 94.12 218 LYS A CA 1
ATOM 1758 C C . LYS A 1 218 ? -4.207 16.391 31.422 1 94.12 218 LYS A C 1
ATOM 1760 O O . LYS A 1 218 ? -3.551 17.406 31.688 1 94.12 218 LYS A O 1
ATOM 1765 N N . VAL A 1 219 ? -4.922 16.266 30.359 1 95.44 219 VAL A N 1
ATOM 1766 C CA . VAL A 1 219 ? -4.793 17.312 29.344 1 95.44 219 VAL A CA 1
ATOM 1767 C C . VAL A 1 219 ? -6.125 18.031 29.172 1 95.44 219 VAL A C 1
ATOM 1769 O O . VAL A 1 219 ? -6.184 19.266 29.281 1 95.44 219 VAL A O 1
ATOM 1772 N N . PHE A 1 220 ? -7.223 17.359 29.031 1 95.44 220 PHE A N 1
ATOM 1773 C CA . PHE A 1 220 ? -8.492 17.969 28.641 1 95.44 220 PHE A CA 1
ATOM 1774 C C . PHE A 1 220 ? -9.227 18.5 29.859 1 95.44 220 PHE A C 1
ATOM 1776 O O . PHE A 1 220 ? -9.633 19.656 29.891 1 95.44 220 PHE A O 1
ATOM 1783 N N . MET A 1 221 ? -9.328 17.734 30.891 1 93.25 221 MET A N 1
ATOM 1784 C CA . MET A 1 221 ? -10.156 18.078 32.031 1 93.25 221 MET A CA 1
ATOM 1785 C C . MET A 1 221 ? -9.648 19.344 32.719 1 93.25 221 MET A C 1
ATOM 1787 O O . MET A 1 221 ? -10.445 20.172 33.156 1 93.25 221 MET A O 1
ATOM 1791 N N . PRO A 1 222 ? -8.391 19.5 32.812 1 92.88 222 PRO A N 1
ATOM 1792 C CA . PRO A 1 222 ? -7.895 20.688 33.5 1 92.88 222 PRO A CA 1
ATOM 1793 C C . PRO A 1 222 ? -8.258 21.984 32.781 1 92.88 222 PRO A C 1
ATOM 1795 O O . PRO A 1 222 ? -8.32 23.047 33.406 1 92.88 222 PRO A O 1
ATOM 1798 N N . VAL A 1 223 ? -8.562 21.906 31.516 1 93.94 223 VAL A N 1
ATOM 1799 C CA . VAL A 1 223 ? -8.688 23.156 30.766 1 93.94 223 VAL A CA 1
ATOM 1800 C C . VAL A 1 223 ? -10.133 23.328 30.281 1 93.94 223 VAL A C 1
ATOM 1802 O O . VAL A 1 223 ? -10.539 24.422 29.906 1 93.94 223 VAL A O 1
ATOM 1805 N N . VAL A 1 224 ? -10.945 22.359 30.328 1 92.81 224 VAL A N 1
ATOM 1806 C CA . VAL A 1 224 ? -12.289 22.422 29.766 1 92.81 224 VAL A CA 1
ATOM 1807 C C . VAL A 1 224 ? -13.234 23.094 30.766 1 92.81 224 VAL A C 1
ATOM 1809 O O . VAL A 1 224 ? -13.164 22.828 31.969 1 92.81 224 VAL A O 1
ATOM 1812 N N . PRO A 1 225 ? -14.062 23.922 30.281 1 93.62 225 PRO A N 1
ATOM 1813 C CA . PRO A 1 225 ? -15.07 24.531 31.156 1 93.62 225 PRO A CA 1
ATOM 1814 C C . PRO A 1 225 ? -16.172 23.547 31.547 1 93.62 225 PRO A C 1
ATOM 1816 O O . PRO A 1 225 ? -16.328 22.5 30.906 1 93.62 225 PRO A O 1
ATOM 1819 N N . LYS A 1 226 ? -16.859 23.984 32.562 1 92.5 226 LYS A N 1
ATOM 1820 C CA . LYS A 1 226 ? -18.016 23.188 32.969 1 92.5 226 LYS A CA 1
ATOM 1821 C C . LYS A 1 226 ? -19.109 23.219 31.922 1 92.5 226 LYS A C 1
ATOM 1823 O O . LYS A 1 226 ? -19.188 24.172 31.141 1 92.5 226 LYS A O 1
ATOM 1828 N N . ASP A 1 227 ? -19.906 22.219 31.875 1 93.44 227 ASP A N 1
ATOM 1829 C CA . ASP A 1 227 ? -21.047 22.125 30.969 1 93.44 227 ASP A CA 1
ATOM 1830 C C . ASP A 1 227 ? -20.609 22.188 29.516 1 93.44 227 ASP A C 1
ATOM 1832 O O . ASP A 1 227 ? -21.094 23.031 28.75 1 93.44 227 ASP A O 1
ATOM 1836 N N . SER A 1 228 ? -19.656 21.297 29.203 1 95.56 228 SER A N 1
ATOM 1837 C CA . SER A 1 228 ? -19.109 21.219 27.859 1 95.56 228 SER A CA 1
ATOM 1838 C C . SER A 1 228 ? -19.453 19.891 27.188 1 95.56 228 SER A C 1
ATOM 1840 O O . SER A 1 228 ? -19.953 18.969 27.844 1 95.56 228 SER A O 1
ATOM 1842 N N . VAL A 1 229 ? -19.281 19.875 25.922 1 96.62 229 VAL A N 1
ATOM 1843 C CA . VAL A 1 229 ? -19.5 18.656 25.156 1 96.62 229 VAL A CA 1
ATOM 1844 C C . VAL A 1 229 ? -18.266 18.344 24.312 1 96.62 229 VAL A C 1
ATOM 1846 O O . VAL A 1 229 ? -17.625 19.266 23.766 1 96.62 229 VAL A O 1
ATOM 1849 N N . LEU A 1 230 ? -17.906 17.094 24.312 1 96.69 230 LEU A N 1
ATOM 1850 C CA . LEU A 1 230 ? -16.781 16.609 23.516 1 96.69 230 LEU A CA 1
ATOM 1851 C C . LEU A 1 230 ? -17.266 15.672 22.406 1 96.69 230 LEU A C 1
ATOM 1853 O O . LEU A 1 230 ? -17.891 14.648 22.688 1 96.69 230 LEU A O 1
ATOM 1857 N N . ILE A 1 231 ? -16.938 16.062 21.219 1 97.31 231 ILE A N 1
ATOM 1858 C CA . ILE A 1 231 ? -17.297 15.25 20.047 1 97.31 231 ILE A CA 1
ATOM 1859 C C . ILE A 1 231 ? -16.156 14.289 19.719 1 97.31 231 ILE A C 1
ATOM 1861 O O . ILE A 1 231 ? -15.016 14.711 19.562 1 97.31 231 ILE A O 1
ATOM 1865 N N . LEU A 1 232 ? -16.516 13.039 19.594 1 96.75 232 LEU A N 1
ATOM 1866 C CA . LEU A 1 232 ? -15.547 11.977 19.359 1 96.75 232 LEU A CA 1
ATOM 1867 C C . LEU A 1 232 ? -15.891 11.188 18.094 1 96.75 232 LEU A C 1
ATOM 1869 O O . LEU A 1 232 ? -17.062 11.102 17.719 1 96.75 232 LEU A O 1
ATOM 1873 N N . ASP A 1 233 ? -14.844 10.656 17.453 1 95.25 233 ASP A N 1
ATOM 1874 C CA . ASP A 1 233 ? -15.109 9.695 16.391 1 95.25 233 ASP A CA 1
ATOM 1875 C C . ASP A 1 233 ? -15.469 8.328 16.969 1 95.25 233 ASP A C 1
ATOM 1877 O O . ASP A 1 233 ? -15.57 8.172 18.188 1 95.25 233 ASP A O 1
ATOM 1881 N N . GLY A 1 234 ? -15.664 7.352 16.156 1 92.94 234 GLY A N 1
ATOM 1882 C CA . GLY A 1 234 ? -16.125 6.047 16.594 1 92.94 234 GLY A CA 1
ATOM 1883 C C . GLY A 1 234 ? -15.008 5.121 17.016 1 92.94 234 GLY A C 1
ATOM 1884 O O . GLY A 1 234 ? -15.148 3.896 16.938 1 92.94 234 GLY A O 1
ATOM 1885 N N . TRP A 1 235 ? -13.961 5.621 17.406 1 93.69 235 TRP A N 1
ATOM 1886 C CA . TRP A 1 235 ? -12.836 4.793 17.828 1 93.69 235 TRP A CA 1
ATOM 1887 C C . TRP A 1 235 ? -13.156 4.086 19.156 1 93.69 235 TRP A C 1
ATOM 1889 O O . TRP A 1 235 ? -13.523 4.73 20.141 1 93.69 235 TRP A O 1
ATOM 1899 N N . PRO A 1 236 ? -13.023 2.807 19.219 1 92.44 236 PRO A N 1
ATOM 1900 C CA . PRO A 1 236 ? -13.422 2.035 20.406 1 92.44 236 PRO A CA 1
ATOM 1901 C C . PRO A 1 236 ? -12.594 2.387 21.641 1 92.44 236 PRO A C 1
ATOM 1903 O O . PRO A 1 236 ? -13.039 2.162 22.766 1 92.44 236 PRO A O 1
ATOM 1906 N N . GLY A 1 237 ? -11.461 2.916 21.453 1 92.12 237 GLY A N 1
ATOM 1907 C CA . GLY A 1 237 ? -10.594 3.242 22.562 1 92.12 237 GLY A CA 1
ATOM 1908 C C . GLY A 1 237 ? -11.156 4.328 23.469 1 92.12 237 GLY A C 1
ATOM 1909 O O . GLY A 1 237 ? -10.727 4.473 24.609 1 92.12 237 GLY A O 1
ATOM 1910 N N . TRP A 1 238 ? -12.172 5.035 22.984 1 94 238 TRP A N 1
ATOM 1911 C CA . TRP A 1 238 ? -12.781 6.102 23.781 1 94 238 TRP A CA 1
ATOM 1912 C C . TRP A 1 238 ? -13.695 5.523 24.859 1 94 238 TRP A C 1
ATOM 1914 O O . TRP A 1 238 ? -14.031 6.211 25.828 1 94 238 TRP A O 1
ATOM 1924 N N . LYS A 1 239 ? -14.18 4.34 24.641 1 92.44 239 LYS A N 1
ATOM 1925 C CA . LYS A 1 239 ? -15.227 3.771 25.484 1 92.44 239 LYS A CA 1
ATOM 1926 C C . LYS A 1 239 ? -14.812 3.75 26.953 1 92.44 239 LYS A C 1
ATOM 1928 O O . LYS A 1 239 ? -15.562 4.195 27.812 1 92.44 239 LYS A O 1
ATOM 1933 N N . LYS A 1 240 ? -13.68 3.27 27.188 1 91.12 240 LYS A N 1
ATOM 1934 C CA . LYS A 1 240 ? -13.195 3.201 28.562 1 91.12 240 LYS A CA 1
ATOM 1935 C C . LYS A 1 240 ? -13.078 4.594 29.172 1 91.12 240 LYS A C 1
ATOM 1937 O O . LYS A 1 240 ? -13.352 4.789 30.359 1 91.12 240 LYS A O 1
ATOM 1942 N N . MET A 1 241 ? -12.688 5.496 28.391 1 91 241 MET A N 1
ATOM 1943 C CA . MET A 1 241 ? -12.531 6.879 28.828 1 91 241 MET A CA 1
ATOM 1944 C C . MET A 1 241 ? -13.883 7.488 29.188 1 91 241 MET A C 1
ATOM 1946 O O . MET A 1 241 ? -14.016 8.148 30.234 1 91 241 MET A O 1
ATOM 1950 N N . ILE A 1 242 ? -14.875 7.238 28.391 1 89.94 242 ILE A N 1
ATOM 1951 C CA . ILE A 1 242 ? -16.219 7.766 28.594 1 89.94 242 ILE A CA 1
ATOM 1952 C C . ILE A 1 242 ? -16.812 7.203 29.875 1 89.94 242 ILE A C 1
ATOM 1954 O O . ILE A 1 242 ? -17.5 7.91 30.609 1 89.94 242 ILE A O 1
ATOM 1958 N N . GLU A 1 243 ? -16.453 6.051 30.125 1 85.94 243 GLU A N 1
ATOM 1959 C CA . GLU A 1 243 ? -17.016 5.367 31.297 1 85.94 243 GLU A CA 1
ATOM 1960 C C . GLU A 1 243 ? -16.234 5.711 32.562 1 85.94 243 GLU A C 1
ATOM 1962 O O . GLU A 1 243 ? -16.688 5.406 33.656 1 85.94 243 GLU A O 1
ATOM 1967 N N . ALA A 1 244 ? -15.125 6.309 32.281 1 78.44 244 ALA A N 1
ATOM 1968 C CA . ALA A 1 244 ? -14.289 6.605 33.438 1 78.44 244 ALA A CA 1
ATOM 1969 C C . ALA A 1 244 ? -14.945 7.652 34.344 1 78.44 244 ALA A C 1
ATOM 1971 O O . ALA A 1 244 ? -15.625 8.562 33.844 1 78.44 244 ALA A O 1
ATOM 1972 N N . ASN A 1 245 ? -14.961 7.59 35.625 1 63.94 245 ASN A N 1
ATOM 1973 C CA . ASN A 1 245 ? -15.625 8.352 36.688 1 63.94 245 ASN A CA 1
ATOM 1974 C C . ASN A 1 245 ? -15.164 9.812 36.688 1 63.94 245 ASN A C 1
ATOM 1976 O O . ASN A 1 245 ? -15.906 10.695 37.125 1 63.94 245 ASN A O 1
ATOM 1980 N N . THR A 1 246 ? -13.945 10.039 36.312 1 63.03 246 THR A N 1
ATOM 1981 C CA . THR A 1 246 ? -13.344 11.367 36.375 1 63.03 246 THR A CA 1
ATOM 1982 C C . THR A 1 246 ? -14.148 12.375 35.562 1 63.03 246 THR A C 1
ATOM 1984 O O . THR A 1 246 ? -14.078 13.578 35.812 1 63.03 246 THR A O 1
ATOM 1987 N N . VAL A 1 247 ? -14.984 11.93 34.688 1 63.44 247 VAL A N 1
ATOM 1988 C CA . VAL A 1 247 ? -15.75 12.766 33.75 1 63.44 247 VAL A CA 1
ATOM 1989 C C . VAL A 1 247 ? -16.891 13.453 34.5 1 63.44 247 VAL A C 1
ATOM 1991 O O . VAL A 1 247 ? -17.297 14.562 34.156 1 63.44 247 VAL A O 1
ATOM 1994 N N . ASN A 1 248 ? -17.234 13.047 35.625 1 65.38 248 ASN A N 1
ATOM 1995 C CA . ASN A 1 248 ? -18.469 13.484 36.281 1 65.38 248 ASN A CA 1
ATOM 1996 C C . ASN A 1 248 ? -18.297 14.844 36.938 1 65.38 248 ASN A C 1
ATOM 1998 O O . ASN A 1 248 ? -19.266 15.57 37.156 1 65.38 248 ASN A O 1
ATOM 2002 N N . SER A 1 249 ? -17.094 15.336 37.062 1 70.81 249 SER A N 1
ATOM 2003 C CA . SER A 1 249 ? -16.906 16.547 37.844 1 70.81 249 SER A CA 1
ATOM 2004 C C . SER A 1 249 ? -17.328 17.781 37.062 1 70.81 249 SER A C 1
ATOM 2006 O O . SER A 1 249 ? -17.797 18.766 37.656 1 70.81 249 SER A O 1
ATOM 2008 N N . LYS A 1 250 ? -17.297 17.812 35.781 1 81.5 250 LYS A N 1
ATOM 2009 C CA . LYS A 1 250 ? -17.562 19.031 35 1 81.5 250 LYS A CA 1
ATOM 2010 C C . LYS A 1 250 ? -18.781 18.859 34.125 1 81.5 250 LYS A C 1
ATOM 2012 O O . LYS A 1 250 ? -19.031 19.672 33.219 1 81.5 250 LYS A O 1
ATOM 2017 N N . ASN A 1 251 ? -19.641 17.906 34.344 1 87.38 251 ASN A N 1
ATOM 2018 C CA . ASN A 1 251 ? -20.828 17.656 33.531 1 87.38 251 ASN A CA 1
ATOM 2019 C C . ASN A 1 251 ? -20.484 17.625 32.062 1 87.38 251 ASN A C 1
ATOM 2021 O O . ASN A 1 251 ? -21.094 18.344 31.25 1 87.38 251 ASN A O 1
ATOM 2025 N N . LEU A 1 252 ? -19.516 16.859 31.75 1 92.69 252 LEU A N 1
ATOM 2026 C CA . LEU A 1 252 ? -19.062 16.719 30.375 1 92.69 252 LEU A CA 1
ATOM 2027 C C . LEU A 1 252 ? -19.922 15.703 29.609 1 92.69 252 LEU A C 1
ATOM 2029 O O . LEU A 1 252 ? -20.141 14.586 30.094 1 92.69 252 LEU A O 1
ATOM 2033 N N . GLU A 1 253 ? -20.422 16.172 28.531 1 93.62 253 GLU A N 1
ATOM 2034 C CA . GLU A 1 253 ? -21.172 15.281 27.641 1 93.62 253 GLU A CA 1
ATOM 2035 C C . GLU A 1 253 ? -20.312 14.773 26.5 1 93.62 253 GLU A C 1
ATOM 2037 O O . GLU A 1 253 ? -19.469 15.516 25.984 1 93.62 253 GLU A O 1
ATOM 2042 N N . PHE A 1 254 ? -20.562 13.547 26.172 1 94.81 254 PHE A N 1
ATOM 2043 C CA . PHE A 1 254 ? -19.844 12.961 25.047 1 94.81 254 PHE A CA 1
ATOM 2044 C C . PHE A 1 254 ? -20.812 12.664 23.906 1 94.81 254 PHE A C 1
ATOM 2046 O O . PHE A 1 254 ? -21.891 12.125 24.125 1 94.81 254 PHE A O 1
ATOM 2053 N N . VAL A 1 255 ? -20.375 13.078 22.75 1 95.75 255 VAL A N 1
ATOM 2054 C CA . VAL A 1 255 ? -21.125 12.734 21.547 1 95.75 255 VAL A CA 1
ATOM 2055 C C . VAL A 1 255 ? -20.203 11.992 20.578 1 95.75 255 VAL A C 1
ATOM 2057 O O . VAL A 1 255 ? -19.156 12.5 20.188 1 95.75 255 VAL A O 1
ATOM 2060 N N . VAL A 1 256 ? -20.609 10.836 20.219 1 95.69 256 VAL A N 1
ATOM 2061 C CA . VAL A 1 256 ? -19.812 10 19.312 1 95.69 256 VAL A CA 1
ATOM 2062 C C . VAL A 1 256 ? -20.406 10.047 17.906 1 95.69 256 VAL A C 1
ATOM 2064 O O . VAL A 1 256 ? -21.594 9.789 17.719 1 95.69 256 VAL A O 1
ATOM 2067 N N . LEU A 1 257 ? -19.578 10.367 16.969 1 96.44 257 LEU A N 1
ATOM 2068 C CA . LEU A 1 257 ? -20 10.383 15.57 1 96.44 257 LEU A CA 1
ATOM 2069 C C . LEU A 1 257 ? -20.281 8.969 15.07 1 96.44 257 LEU A C 1
ATOM 2071 O O . LEU A 1 257 ? -19.594 8.023 15.461 1 96.44 257 LEU A O 1
ATOM 2075 N N . PRO A 1 258 ? -21.203 8.875 14.219 1 93.44 258 PRO A N 1
ATOM 2076 C CA . PRO A 1 258 ? -21.469 7.543 13.664 1 93.44 258 PRO A CA 1
ATOM 2077 C C . PRO A 1 258 ? -20.281 7 12.859 1 93.44 258 PRO A C 1
ATOM 2079 O O . PRO A 1 258 ? -19.547 7.77 12.242 1 93.44 258 PRO A O 1
ATOM 2082 N N . ASP A 1 259 ? -20.25 5.734 12.883 1 88.69 259 ASP A N 1
ATOM 2083 C CA . ASP A 1 259 ? -19.141 5.078 12.188 1 88.69 259 ASP A CA 1
ATOM 2084 C C . ASP A 1 259 ? -19.156 5.41 10.695 1 88.69 259 ASP A C 1
ATOM 2086 O O . ASP A 1 259 ? -20.219 5.449 10.07 1 88.69 259 ASP A O 1
ATOM 2090 N N . GLY A 1 260 ? -18.047 5.695 10.172 1 87.44 260 GLY A N 1
ATOM 2091 C CA . GLY A 1 260 ? -17.906 5.902 8.734 1 87.44 260 GLY A CA 1
ATOM 2092 C C . GLY A 1 260 ? -18.281 7.305 8.297 1 87.44 260 GLY A C 1
ATOM 2093 O O . GLY A 1 260 ? -18.469 7.562 7.105 1 87.44 260 GLY A O 1
ATOM 2094 N N . THR A 1 261 ? -18.469 8.18 9.188 1 93.12 261 THR A N 1
ATOM 2095 C CA . THR A 1 261 ? -18.953 9.5 8.812 1 93.12 261 THR A CA 1
ATOM 2096 C C . THR A 1 261 ? -17.906 10.57 9.117 1 93.12 261 THR A C 1
ATOM 2098 O O . THR A 1 261 ? -18.203 11.766 9.07 1 93.12 261 THR A O 1
ATOM 2101 N N . THR A 1 262 ? -16.734 10.219 9.422 1 92.44 262 THR A N 1
ATOM 2102 C CA . THR A 1 262 ? -15.711 11.148 9.883 1 92.44 262 THR A CA 1
ATOM 2103 C C . THR A 1 262 ? -15.336 12.141 8.781 1 92.44 262 THR A C 1
ATOM 2105 O O . THR A 1 262 ? -15.031 13.297 9.062 1 92.44 262 THR A O 1
ATOM 2108 N N . SER A 1 263 ? -15.438 11.734 7.562 1 90.62 263 SER A N 1
ATOM 2109 C CA . SER A 1 263 ? -15.062 12.602 6.449 1 90.62 263 SER A CA 1
ATOM 2110 C C . SER A 1 263 ? -16.062 13.727 6.262 1 90.62 263 SER A C 1
ATOM 2112 O O . SER A 1 263 ? -15.75 14.758 5.668 1 90.62 263 SER A O 1
ATOM 2114 N N . LYS A 1 264 ? -17.219 13.578 6.871 1 94 264 LYS A N 1
ATOM 2115 C CA . LYS A 1 264 ? -18.266 14.578 6.672 1 94 264 LYS A CA 1
ATOM 2116 C C . LYS A 1 264 ? -18.594 15.305 7.977 1 94 264 LYS A C 1
ATOM 2118 O O . LYS A 1 264 ? -19.047 16.438 7.961 1 94 264 LYS A O 1
ATOM 2123 N N . LEU A 1 265 ? -18.281 14.586 9.031 1 96.88 265 LEU A N 1
ATOM 2124 C CA . LEU A 1 265 ? -18.812 15.125 10.266 1 96.88 265 LEU A CA 1
ATOM 2125 C C . LEU A 1 265 ? -17.703 15.508 11.234 1 96.88 265 LEU A C 1
ATOM 2127 O O . LEU A 1 265 ? -17.922 16.234 12.195 1 96.88 265 LEU A O 1
ATOM 2131 N N . GLN A 1 266 ? -16.516 15.07 11.047 1 97.38 266 GLN A N 1
ATOM 2132 C CA . GLN A 1 266 ? -15.422 15.297 11.992 1 97.38 266 GLN A CA 1
ATOM 2133 C C . GLN A 1 266 ? -14.711 16.625 11.703 1 97.38 266 GLN A C 1
ATOM 2135 O O . GLN A 1 266 ? -13.953 16.719 10.742 1 97.38 266 GLN A O 1
ATOM 2140 N N . PRO A 1 267 ? -14.859 17.578 12.562 1 97.38 267 PRO A N 1
ATOM 2141 C CA . PRO A 1 267 ? -14.305 18.906 12.32 1 97.38 267 PRO A CA 1
ATOM 2142 C C . PRO A 1 267 ? -12.805 18.891 12.047 1 97.38 267 PRO A C 1
ATOM 2144 O O . PRO A 1 267 ? -12.328 19.531 11.109 1 97.38 267 PRO A O 1
ATOM 2147 N N . LEU A 1 268 ? -12.07 18.125 12.812 1 98 268 LEU A N 1
ATOM 2148 C CA . LEU A 1 268 ? -10.617 18.094 12.664 1 98 268 LEU A CA 1
ATOM 2149 C C . LEU A 1 268 ? -10.227 17.484 11.32 1 98 268 LEU A C 1
ATOM 2151 O O . LEU A 1 268 ? -9.242 17.891 10.711 1 98 268 LEU A O 1
ATOM 2155 N N . ASP A 1 269 ? -10.961 16.562 10.828 1 95.81 269 ASP A N 1
ATOM 2156 C CA . ASP A 1 269 ? -10.68 15.953 9.531 1 95.81 269 ASP A CA 1
ATOM 2157 C C . ASP A 1 269 ? -11.078 16.891 8.391 1 95.81 269 ASP A C 1
ATOM 2159 O O . ASP A 1 269 ? -10.445 16.891 7.332 1 95.81 269 ASP A O 1
ATOM 2163 N N . LEU A 1 270 ? -12.047 17.656 8.641 1 95 270 LEU A N 1
ATOM 2164 C CA . LEU A 1 270 ? -12.602 18.531 7.613 1 95 270 LEU A CA 1
ATOM 2165 C C . LEU A 1 270 ? -11.695 19.734 7.375 1 95 270 LEU A C 1
ATOM 2167 O O . LEU A 1 270 ? -11.656 20.266 6.27 1 95 270 LEU A O 1
ATOM 2171 N N . CYS A 1 271 ? -10.977 20.125 8.352 1 93.31 271 CYS A N 1
ATOM 2172 C CA . CYS A 1 271 ? -10.352 21.406 8.117 1 93.31 271 CYS A CA 1
ATOM 2173 C C . CYS A 1 271 ? -8.953 21.453 8.719 1 93.31 271 CYS A C 1
ATOM 2175 O O . CYS A 1 271 ? -8.117 22.266 8.305 1 93.31 271 CYS A O 1
ATOM 2177 N N . PHE A 1 272 ? -8.555 20.688 9.641 1 96.38 272 PHE A N 1
ATOM 2178 C CA . PHE A 1 272 ? -7.367 20.906 10.453 1 96.38 272 PHE A CA 1
ATOM 2179 C C . PHE A 1 272 ? -6.27 19.906 10.109 1 96.38 272 PHE A C 1
ATOM 2181 O O . PHE A 1 272 ? -5.145 20.297 9.797 1 96.38 272 PHE A O 1
ATOM 2188 N N . ASN A 1 273 ? -6.547 18.641 10.141 1 96.62 273 ASN A N 1
ATOM 2189 C CA . ASN A 1 273 ? -5.551 17.578 10.023 1 96.62 273 ASN A CA 1
ATOM 2190 C C . ASN A 1 273 ? -4.797 17.672 8.703 1 96.62 273 ASN A C 1
ATOM 2192 O O . ASN A 1 273 ? -3.578 17.484 8.664 1 96.62 273 ASN A O 1
ATOM 2196 N N . ARG A 1 274 ? -5.488 17.953 7.707 1 95.06 274 ARG A N 1
ATOM 2197 C CA . ARG A 1 274 ? -4.84 18.094 6.406 1 95.06 274 ARG A CA 1
ATOM 2198 C C . ARG A 1 274 ? -3.838 19.234 6.402 1 95.06 274 ARG A C 1
ATOM 2200 O O . ARG A 1 274 ? -2.742 19.109 5.852 1 95.06 274 ARG A O 1
ATOM 2207 N N . GLN A 1 275 ? -4.238 20.312 6.98 1 96.38 275 GLN A N 1
ATOM 2208 C CA . GLN A 1 275 ? -3.365 21.469 7.027 1 96.38 275 GLN A CA 1
ATOM 2209 C C . GLN A 1 275 ? -2.115 21.188 7.855 1 96.38 275 GLN A C 1
ATOM 2211 O O . GLN A 1 275 ? -1.014 21.609 7.488 1 96.38 275 GLN A O 1
ATOM 2216 N N . LEU A 1 276 ? -2.318 20.516 8.891 1 97.19 276 LEU A N 1
ATOM 2217 C CA . LEU A 1 276 ? -1.197 20.141 9.742 1 97.19 276 LEU A CA 1
ATOM 2218 C C . LEU A 1 276 ? -0.192 19.297 8.977 1 97.19 276 LEU A C 1
ATOM 2220 O O . LEU A 1 276 ? 1.002 19.594 8.953 1 97.19 276 LEU A O 1
ATOM 2224 N N . LYS A 1 277 ? -0.664 18.312 8.328 1 96.25 277 LYS A N 1
ATOM 2225 C CA . LYS A 1 277 ? 0.209 17.406 7.598 1 96.25 277 LYS A CA 1
ATOM 2226 C C . LYS A 1 277 ? 0.881 18.109 6.422 1 96.25 277 LYS A C 1
ATOM 2228 O O . LYS A 1 277 ? 2.057 17.875 6.141 1 96.25 277 LYS A O 1
ATOM 2233 N N . ASN A 1 278 ? 0.142 18.969 5.758 1 95.25 278 ASN A N 1
ATOM 2234 C CA . ASN A 1 278 ? 0.723 19.719 4.66 1 95.25 278 ASN A CA 1
ATOM 2235 C C . ASN A 1 278 ? 1.865 20.609 5.137 1 95.25 278 ASN A C 1
ATOM 2237 O O . ASN A 1 278 ? 2.902 20.703 4.48 1 95.25 278 ASN A O 1
ATOM 2241 N N . PHE A 1 279 ? 1.631 21.203 6.199 1 96.81 279 PHE A N 1
ATOM 2242 C CA . PHE A 1 279 ? 2.654 22.062 6.766 1 96.81 279 PHE A CA 1
ATOM 2243 C C . PHE A 1 279 ? 3.91 21.281 7.109 1 96.81 279 PHE A C 1
ATOM 2245 O O . PHE A 1 279 ? 5.023 21.688 6.773 1 96.81 279 PHE A O 1
ATOM 2252 N N . ILE A 1 280 ? 3.699 20.172 7.703 1 96.44 280 ILE A N 1
ATOM 2253 C CA . ILE A 1 280 ? 4.82 19.328 8.086 1 96.44 280 ILE A CA 1
ATOM 2254 C C . ILE A 1 280 ? 5.594 18.891 6.84 1 96.44 280 ILE A C 1
ATOM 2256 O O . ILE A 1 280 ? 6.82 19.016 6.789 1 96.44 280 ILE A O 1
ATOM 2260 N N . ARG A 1 281 ? 4.906 18.469 5.863 1 94.44 281 ARG A N 1
ATOM 2261 C CA . ARG A 1 281 ? 5.523 17.984 4.633 1 94.44 281 ARG A CA 1
ATOM 2262 C C . ARG A 1 281 ? 6.355 19.078 3.971 1 94.44 281 ARG A C 1
ATOM 2264 O O . ARG A 1 281 ? 7.5 18.844 3.576 1 94.44 281 ARG A O 1
ATOM 2271 N N . LYS A 1 282 ? 5.832 20.203 3.889 1 93.44 282 LYS A N 1
ATOM 2272 C CA . LYS A 1 282 ? 6.531 21.312 3.246 1 93.44 282 LYS A CA 1
ATOM 2273 C C . LYS A 1 282 ? 7.781 21.703 4.031 1 93.44 282 LYS A C 1
ATOM 2275 O O . LYS A 1 282 ? 8.852 21.906 3.447 1 93.44 282 LYS A O 1
ATOM 2280 N N . LEU A 1 283 ? 7.586 21.781 5.281 1 93.94 283 LEU A N 1
ATOM 2281 C CA . LEU A 1 283 ? 8.711 22.156 6.133 1 93.94 283 LEU A CA 1
ATOM 2282 C C . LEU A 1 283 ? 9.82 21.109 6.051 1 93.94 283 LEU A C 1
ATOM 2284 O O . LEU A 1 283 ? 10.992 21.453 5.914 1 93.94 283 LEU A O 1
ATOM 2288 N N . GLU A 1 284 ? 9.438 19.875 6.137 1 93.81 284 GLU A N 1
ATOM 2289 C CA . GLU A 1 284 ? 10.43 18.812 6.09 1 93.81 284 GLU A CA 1
ATOM 2290 C C . GLU A 1 284 ? 11.125 18.75 4.73 1 93.81 284 GLU A C 1
ATOM 2292 O O . GLU A 1 284 ? 12.32 18.469 4.648 1 93.81 284 GLU A O 1
ATOM 2297 N N . THR A 1 285 ? 10.375 19.016 3.727 1 90.88 285 THR A N 1
ATOM 2298 C CA . THR A 1 285 ? 10.969 19.047 2.395 1 90.88 285 THR A CA 1
ATOM 2299 C C . THR A 1 285 ? 12.047 20.125 2.312 1 90.88 285 THR A C 1
ATOM 2301 O O . THR A 1 285 ? 13.125 19.891 1.769 1 90.88 285 THR A O 1
ATOM 2304 N N . GLN A 1 286 ? 11.758 21.25 2.877 1 89.75 286 GLN A N 1
ATOM 2305 C CA . GLN A 1 286 ? 12.719 22.344 2.898 1 89.75 286 GLN A CA 1
ATOM 2306 C C . GLN A 1 286 ? 13.961 21.984 3.703 1 89.75 286 GLN A C 1
ATOM 2308 O O . GLN A 1 286 ? 15.086 22.266 3.289 1 89.75 286 GLN A O 1
ATOM 2313 N N . ILE A 1 287 ? 13.719 21.359 4.715 1 89.81 287 ILE A N 1
ATOM 2314 C CA . ILE A 1 287 ? 14.828 20.969 5.582 1 89.81 287 ILE A CA 1
ATOM 2315 C C . ILE A 1 287 ? 15.703 19.938 4.863 1 89.81 287 ILE A C 1
ATOM 2317 O O . ILE A 1 287 ? 16.938 20.031 4.902 1 89.81 287 ILE A O 1
ATOM 2321 N N . ARG A 1 288 ? 15.18 19.016 4.242 1 87.56 288 ARG A N 1
ATOM 2322 C CA . ARG A 1 288 ? 15.93 18 3.525 1 87.56 288 ARG A CA 1
ATOM 2323 C C . ARG A 1 288 ? 16.828 18.609 2.457 1 87.56 288 ARG A C 1
ATOM 2325 O O . ARG A 1 288 ? 17.922 18.125 2.207 1 87.56 288 ARG A O 1
ATOM 2332 N N . TYR A 1 289 ? 16.344 19.656 1.942 1 84.75 289 TYR A N 1
ATOM 2333 C CA . TYR A 1 289 ? 17.078 20.281 0.848 1 84.75 289 TYR A CA 1
ATOM 2334 C C . TYR A 1 289 ? 18.172 21.203 1.378 1 84.75 289 TYR A C 1
ATOM 2336 O O . TYR A 1 289 ? 19.328 21.141 0.932 1 84.75 289 TYR A O 1
ATOM 2344 N N . ILE A 1 290 ? 17.859 22.031 2.285 1 84.62 290 ILE A N 1
ATOM 2345 C CA . ILE A 1 290 ? 18.781 23.078 2.729 1 84.62 290 ILE A CA 1
ATOM 2346 C C . ILE A 1 290 ? 19.75 22.516 3.77 1 84.62 290 ILE A C 1
ATOM 2348 O O . ILE A 1 290 ? 20.922 22.891 3.801 1 84.62 290 ILE A O 1
ATOM 2352 N N . HIS A 1 291 ? 19.156 21.609 4.57 1 85.75 291 HIS A N 1
ATOM 2353 C CA . HIS A 1 291 ? 19.969 21.047 5.641 1 85.75 291 HIS A CA 1
ATOM 2354 C C . HIS A 1 291 ? 19.922 19.531 5.617 1 85.75 291 HIS A C 1
ATOM 2356 O O . HIS A 1 291 ? 19.422 18.906 6.555 1 85.75 291 HIS A O 1
ATOM 2362 N N . PRO A 1 292 ? 20.625 18.984 4.699 1 81.88 292 PRO A N 1
ATOM 2363 C CA . PRO A 1 292 ? 20.531 17.531 4.551 1 81.88 292 PRO A CA 1
ATOM 2364 C C . PRO A 1 292 ? 21.141 16.781 5.738 1 81.88 292 PRO A C 1
ATOM 2366 O O . PRO A 1 292 ? 20.844 15.594 5.938 1 81.88 292 PRO A O 1
ATOM 2369 N N . ASN A 1 293 ? 21.859 17.484 6.555 1 83.62 293 ASN A N 1
ATOM 2370 C CA . ASN A 1 293 ? 22.516 16.844 7.691 1 83.62 293 ASN A CA 1
ATOM 2371 C C . ASN A 1 293 ? 21.562 16.719 8.883 1 83.62 293 ASN A C 1
ATOM 2373 O O . ASN A 1 293 ? 21.844 15.977 9.82 1 83.62 293 ASN A O 1
ATOM 2377 N N . ILE A 1 294 ? 20.547 17.469 8.789 1 87.5 294 ILE A N 1
ATOM 2378 C CA . ILE A 1 294 ? 19.562 17.359 9.859 1 87.5 294 ILE A CA 1
ATOM 2379 C C . ILE A 1 294 ? 18.703 16.125 9.641 1 87.5 294 ILE A C 1
ATOM 2381 O O . ILE A 1 294 ? 18.031 15.992 8.617 1 87.5 294 ILE A O 1
ATOM 2385 N N . VAL A 1 295 ? 18.75 15.266 10.656 1 90.12 295 VAL A N 1
ATOM 2386 C CA . VAL A 1 295 ? 17.953 14.039 10.578 1 90.12 295 VAL A CA 1
ATOM 2387 C C . VAL A 1 295 ? 16.531 14.32 11.055 1 90.12 295 VAL A C 1
ATOM 2389 O O . VAL A 1 295 ? 16.281 14.461 12.258 1 90.12 295 VAL A O 1
ATOM 2392 N N . ILE A 1 296 ? 15.602 14.273 10.172 1 91.75 296 ILE A N 1
ATOM 2393 C CA . ILE A 1 296 ? 14.219 14.648 10.43 1 91.75 296 ILE A CA 1
ATOM 2394 C C . ILE A 1 296 ? 13.547 13.594 11.305 1 91.75 296 ILE A C 1
ATOM 2396 O O . ILE A 1 296 ? 12.742 13.922 12.18 1 91.75 296 ILE A O 1
ATOM 2400 N N . ALA A 1 297 ? 13.914 12.383 11.156 1 92.75 297 ALA A N 1
ATOM 2401 C CA . ALA A 1 297 ? 13.203 11.258 11.766 1 92.75 297 ALA A CA 1
ATOM 2402 C C . ALA A 1 297 ? 13.516 11.164 13.258 1 92.75 297 ALA A C 1
ATOM 2404 O O . ALA A 1 297 ? 12.883 10.391 13.977 1 92.75 297 ALA A O 1
ATOM 2405 N N . ARG A 1 298 ? 14.391 11.961 13.719 1 91.44 298 ARG A N 1
ATOM 2406 C CA . ARG A 1 298 ? 14.703 11.938 15.141 1 91.44 298 ARG A CA 1
ATOM 2407 C C . ARG A 1 298 ? 13.516 12.422 15.969 1 91.44 298 ARG A C 1
ATOM 2409 O O . ARG A 1 298 ? 12.844 13.383 15.586 1 91.44 298 ARG A O 1
ATOM 2416 N N . ARG A 1 299 ? 13.344 11.844 17.094 1 90.25 299 ARG A N 1
ATOM 2417 C CA . ARG A 1 299 ? 12.195 12.133 17.938 1 90.25 299 ARG A CA 1
ATOM 2418 C C . ARG A 1 299 ? 12.172 13.609 18.344 1 90.25 299 ARG A C 1
ATOM 2420 O O . ARG A 1 299 ? 11.141 14.266 18.234 1 90.25 299 ARG A O 1
ATOM 2427 N N . GLU A 1 300 ? 13.273 14.016 18.812 1 91 300 GLU A N 1
ATOM 2428 C CA . GLU A 1 300 ? 13.359 15.398 19.25 1 91 300 GLU A CA 1
ATOM 2429 C C . GLU A 1 300 ? 13.023 16.359 18.125 1 91 300 GLU A C 1
ATOM 2431 O O . GLU A 1 300 ? 12.328 17.359 18.344 1 91 300 GLU A O 1
ATOM 2436 N N . ARG A 1 301 ? 13.492 16.047 17 1 92.69 301 ARG A N 1
ATOM 2437 C CA . ARG A 1 301 ? 13.242 16.906 15.836 1 92.69 301 ARG A CA 1
ATOM 2438 C C . ARG A 1 301 ? 11.758 16.891 15.461 1 92.69 301 ARG A C 1
ATOM 2440 O O . ARG A 1 301 ? 11.188 17.938 15.148 1 92.69 301 ARG A O 1
ATOM 2447 N N . GLN A 1 302 ? 11.148 15.758 15.523 1 94.75 302 GLN A N 1
ATOM 2448 C CA . GLN A 1 302 ? 9.727 15.656 15.234 1 94.75 302 GLN A CA 1
ATOM 2449 C C . GLN A 1 302 ? 8.898 16.469 16.219 1 94.75 302 GLN A C 1
ATOM 2451 O O . GLN A 1 302 ? 7.945 17.156 15.828 1 94.75 302 GLN A O 1
ATOM 2456 N N . LEU A 1 303 ? 9.312 16.406 17.453 1 95.56 303 LEU A N 1
ATOM 2457 C CA . LEU A 1 303 ? 8.617 17.188 18.469 1 95.56 303 LEU A CA 1
ATOM 2458 C C . LEU A 1 303 ? 8.812 18.688 18.234 1 95.56 303 LEU A C 1
ATOM 2460 O O . LEU A 1 303 ? 7.879 19.469 18.422 1 95.56 303 LEU A O 1
ATOM 2464 N N . GLN A 1 304 ? 10 19.078 17.812 1 94.94 304 GLN A N 1
ATOM 2465 C CA . GLN A 1 304 ? 10.258 20.469 17.469 1 94.94 304 GLN A CA 1
ATOM 2466 C C . GLN A 1 304 ? 9.359 20.938 16.328 1 94.94 304 GLN A C 1
ATOM 2468 O O . GLN A 1 304 ? 8.773 22.016 16.406 1 94.94 304 GLN A O 1
ATOM 2473 N N . ILE A 1 305 ? 9.266 20.094 15.398 1 95.44 305 ILE A N 1
ATOM 2474 C CA . ILE A 1 305 ? 8.477 20.438 14.219 1 95.44 305 ILE A CA 1
ATOM 2475 C C . ILE A 1 305 ? 7.004 20.594 14.602 1 95.44 305 ILE A C 1
ATOM 2477 O O . ILE A 1 305 ? 6.375 21.594 14.281 1 95.44 305 ILE A O 1
ATOM 2481 N N . VAL A 1 306 ? 6.492 19.641 15.328 1 96 306 VAL A N 1
ATOM 2482 C CA . VAL A 1 306 ? 5.078 19.656 15.688 1 96 306 VAL A CA 1
ATOM 2483 C C . VAL A 1 306 ? 4.781 20.844 16.594 1 96 306 VAL A C 1
ATOM 2485 O O . VAL A 1 306 ? 3.799 21.562 16.391 1 96 306 VAL A O 1
ATOM 2488 N N . GLN A 1 307 ? 5.637 21.047 17.562 1 95.56 307 GLN A N 1
ATOM 2489 C CA . GLN A 1 307 ? 5.395 22.172 18.469 1 95.56 307 GLN A CA 1
ATOM 2490 C C . GLN A 1 307 ? 5.445 23.5 17.734 1 95.56 307 GLN A C 1
ATOM 2492 O O . GLN A 1 307 ? 4.613 24.375 17.969 1 95.56 307 GLN A O 1
ATOM 2497 N N . TYR A 1 308 ? 6.402 23.703 16.859 1 94.69 308 TYR A N 1
ATOM 2498 C CA . TYR A 1 308 ? 6.492 24.938 16.094 1 94.69 308 TYR A CA 1
ATOM 2499 C C . TYR A 1 308 ? 5.207 25.172 15.297 1 94.69 308 TYR A C 1
ATOM 2501 O O . TYR A 1 308 ? 4.645 26.266 15.344 1 94.69 308 TYR A O 1
ATOM 2509 N N . ILE A 1 309 ? 4.77 24.156 14.664 1 95.31 309 ILE A N 1
ATOM 2510 C CA . ILE A 1 309 ? 3.602 24.266 13.797 1 95.31 309 ILE A CA 1
ATOM 2511 C C . ILE A 1 309 ? 2.363 24.578 14.633 1 95.31 309 ILE A C 1
ATOM 2513 O O . ILE A 1 309 ? 1.576 25.453 14.289 1 95.31 309 ILE A O 1
ATOM 2517 N N . LEU A 1 310 ? 2.252 23.891 15.68 1 95.25 310 LEU A N 1
ATOM 2518 C CA . LEU A 1 310 ? 1.083 24.109 16.531 1 95.25 310 LEU A CA 1
ATOM 2519 C C . LEU A 1 310 ? 1.106 25.5 17.141 1 95.25 310 LEU A C 1
ATOM 2521 O O . LEU A 1 310 ? 0.058 26.125 17.312 1 95.25 310 LEU A O 1
ATOM 2525 N N . ASN A 1 311 ? 2.305 25.969 17.469 1 93.75 311 ASN A N 1
ATOM 2526 C CA . ASN A 1 311 ? 2.428 27.344 17.922 1 93.75 311 ASN A CA 1
ATOM 2527 C C . ASN A 1 311 ? 1.928 28.328 16.875 1 93.75 311 ASN A C 1
ATOM 2529 O O . ASN A 1 311 ? 1.242 29.297 17.203 1 93.75 311 ASN A O 1
ATOM 2533 N N . GLN A 1 312 ? 2.27 28.047 15.688 1 94.25 312 GLN A N 1
ATOM 2534 C CA . GLN A 1 312 ? 1.798 28.906 14.609 1 94.25 312 GLN A CA 1
ATOM 2535 C C . GLN A 1 312 ? 0.286 28.781 14.438 1 94.25 312 GLN A C 1
ATOM 2537 O O . GLN A 1 312 ? -0.396 29.797 14.219 1 94.25 312 GLN A O 1
ATOM 2542 N N . PHE A 1 313 ? -0.244 27.578 14.578 1 95.75 313 PHE A N 1
ATOM 2543 C CA . PHE A 1 313 ? -1.661 27.328 14.352 1 95.75 313 PHE A CA 1
ATOM 2544 C C . PHE A 1 313 ? -2.512 28.016 15.422 1 95.75 313 PHE A C 1
ATOM 2546 O O . PHE A 1 313 ? -3.695 28.281 15.203 1 95.75 313 PHE A O 1
ATOM 2553 N N . LYS A 1 314 ? -1.925 28.328 16.547 1 94.56 314 LYS A N 1
ATOM 2554 C CA . LYS A 1 314 ? -2.65 28.953 17.656 1 94.56 314 LYS A CA 1
ATOM 2555 C C . LYS A 1 314 ? -2.832 30.453 17.422 1 94.56 314 LYS A C 1
ATOM 2557 O O . LYS A 1 314 ? -3.576 31.109 18.156 1 94.56 314 LYS A O 1
ATOM 2562 N N . ALA A 1 315 ? -2.188 30.953 16.438 1 94.94 315 ALA A N 1
ATOM 2563 C CA . ALA A 1 315 ? -2.33 32.375 16.125 1 94.94 315 ALA A CA 1
ATOM 2564 C C . ALA A 1 315 ? -3.783 32.719 15.82 1 94.94 315 ALA A C 1
ATOM 2566 O O . ALA A 1 315 ? -4.504 31.953 15.195 1 94.94 315 ALA A O 1
ATOM 2567 N N . PRO A 1 316 ? -4.172 33.938 16.141 1 93.5 316 PRO A N 1
ATOM 2568 C CA . PRO A 1 316 ? -5.562 34.344 15.961 1 93.5 316 PRO A CA 1
ATOM 2569 C C . PRO A 1 316 ? -6.008 34.312 14.5 1 93.5 316 PRO A C 1
ATOM 2571 O O . PRO A 1 316 ? -7.199 34.125 14.219 1 93.5 316 PRO A O 1
ATOM 2574 N N . ARG A 1 317 ? -5.141 34.438 13.609 1 94.25 317 ARG A N 1
ATOM 2575 C CA . ARG A 1 317 ? -5.5 34.469 12.195 1 94.25 317 ARG A CA 1
ATOM 2576 C C . ARG A 1 317 ? -6.078 33.156 11.719 1 94.25 317 ARG A C 1
ATOM 2578 O O . ARG A 1 317 ? -6.715 33.094 10.672 1 94.25 317 ARG A O 1
ATOM 2585 N N . TYR A 1 318 ? -5.852 32.125 12.531 1 95.69 318 TYR A N 1
ATOM 2586 C CA . TYR A 1 318 ? -6.316 30.828 12.086 1 95.69 318 TYR A CA 1
ATOM 2587 C C . TYR A 1 318 ? -7.562 30.391 12.844 1 95.69 318 TYR A C 1
ATOM 2589 O O . TYR A 1 318 ? -7.957 29.234 12.797 1 95.69 318 TYR A O 1
ATOM 2597 N N . LYS A 1 319 ? -8.188 31.281 13.562 1 95.12 319 LYS A N 1
ATOM 2598 C CA . LYS A 1 319 ? -9.469 31.031 14.219 1 95.12 319 LYS A CA 1
ATOM 2599 C C . LYS A 1 319 ? -10.516 30.562 13.219 1 95.12 319 LYS A C 1
ATOM 2601 O O . LYS A 1 319 ? -11.266 29.609 13.492 1 95.12 319 LYS A O 1
ATOM 2606 N N . GLY A 1 320 ? -10.469 31.203 12.148 1 95.12 320 GLY A N 1
ATOM 2607 C CA . GLY A 1 320 ? -11.414 30.859 11.102 1 95.12 320 GLY A CA 1
ATOM 2608 C C . GLY A 1 320 ? -11.234 29.438 10.578 1 95.12 320 GLY A C 1
ATOM 2609 O O . GLY A 1 320 ? -12.203 28.797 10.188 1 95.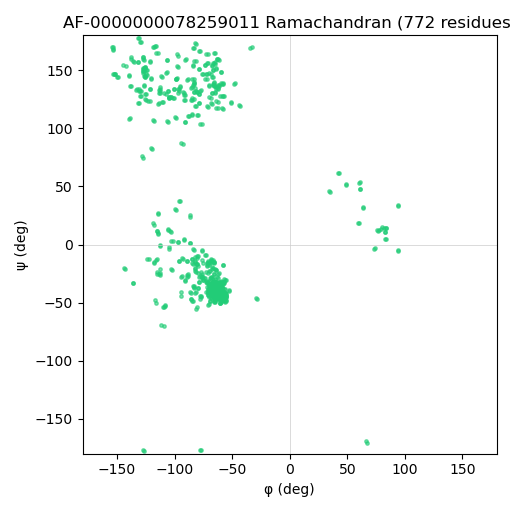12 320 GLY A O 1
ATOM 2610 N N . LEU A 1 321 ? -10.016 28.984 10.555 1 95.56 321 LEU A N 1
ATOM 2611 C CA . LEU A 1 321 ? -9.711 27.641 10.102 1 95.56 321 LEU A CA 1
ATOM 2612 C C . LEU A 1 321 ? -10.391 26.609 10.992 1 95.56 321 LEU A C 1
ATOM 2614 O O . LEU A 1 321 ? -11.016 25.656 10.492 1 95.56 321 LEU A O 1
ATOM 2618 N N . MET A 1 322 ? -10.367 26.797 12.266 1 95.12 322 MET A N 1
ATOM 2619 C CA . MET A 1 322 ? -10.984 25.875 13.211 1 95.12 322 MET A CA 1
ATOM 2620 C C . MET A 1 322 ? -12.5 25.953 13.141 1 95.12 322 MET A C 1
ATOM 2622 O O . MET A 1 322 ? -13.188 24.938 13.109 1 95.12 322 MET A O 1
ATOM 2626 N N . GLU A 1 323 ? -12.945 27.141 13.023 1 96.88 323 GLU A N 1
ATOM 2627 C CA . GLU A 1 323 ? -14.383 27.359 12.961 1 96.88 323 GLU A CA 1
ATOM 2628 C C . GLU A 1 323 ? -14.984 26.719 11.711 1 96.88 323 GLU A C 1
ATOM 2630 O O . GLU A 1 323 ? -16.141 26.281 11.719 1 96.88 323 GLU A O 1
ATOM 2635 N N . ARG A 1 324 ? -14.227 26.703 10.711 1 96.56 324 ARG A N 1
ATOM 2636 C CA . ARG A 1 324 ? -14.703 26.156 9.453 1 96.56 324 ARG A CA 1
ATOM 2637 C C . ARG A 1 324 ? -15.125 24.703 9.609 1 96.56 324 ARG A C 1
ATOM 2639 O O . ARG A 1 324 ? -16.125 24.281 9.023 1 96.56 324 ARG A O 1
ATOM 2646 N N . GLY A 1 325 ? -14.312 23.953 10.359 1 96.38 325 GLY A N 1
ATOM 2647 C CA . GLY A 1 325 ? -14.688 22.562 10.602 1 96.38 325 GLY A CA 1
ATOM 2648 C C . GLY A 1 325 ? -16.062 22.422 11.219 1 96.38 325 GLY A C 1
ATOM 2649 O O . GLY A 1 325 ? -16.844 21.562 10.805 1 96.38 325 GLY A O 1
ATOM 2650 N N . PHE A 1 326 ? -16.406 23.297 12.109 1 97.69 326 PHE A N 1
ATOM 2651 C CA . PHE A 1 326 ? -17.688 23.266 12.812 1 97.69 326 PHE A CA 1
ATOM 2652 C C . PHE A 1 326 ? -18.797 23.875 11.969 1 97.69 326 PHE A C 1
ATOM 2654 O O . PHE A 1 326 ? -19.969 23.594 12.18 1 97.69 326 PHE A O 1
ATOM 2661 N N . PHE A 1 327 ? -18.422 24.672 11.109 1 97.25 327 PHE A N 1
ATOM 2662 C CA . PHE A 1 327 ? -19.391 25.188 10.141 1 97.25 327 PHE A CA 1
ATOM 2663 C C . PHE A 1 327 ? -19.797 24.109 9.156 1 97.25 327 PHE A C 1
ATOM 2665 O O . PHE A 1 327 ? -20.984 23.953 8.852 1 97.25 327 PHE A O 1
ATOM 2672 N N . LEU A 1 328 ? -18.828 23.359 8.68 1 95.56 328 LEU A N 1
ATOM 2673 C CA . LEU A 1 328 ? -19.078 22.344 7.664 1 95.56 328 LEU A CA 1
ATOM 2674 C C . LEU A 1 328 ? -19.938 21.219 8.227 1 95.56 328 LEU A C 1
ATOM 2676 O O . LEU A 1 328 ? -20.734 20.609 7.504 1 95.56 328 LEU A O 1
ATOM 2680 N N . ASN A 1 329 ? -19.766 20.969 9.492 1 95.12 329 ASN A N 1
ATOM 2681 C CA . ASN A 1 329 ? -20.641 19.953 10.062 1 95.12 329 ASN A CA 1
ATOM 2682 C C . ASN A 1 329 ? -21.906 20.562 10.648 1 95.12 329 ASN A C 1
ATOM 2684 O O . ASN A 1 329 ? -22.625 19.922 11.422 1 95.12 329 ASN A O 1
ATOM 2688 N N . GLN A 1 330 ? -22.078 21.891 10.492 1 95.06 330 GLN A N 1
ATOM 2689 C CA . GLN A 1 330 ? -23.312 22.625 10.703 1 95.06 330 GLN A CA 1
ATOM 2690 C C . GLN A 1 330 ? -23.5 22.969 12.18 1 95.06 330 GLN A C 1
ATOM 2692 O O . GLN A 1 330 ? -24.609 23.344 12.602 1 95.06 330 GLN A O 1
ATOM 2697 N N . ILE A 1 331 ? -22.578 22.859 12.953 1 96.5 331 ILE A N 1
ATOM 2698 C CA . ILE A 1 331 ? -22.641 23.297 14.336 1 96.5 331 ILE A CA 1
ATOM 2699 C C . ILE A 1 331 ? -22.656 24.812 14.398 1 96.5 331 ILE A C 1
ATOM 2701 O O . ILE A 1 331 ? -23.391 25.406 15.188 1 96.5 331 ILE A O 1
ATOM 2705 N N . LEU A 1 332 ? -21.812 25.359 13.547 1 96.56 332 LEU A N 1
ATOM 2706 C CA . LEU A 1 332 ? -21.812 26.812 13.422 1 96.56 332 LEU A CA 1
ATOM 2707 C C . LEU A 1 332 ? -22.625 27.25 12.211 1 96.56 332 LEU A C 1
ATOM 2709 O O . LEU A 1 332 ? -22.547 26.625 11.148 1 96.56 332 LEU A O 1
ATOM 2713 N N . ASP A 1 333 ? -23.312 28.297 12.336 1 94.25 333 ASP A N 1
ATOM 2714 C CA . ASP A 1 333 ? -24.203 28.766 11.273 1 94.25 333 ASP A CA 1
ATOM 2715 C C . ASP A 1 333 ? -23.5 29.781 10.375 1 94.25 333 ASP A C 1
ATOM 2717 O O . ASP A 1 333 ? -23.828 29.906 9.195 1 94.25 333 ASP A O 1
ATOM 2721 N N . LYS A 1 334 ? -22.609 30.375 11.016 1 92.69 334 LYS A N 1
ATOM 2722 C CA . LYS A 1 334 ? -21.953 31.453 10.273 1 92.69 334 LYS A CA 1
ATOM 2723 C C . LYS A 1 334 ? -20.641 30.984 9.656 1 92.69 334 LYS A C 1
ATOM 2725 O O . LYS A 1 334 ? -19.812 30.391 10.344 1 92.69 334 LYS A O 1
ATOM 2730 N N . ARG A 1 335 ? -20.531 31.266 8.43 1 92.5 335 ARG A N 1
ATOM 2731 C CA . ARG A 1 335 ? -19.266 30.984 7.75 1 92.5 335 ARG A CA 1
ATOM 2732 C C . ARG A 1 335 ? -18.156 31.875 8.281 1 92.5 335 ARG A C 1
ATOM 2734 O O . ARG A 1 335 ? -18.312 33.094 8.383 1 92.5 335 ARG A O 1
ATOM 2741 N N . PRO A 1 336 ? -17.141 31.219 8.586 1 92.19 336 PRO A N 1
ATOM 2742 C CA . PRO A 1 336 ? -16.031 32.062 9.07 1 92.19 336 PRO A CA 1
ATOM 2743 C C . PRO A 1 336 ? -15.477 33 7.996 1 92.19 336 PRO A C 1
ATOM 2745 O O . PRO A 1 336 ? -15.68 32.75 6.801 1 92.19 336 PRO A O 1
ATOM 2748 N N . ALA A 1 337 ? -14.891 34 8.492 1 87.69 337 ALA A N 1
ATOM 2749 C CA . ALA A 1 337 ? -14.258 34.969 7.586 1 87.69 337 ALA A CA 1
ATOM 2750 C C . ALA A 1 337 ? -13.133 34.312 6.793 1 87.69 337 ALA A C 1
ATOM 2752 O O . ALA A 1 337 ? -12.641 33.25 7.164 1 87.69 337 ALA A O 1
ATOM 2753 N N . TYR A 1 338 ? -12.875 34.969 5.758 1 89.19 338 TYR A N 1
ATOM 2754 C CA . TYR A 1 338 ? -11.797 34.469 4.918 1 89.19 338 TYR A CA 1
ATOM 2755 C C . TYR A 1 338 ? -10.492 34.406 5.695 1 89.19 338 TYR A C 1
ATOM 2757 O O . TYR A 1 338 ? -10.188 35.281 6.496 1 89.19 338 TYR A O 1
ATOM 2765 N N . PHE A 1 339 ? -9.836 33.344 5.465 1 89.5 339 PHE A N 1
ATOM 2766 C CA . PHE A 1 339 ? -8.516 33.156 6.062 1 89.5 339 PHE A CA 1
ATOM 2767 C C . PHE A 1 339 ? -7.57 32.469 5.098 1 89.5 339 PHE A C 1
ATOM 2769 O O . PHE A 1 339 ? -8.023 31.75 4.195 1 89.5 339 PHE A O 1
ATOM 2776 N N . GLU A 1 340 ? -6.27 32.719 5.262 1 91.69 340 GLU A N 1
ATOM 2777 C CA . GLU A 1 340 ? -5.246 31.938 4.559 1 91.69 340 GLU A CA 1
ATOM 2778 C C . GLU A 1 340 ? -4.836 30.703 5.359 1 91.69 340 GLU A C 1
ATOM 2780 O O . GLU A 1 340 ? -4.77 30.75 6.59 1 91.69 340 GLU A O 1
ATOM 2785 N N . THR A 1 341 ? -4.609 29.656 4.641 1 93.88 341 THR A N 1
ATOM 2786 C CA . THR A 1 341 ? -4.113 28.484 5.34 1 93.88 341 THR A CA 1
ATOM 2787 C C . THR A 1 341 ? -2.713 28.719 5.891 1 93.88 341 THR A C 1
ATOM 2789 O O . THR A 1 341 ? -1.99 29.594 5.398 1 93.88 341 THR A O 1
ATOM 2792 N N . PRO A 1 342 ? -2.424 27.984 6.871 1 94.94 342 PRO A N 1
ATOM 2793 C CA . PRO A 1 342 ? -1.137 28.219 7.527 1 94.94 342 PRO A CA 1
ATOM 2794 C C . PRO A 1 342 ? 0.045 28.094 6.566 1 94.94 342 PRO A C 1
ATOM 2796 O O . PRO A 1 342 ? 0.954 28.938 6.586 1 94.94 342 PRO A O 1
ATOM 2799 N N . ASP A 1 343 ? 0.074 27.094 5.754 1 92.62 343 ASP A N 1
ATOM 2800 C CA . ASP A 1 343 ? 1.2 26.922 4.84 1 92.62 343 ASP A CA 1
ATOM 2801 C C . ASP A 1 343 ? 1.242 28.047 3.803 1 92.62 343 ASP A C 1
ATOM 2803 O O . ASP A 1 343 ? 2.32 28.516 3.428 1 92.62 343 ASP A O 1
ATOM 2807 N N . GLN A 1 344 ? 0.114 28.547 3.416 1 92.56 344 GLN A N 1
ATOM 2808 C CA . GLN A 1 344 ? 0.033 29.609 2.432 1 92.56 344 GLN A CA 1
ATOM 2809 C C . GLN A 1 344 ? 0.52 30.938 3.02 1 92.56 344 GLN A C 1
ATOM 2811 O O . GLN A 1 344 ? 1.134 31.75 2.318 1 92.56 344 GLN A O 1
ATOM 2816 N N . TYR A 1 345 ? 0.21 31.078 4.215 1 95.81 345 TYR A N 1
ATOM 2817 C CA . TYR A 1 345 ? 0.633 32.312 4.855 1 95.81 345 TYR A CA 1
ATOM 2818 C C . TYR A 1 345 ? 2.09 32.25 5.293 1 95.81 345 TYR A C 1
ATOM 2820 O O . TYR A 1 345 ? 2.908 33.062 4.902 1 95.81 345 TYR A O 1
ATOM 2828 N N . CYS A 1 346 ? 2.408 31.234 6.047 1 95.75 346 CYS A N 1
ATOM 2829 C CA . CYS A 1 346 ? 3.725 31.141 6.668 1 95.75 346 CYS A CA 1
ATOM 2830 C C . CYS A 1 346 ? 4.805 30.906 5.621 1 95.75 346 CYS A C 1
ATOM 2832 O O . CYS A 1 346 ? 5.918 31.422 5.746 1 95.75 346 CYS A O 1
ATOM 2834 N N . MET A 1 347 ? 4.512 30.188 4.617 1 94.56 347 MET A N 1
ATOM 2835 C CA . MET A 1 347 ? 5.547 29.766 3.678 1 94.56 347 MET A CA 1
ATOM 2836 C C . MET A 1 347 ? 5.32 30.391 2.307 1 94.56 347 MET A C 1
ATOM 2838 O O . MET A 1 347 ? 5.688 29.797 1.284 1 94.56 347 MET A O 1
ATOM 2842 N N . ASN A 1 348 ? 4.684 31.5 2.352 1 93.25 348 ASN A N 1
ATOM 2843 C CA . ASN A 1 348 ? 4.453 32.25 1.125 1 93.25 348 ASN A CA 1
ATOM 2844 C C . ASN A 1 348 ? 5.766 32.719 0.497 1 93.25 348 ASN A C 1
ATOM 2846 O O . ASN A 1 348 ? 6.477 33.531 1.07 1 93.25 348 ASN A O 1
ATOM 2850 N N . VAL A 1 349 ? 6.047 32.281 -0.639 1 92.44 349 VAL A N 1
ATOM 2851 C CA . VAL A 1 349 ? 7.336 32.531 -1.281 1 92.44 349 VAL A CA 1
ATOM 2852 C C . VAL A 1 349 ? 7.484 34.031 -1.595 1 92.44 349 VAL A C 1
ATOM 2854 O O . VAL A 1 349 ? 8.586 34.562 -1.502 1 92.44 349 VAL A O 1
ATOM 2857 N N . ARG A 1 350 ? 6.406 34.688 -1.934 1 89.69 350 ARG A N 1
ATOM 2858 C CA . ARG A 1 350 ? 6.461 36.094 -2.248 1 89.69 350 ARG A CA 1
ATOM 2859 C C . ARG A 1 350 ? 6.836 36.938 -1.018 1 89.69 350 ARG A C 1
ATOM 2861 O O . ARG A 1 350 ? 7.508 37.969 -1.131 1 89.69 350 ARG A O 1
ATOM 2868 N N . ALA A 1 351 ? 6.43 36.438 0.067 1 91.12 351 ALA A N 1
ATOM 2869 C CA . ALA A 1 351 ? 6.664 37.156 1.308 1 91.12 351 ALA A CA 1
ATOM 2870 C C . ALA A 1 351 ? 8.008 36.781 1.926 1 91.12 351 ALA A C 1
ATOM 2872 O O . ALA A 1 351 ? 8.641 37.625 2.596 1 91.12 351 ALA A O 1
ATOM 2873 N N . THR A 1 352 ? 8.445 35.625 1.671 1 93.88 352 THR A N 1
ATOM 2874 C CA . THR A 1 352 ? 9.609 35.156 2.4 1 93.88 352 THR A CA 1
ATOM 2875 C C . THR A 1 352 ? 10.812 35 1.472 1 93.88 352 THR A C 1
ATOM 2877 O O . THR A 1 352 ? 11.961 35.094 1.918 1 93.88 352 THR A O 1
ATOM 2880 N N . GLY A 1 353 ? 10.594 34.875 0.222 1 91.88 353 GLY A N 1
ATOM 2881 C CA . GLY A 1 353 ? 11.68 34.656 -0.72 1 91.88 353 GLY A CA 1
ATOM 2882 C C . GLY A 1 353 ? 12.625 35.844 -0.814 1 91.88 353 GLY A C 1
ATOM 2883 O O . GLY A 1 353 ? 12.18 36.969 -0.9 1 91.88 353 GLY A O 1
ATOM 2884 N N . GLY A 1 354 ? 13.914 35.562 -0.85 1 91.56 354 GLY A N 1
ATOM 2885 C CA . GLY A 1 354 ? 14.922 36.625 -0.988 1 91.56 354 GLY A CA 1
ATOM 2886 C C . GLY A 1 354 ? 15.109 37.438 0.275 1 91.56 354 GLY A C 1
ATOM 2887 O O . GLY A 1 354 ? 15.914 38.375 0.301 1 91.56 354 GLY A O 1
ATOM 2888 N N . LYS A 1 355 ? 14.32 37.125 1.251 1 93.62 355 LYS A N 1
ATOM 2889 C CA . LYS A 1 355 ? 14.43 37.844 2.521 1 93.62 355 LYS A CA 1
ATOM 2890 C C . LYS A 1 355 ? 15.266 37.062 3.525 1 93.62 355 LYS A C 1
ATOM 2892 O O . LYS A 1 355 ? 15.453 35.844 3.369 1 93.62 355 LYS A O 1
ATOM 2897 N N . LEU A 1 356 ? 15.664 37.781 4.512 1 94 356 LEU A N 1
ATOM 2898 C CA . LEU A 1 356 ? 16.625 37.156 5.422 1 94 356 LEU A CA 1
ATOM 2899 C C . LEU A 1 356 ? 15.953 36.812 6.75 1 94 356 LEU A C 1
ATOM 2901 O O . LEU A 1 356 ? 15.047 37.5 7.195 1 94 356 LEU A O 1
ATOM 2905 N N . CYS A 1 357 ? 16.422 35.781 7.297 1 94.44 357 CYS A N 1
ATOM 2906 C CA . CYS A 1 357 ? 15.992 35.344 8.617 1 94.44 357 CYS A CA 1
ATOM 2907 C C . CYS A 1 357 ? 16.391 36.344 9.688 1 94.44 357 CYS A C 1
ATOM 2909 O O . CYS A 1 357 ? 17.531 36.844 9.703 1 94.44 357 CYS A O 1
ATOM 2911 N N . ALA A 1 358 ? 15.555 36.531 10.555 1 93.44 358 ALA A N 1
ATOM 2912 C CA . ALA A 1 358 ? 15.781 37.531 11.609 1 93.44 358 ALA A CA 1
ATOM 2913 C C . ALA A 1 358 ? 16.828 37.031 12.609 1 93.44 358 ALA A C 1
ATOM 2915 O O . ALA A 1 358 ? 17.5 37.844 13.258 1 93.44 358 ALA A O 1
ATOM 2916 N N . ASN A 1 359 ? 16.984 35.75 12.695 1 90.88 359 ASN A N 1
ATOM 2917 C CA . ASN A 1 359 ? 17.859 35.188 13.711 1 90.88 359 ASN A CA 1
ATOM 2918 C C . ASN A 1 359 ? 19.266 34.938 13.172 1 90.88 359 ASN A C 1
ATOM 2920 O O . ASN A 1 359 ? 20.25 35.281 13.828 1 90.88 359 ASN A O 1
ATOM 2924 N N . CYS A 1 360 ? 19.422 34.438 11.961 1 91.06 360 CYS A N 1
ATOM 2925 C CA . CYS A 1 360 ? 20.75 34 11.523 1 91.06 360 CYS A CA 1
ATOM 2926 C C . CYS A 1 360 ? 21.156 34.719 10.242 1 91.06 360 CYS A C 1
ATOM 2928 O O . CYS A 1 360 ? 22.25 34.5 9.719 1 91.06 360 CYS A O 1
ATOM 2930 N N . ARG A 1 361 ? 20.344 35.406 9.516 1 91.75 361 ARG A N 1
ATOM 2931 C CA . ARG A 1 361 ? 20.578 36.219 8.344 1 91.75 361 ARG A CA 1
ATOM 2932 C C . ARG A 1 361 ? 20.75 35.375 7.094 1 91.75 361 AR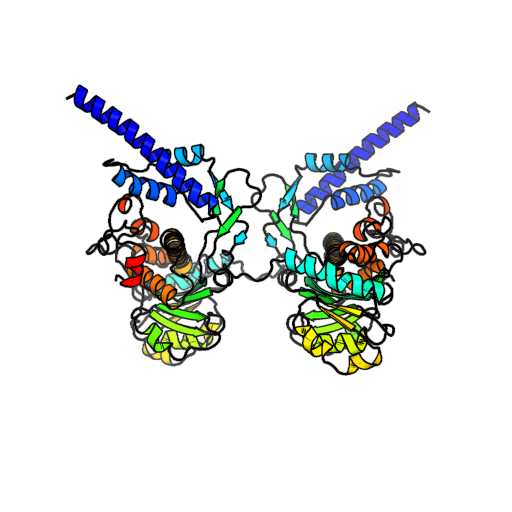G A C 1
ATOM 2934 O O . ARG A 1 361 ? 21.203 35.875 6.055 1 91.75 361 ARG A O 1
ATOM 2941 N N . GLN A 1 362 ? 20.391 34.125 7.281 1 90.38 362 GLN A N 1
ATOM 2942 C CA . GLN A 1 362 ? 20.219 33.312 6.082 1 90.38 362 GLN A CA 1
ATOM 2943 C C . GLN A 1 362 ? 18.859 33.531 5.441 1 90.38 362 GLN A C 1
ATOM 2945 O O . GLN A 1 362 ? 18.031 34.281 5.988 1 90.38 362 GLN A O 1
ATOM 2950 N N . PHE A 1 363 ? 18.719 32.969 4.336 1 92.69 363 PHE A N 1
ATOM 2951 C CA . PHE A 1 363 ? 17.438 33.188 3.668 1 92.69 363 PHE A CA 1
ATOM 2952 C C . PHE A 1 363 ? 16.297 32.594 4.492 1 92.69 363 PHE A C 1
ATOM 2954 O O . PHE A 1 363 ? 16.406 31.484 5.016 1 92.69 363 PHE A O 1
ATOM 2961 N N . SER A 1 364 ? 15.281 33.344 4.594 1 94.44 364 SER A N 1
ATOM 2962 C CA . SER A 1 364 ? 14.125 32.938 5.395 1 94.44 364 SER A CA 1
ATOM 2963 C C . SER A 1 364 ? 13.258 31.938 4.641 1 94.44 364 SER A C 1
ATOM 2965 O O . SER A 1 364 ? 13.453 31.719 3.445 1 94.44 364 SER A O 1
ATOM 2967 N N . TYR A 1 365 ? 12.359 31.328 5.398 1 94.56 365 TYR A N 1
ATOM 2968 C CA . TYR A 1 365 ? 11.469 30.344 4.797 1 94.56 365 TYR A CA 1
ATOM 2969 C C . TYR A 1 365 ? 10.031 30.531 5.281 1 94.56 365 TYR A C 1
ATOM 2971 O O . TYR A 1 365 ? 9.078 30.281 4.539 1 94.56 365 TYR A O 1
ATOM 2979 N N . CYS A 1 366 ? 9.906 30.969 6.547 1 94.94 366 CYS A N 1
ATOM 2980 C CA . CYS A 1 366 ? 8.586 31.109 7.145 1 94.94 366 CYS A CA 1
ATOM 2981 C C . CYS A 1 366 ? 8.391 32.5 7.723 1 94.94 366 CYS A C 1
ATOM 2983 O O . CYS A 1 366 ? 9.359 33.156 8.148 1 94.94 366 CYS A O 1
ATOM 2985 N N . LYS A 1 367 ? 7.195 32.906 7.684 1 95.94 367 LYS A N 1
ATOM 2986 C CA . LYS A 1 367 ? 6.762 34.094 8.383 1 95.94 367 LYS A CA 1
ATOM 2987 C C . LYS A 1 367 ? 5.91 33.75 9.602 1 95.94 367 LYS A C 1
ATOM 2989 O O . LYS A 1 367 ? 4.996 32.938 9.508 1 95.94 367 LYS A O 1
ATOM 2994 N N . CYS A 1 368 ? 6.266 34.312 10.664 1 95.19 368 CYS A N 1
ATOM 2995 C CA . CYS A 1 368 ? 5.504 34.062 11.883 1 95.19 368 CYS A CA 1
ATOM 2996 C C . CYS A 1 368 ? 4.043 34.438 11.711 1 95.19 368 CYS A C 1
ATOM 2998 O O . CYS A 1 368 ? 3.746 35.531 11.172 1 95.19 368 CYS A O 1
ATOM 3000 N N . SER A 1 369 ? 3.176 33.656 12.211 1 95.19 369 SER A N 1
ATOM 3001 C CA . SER A 1 369 ? 1.744 33.844 11.984 1 95.19 369 SER A CA 1
ATOM 3002 C C . SER A 1 369 ? 1.156 34.906 12.906 1 95.19 369 SER A C 1
ATOM 3004 O O . SER A 1 369 ? 0.041 35.375 12.68 1 95.19 369 SER A O 1
ATOM 3006 N N . TYR A 1 370 ? 1.829 35.25 13.93 1 94.5 370 TYR A N 1
ATOM 3007 C CA . TYR A 1 370 ? 1.286 36.219 14.891 1 94.5 370 TYR A CA 1
ATOM 3008 C C . TYR A 1 370 ? 1.397 37.625 14.359 1 94.5 370 TYR A C 1
ATOM 3010 O O . TYR A 1 370 ? 2.475 38.062 13.945 1 94.5 370 TYR A O 1
ATOM 3018 N N . PRO A 1 371 ? 0.351 38.344 14.461 1 89.75 371 PRO A N 1
ATOM 3019 C CA . PRO A 1 371 ? 0.349 39.719 13.938 1 89.75 371 PRO A CA 1
ATOM 3020 C C . PRO A 1 371 ? 1.343 40.625 14.656 1 89.75 371 PRO A C 1
ATOM 3022 O O . PRO A 1 371 ? 1.882 41.531 14.047 1 89.75 371 PRO A O 1
ATOM 3025 N N . THR A 1 372 ? 1.604 40.312 15.875 1 88.88 372 THR A N 1
ATOM 3026 C CA . THR A 1 372 ? 2.479 41.156 16.672 1 88.88 372 THR A CA 1
ATOM 3027 C C . THR A 1 372 ? 3.945 40.844 16.406 1 88.88 372 THR A C 1
ATOM 3029 O O . THR A 1 372 ? 4.836 41.594 16.781 1 88.88 372 THR A O 1
ATOM 3032 N N . CYS A 1 373 ? 4.258 39.781 15.82 1 90.31 373 CYS A N 1
ATOM 3033 C CA . CYS A 1 373 ? 5.629 39.344 15.562 1 90.31 373 CYS A CA 1
ATOM 3034 C C . CYS A 1 373 ? 5.953 39.438 14.07 1 90.31 373 CYS A C 1
ATOM 3036 O O . CYS A 1 373 ? 6.555 40.406 13.617 1 90.31 373 CYS A O 1
ATOM 3038 N N . GLY A 1 374 ? 5.434 38.656 13.234 1 89.56 374 GLY A N 1
ATOM 3039 C CA . GLY A 1 374 ? 5.555 38.719 11.789 1 89.56 374 GLY A CA 1
ATOM 3040 C C . GLY A 1 374 ? 6.988 38.594 11.305 1 89.56 374 GLY A C 1
ATOM 3041 O O . GLY A 1 374 ? 7.293 38.906 10.156 1 89.56 374 GLY A O 1
ATOM 3042 N N . ILE A 1 375 ? 7.812 38.094 12.148 1 92.94 375 ILE A N 1
ATOM 3043 C CA . ILE A 1 375 ? 9.219 38 11.766 1 92.94 375 ILE A CA 1
ATOM 3044 C C . ILE A 1 375 ? 9.398 36.906 10.719 1 92.94 375 ILE A C 1
ATOM 3046 O O . ILE A 1 375 ? 8.578 36 10.617 1 92.94 375 ILE A O 1
ATOM 3050 N N . LEU A 1 376 ? 10.445 37.094 10.008 1 95.5 376 LEU A N 1
ATOM 3051 C CA . LEU A 1 376 ? 10.859 36.062 9.039 1 95.5 376 LEU A CA 1
ATOM 3052 C C . LEU A 1 376 ? 11.93 35.156 9.625 1 95.5 376 LEU A C 1
ATOM 3054 O O . LEU A 1 376 ? 12.875 35.625 10.258 1 95.5 376 LEU A O 1
ATOM 3058 N N . ILE A 1 377 ? 11.742 33.875 9.43 1 94.44 377 ILE A N 1
ATOM 3059 C CA . ILE A 1 377 ? 12.641 32.906 10.07 1 94.44 377 ILE A CA 1
ATOM 3060 C C . ILE A 1 377 ? 12.961 31.781 9.094 1 94.44 377 ILE A C 1
ATOM 3062 O O . ILE A 1 377 ? 12.117 31.406 8.281 1 94.44 377 ILE A O 1
ATOM 3066 N N . CYS A 1 378 ? 14.141 31.312 9.172 1 92.69 378 CYS A N 1
ATOM 3067 C CA . CYS A 1 378 ? 14.5 30.156 8.344 1 92.69 378 CYS A CA 1
ATOM 3068 C C . CYS A 1 378 ? 14.07 28.859 9 1 92.69 378 CYS A C 1
ATOM 3070 O O . CYS A 1 378 ? 13.664 28.844 10.164 1 92.69 378 CYS A O 1
ATOM 3072 N N . ALA A 1 379 ? 14.109 27.75 8.305 1 88.69 379 ALA A N 1
ATOM 3073 C CA . ALA A 1 379 ? 13.609 26.469 8.781 1 88.69 379 ALA A CA 1
ATOM 3074 C C . ALA A 1 379 ? 14.391 25.984 10 1 88.69 379 ALA A C 1
ATOM 3076 O O . ALA A 1 379 ? 13.805 25.5 10.969 1 88.69 379 ALA A O 1
ATOM 3077 N N . SER A 1 380 ? 15.656 26.172 9.984 1 88.06 380 SER A N 1
ATOM 3078 C CA . SER A 1 380 ? 16.516 25.719 11.07 1 88.06 380 SER A CA 1
ATOM 3079 C C . SER A 1 380 ? 16.25 26.531 12.344 1 88.06 380 SER A C 1
ATOM 3081 O O . SER A 1 380 ? 16.109 25.953 13.43 1 88.06 380 SER A O 1
ATOM 3083 N N . CYS A 1 381 ? 16.109 27.812 12.164 1 89.5 381 CYS A N 1
ATOM 3084 C CA . CYS A 1 381 ? 15.891 28.688 13.312 1 89.5 381 CYS A CA 1
ATOM 3085 C C . CYS A 1 381 ? 14.492 28.484 13.875 1 89.5 381 CYS A C 1
ATOM 3087 O O . CYS A 1 381 ? 14.273 28.641 15.078 1 89.5 381 CYS A O 1
ATOM 3089 N N . ALA A 1 382 ? 13.586 28.172 13.023 1 86.88 382 ALA A N 1
ATOM 3090 C CA . ALA A 1 382 ? 12.227 27.891 13.477 1 86.88 382 ALA A CA 1
ATOM 3091 C C . ALA A 1 382 ? 12.203 26.719 14.445 1 86.88 382 ALA A C 1
ATOM 3093 O O . ALA A 1 382 ? 11.484 26.734 15.445 1 86.88 382 ALA A O 1
ATOM 3094 N N . LEU A 1 383 ? 13.031 25.734 14.25 1 86.06 383 LEU A N 1
ATOM 3095 C CA . LEU A 1 383 ? 13.039 24.516 15.055 1 86.06 383 LEU A CA 1
ATOM 3096 C C . LEU A 1 383 ? 13.898 24.703 16.297 1 86.06 383 LEU A C 1
ATOM 3098 O O . LEU A 1 383 ? 13.5 24.281 17.391 1 86.06 383 LEU A O 1
ATOM 3102 N N . GLU A 1 384 ? 14.984 25.328 16.156 1 83.06 384 GLU A N 1
ATOM 3103 C CA . GLU A 1 384 ? 15.93 25.469 17.266 1 83.06 384 GLU A CA 1
ATOM 3104 C C . GLU A 1 384 ? 15.375 26.375 18.344 1 83.06 384 GLU A C 1
ATOM 3106 O O . GLU A 1 384 ? 15.562 26.125 19.547 1 83.06 384 GLU A O 1
ATOM 3111 N N . HIS A 1 385 ? 14.641 27.328 17.953 1 78.19 385 HIS A N 1
ATOM 3112 C CA . HIS A 1 385 ? 14.203 28.312 18.938 1 78.19 385 HIS A CA 1
ATOM 3113 C C . HIS A 1 385 ? 12.742 28.094 19.312 1 78.19 385 HIS A C 1
ATOM 3115 O O . HIS A 1 385 ? 12.203 28.812 20.156 1 78.19 385 HIS A O 1
ATOM 3121 N N . LEU A 1 386 ? 12.211 27.047 18.938 1 78.31 386 LEU A N 1
ATOM 3122 C CA . LEU A 1 386 ? 10.805 26.75 19.219 1 78.31 386 LEU A CA 1
ATOM 3123 C C . LEU A 1 386 ? 9.969 28.031 19.172 1 78.31 386 LEU A C 1
ATOM 3125 O O . LEU A 1 386 ? 9.211 28.297 20.109 1 78.31 386 LEU A O 1
ATOM 3129 N N . HIS A 1 387 ? 10.172 28.812 18.203 1 74.25 387 HIS A N 1
ATOM 3130 C CA . HIS A 1 387 ? 9.5 30.109 18.078 1 74.25 387 HIS A CA 1
ATOM 3131 C C . HIS A 1 387 ? 8.016 29.984 18.422 1 74.25 387 HIS A C 1
ATOM 3133 O O . HIS A 1 387 ? 7.305 29.172 17.828 1 74.25 387 HIS A O 1
ATOM 3139 N N . PRO A 1 388 ? 7.625 30.766 19.5 1 74.5 388 PRO A N 1
ATOM 3140 C CA . PRO A 1 388 ? 6.219 30.672 19.906 1 74.5 388 PRO A CA 1
ATOM 3141 C C . PRO A 1 388 ? 5.273 31.297 18.875 1 74.5 388 PRO A C 1
ATOM 3143 O O . PRO A 1 388 ? 5.664 32.219 18.141 1 74.5 388 PRO A O 1
ATOM 3146 N N . ILE B 1 1 ? 18.188 60.312 -19.656 1 47.69 1 ILE B N 1
ATOM 3147 C CA . ILE B 1 1 ? 17.312 59.5 -18.812 1 47.69 1 ILE B CA 1
ATOM 3148 C C . ILE B 1 1 ? 16.906 58.219 -19.562 1 47.69 1 ILE B C 1
ATOM 3150 O O . ILE B 1 1 ? 16.906 57.125 -19 1 47.69 1 ILE B O 1
ATOM 3154 N N . ARG B 1 2 ? 16.672 58.469 -20.688 1 53 2 ARG B N 1
ATOM 3155 C CA . ARG B 1 2 ? 16.281 57.312 -21.5 1 53 2 ARG B CA 1
ATOM 3156 C C . ARG B 1 2 ? 17.469 56.375 -21.734 1 53 2 ARG B C 1
ATOM 3158 O O . ARG B 1 2 ? 17.312 55.156 -21.781 1 53 2 ARG B O 1
ATOM 3165 N N . LYS B 1 3 ? 18.578 56.844 -22.172 1 51.72 3 LYS B N 1
ATOM 3166 C CA . LYS B 1 3 ? 19.781 56.062 -22.406 1 51.72 3 LYS B CA 1
ATOM 3167 C C . LYS B 1 3 ? 20.219 55.312 -21.141 1 51.72 3 LYS B C 1
ATOM 3169 O O . LYS B 1 3 ? 20.594 54.156 -21.188 1 51.72 3 LYS B O 1
ATOM 3174 N N . GLU B 1 4 ? 20.141 55.969 -20.047 1 48.91 4 GLU B N 1
ATOM 3175 C CA . GLU B 1 4 ? 20.469 55.344 -18.766 1 48.91 4 GLU B CA 1
ATOM 3176 C C . GLU B 1 4 ? 19.453 54.25 -18.391 1 48.91 4 GLU B C 1
ATOM 3178 O O . GLU B 1 4 ? 19.828 53.219 -17.875 1 48.91 4 GLU B O 1
ATOM 3183 N N . ILE B 1 5 ? 18.234 54.594 -18.828 1 50.94 5 ILE B N 1
ATOM 3184 C CA . ILE B 1 5 ? 17.172 53.594 -18.609 1 50.94 5 ILE B CA 1
ATOM 3185 C C . ILE B 1 5 ? 17.406 52.375 -19.516 1 50.94 5 ILE B C 1
ATOM 3187 O O . ILE B 1 5 ? 17.219 51.25 -19.078 1 50.94 5 ILE B O 1
ATOM 3191 N N . ARG B 1 6 ? 17.812 52.688 -20.734 1 51.12 6 ARG B N 1
ATOM 3192 C CA . ARG B 1 6 ? 18.109 51.594 -21.672 1 51.12 6 ARG B CA 1
ATOM 3193 C C . ARG B 1 6 ? 19.297 50.75 -21.203 1 51.12 6 ARG B C 1
ATOM 3195 O O . ARG B 1 6 ? 19.281 49.531 -21.312 1 51.12 6 ARG B O 1
ATOM 3202 N N . THR B 1 7 ? 20.281 51.375 -20.812 1 51.69 7 THR B N 1
ATOM 3203 C CA . THR B 1 7 ? 21.453 50.688 -20.312 1 51.69 7 THR B CA 1
ATOM 3204 C C . THR B 1 7 ? 21.109 49.906 -19.031 1 51.69 7 THR B C 1
ATOM 3206 O O . THR B 1 7 ? 21.609 48.812 -18.828 1 51.69 7 THR B O 1
ATOM 3209 N N . GLN B 1 8 ? 20.297 50.531 -18.266 1 55.56 8 GLN B N 1
ATOM 3210 C CA . GLN B 1 8 ? 19.844 49.875 -17.047 1 55.56 8 GLN B CA 1
ATOM 3211 C C . GLN B 1 8 ? 18.969 48.656 -17.375 1 55.56 8 GLN B C 1
ATOM 3213 O O . GLN B 1 8 ? 19.047 47.625 -16.703 1 55.56 8 GLN B O 1
ATOM 3218 N N . LYS B 1 9 ? 18.094 49 -18.375 1 58.03 9 LYS B N 1
ATOM 3219 C CA . LYS B 1 9 ? 17.219 47.938 -18.844 1 58.03 9 LYS B CA 1
ATOM 3220 C C . LYS B 1 9 ? 18.031 46.812 -19.453 1 58.03 9 LYS B C 1
ATOM 3222 O O . LYS B 1 9 ? 17.719 45.625 -19.234 1 58.03 9 LYS B O 1
ATOM 3227 N N . THR B 1 10 ? 18.938 47.188 -20.281 1 60.31 10 THR B N 1
ATOM 3228 C CA . THR B 1 10 ? 19.828 46.188 -20.875 1 60.31 10 THR B CA 1
ATOM 3229 C C . THR B 1 10 ? 20.578 45.438 -19.797 1 60.31 10 THR B C 1
ATOM 3231 O O . THR B 1 10 ? 20.766 44.219 -19.891 1 60.31 10 THR B O 1
ATOM 3234 N N . ASN B 1 11 ? 20.797 46.188 -18.812 1 76.5 11 ASN B N 1
ATOM 3235 C CA . ASN B 1 11 ? 21.547 45.625 -17.703 1 76.5 11 ASN B CA 1
ATOM 3236 C C . ASN B 1 11 ? 20.656 44.688 -16.859 1 76.5 11 ASN B C 1
ATOM 3238 O O . ASN B 1 11 ? 21.109 43.625 -16.438 1 76.5 11 ASN B O 1
ATOM 3242 N N . ARG B 1 12 ? 19.406 45.094 -16.938 1 80.94 12 ARG B N 1
ATOM 3243 C CA . ARG B 1 12 ? 18.484 44.219 -16.188 1 80.94 12 ARG B CA 1
ATOM 3244 C C . ARG B 1 12 ? 18.203 42.938 -16.953 1 80.94 12 ARG B C 1
ATOM 3246 O O . ARG B 1 12 ? 18.125 41.875 -16.359 1 80.94 12 ARG B O 1
ATOM 3253 N N . LYS B 1 13 ? 17.938 43.156 -18.312 1 84.69 13 LYS B N 1
ATOM 3254 C CA . LYS B 1 13 ? 17.672 42 -19.156 1 84.69 13 LYS B CA 1
ATOM 3255 C C . LYS B 1 13 ? 18.828 41 -19.062 1 84.69 13 LYS B C 1
ATOM 3257 O O . LYS B 1 13 ? 18.594 39.781 -19 1 84.69 13 LYS B O 1
ATOM 3262 N N . GLN B 1 14 ? 19.953 41.5 -19.125 1 87.81 14 GLN B N 1
ATOM 3263 C CA . GLN B 1 14 ? 21.125 40.625 -19.016 1 87.81 14 GLN B CA 1
ATOM 3264 C C . GLN B 1 14 ? 21.203 39.969 -17.641 1 87.81 14 GLN B C 1
ATOM 3266 O O . GLN B 1 14 ? 21.562 38.781 -17.531 1 87.81 14 GLN B O 1
ATOM 3271 N N . ALA B 1 15 ? 20.922 40.719 -16.656 1 89.25 15 ALA B N 1
ATOM 3272 C CA . ALA B 1 15 ? 20.922 40.188 -15.289 1 89.25 15 ALA B CA 1
ATOM 3273 C C . ALA B 1 15 ? 19.891 39.094 -15.133 1 89.25 15 ALA B C 1
ATOM 3275 O O . ALA B 1 15 ? 20.156 38.062 -14.477 1 89.25 15 ALA B O 1
ATOM 3276 N N . VAL B 1 16 ? 18.734 39.281 -15.711 1 90.94 16 VAL B N 1
ATOM 3277 C CA . VAL B 1 16 ? 17.672 38.281 -15.633 1 90.94 16 VAL B CA 1
ATOM 3278 C C . VAL B 1 16 ? 18.078 37.031 -16.375 1 90.94 16 VAL B C 1
ATOM 3280 O O . VAL B 1 16 ? 17.797 35.906 -15.922 1 90.94 16 VAL B O 1
ATOM 3283 N N . GLU B 1 17 ? 18.734 37.156 -17.438 1 91.88 17 GLU B N 1
ATOM 3284 C CA . GLU B 1 17 ? 19.219 36 -18.172 1 91.88 17 GLU B CA 1
ATOM 3285 C C . GLU B 1 17 ? 20.234 35.219 -17.359 1 91.88 17 GLU B C 1
ATOM 3287 O O . GLU B 1 17 ? 20.25 34 -17.359 1 91.88 17 GLU B O 1
ATOM 3292 N N . LEU B 1 18 ? 21.094 35.969 -16.719 1 92.38 18 LEU B N 1
ATOM 3293 C CA . LEU B 1 18 ? 22.078 35.312 -15.859 1 92.38 18 LEU B CA 1
ATOM 3294 C C . LEU B 1 18 ? 21.391 34.594 -14.703 1 92.38 18 LEU B C 1
ATOM 3296 O O . LEU B 1 18 ? 21.797 33.5 -14.312 1 92.38 18 LEU B O 1
ATOM 3300 N N . LEU B 1 19 ? 20.453 35.219 -14.164 1 94.25 19 LEU B N 1
ATOM 3301 C CA . LEU B 1 19 ? 19.641 34.594 -13.117 1 94.25 19 LEU B CA 1
ATOM 3302 C C . LEU B 1 19 ? 19.016 33.312 -13.617 1 94.25 19 LEU B C 1
ATOM 3304 O O . LEU B 1 19 ? 19.078 32.281 -12.93 1 94.25 19 LEU B O 1
ATOM 3308 N N . ASN B 1 20 ? 18.422 33.406 -14.789 1 95.25 20 ASN B N 1
ATOM 3309 C CA . ASN B 1 20 ? 17.797 32.25 -15.375 1 95.25 20 ASN B CA 1
ATOM 3310 C C . ASN B 1 20 ? 18.781 31.078 -15.5 1 95.25 20 ASN B C 1
ATOM 3312 O O . ASN B 1 20 ? 18.453 29.953 -15.141 1 95.25 20 ASN B O 1
ATOM 3316 N N . ASP B 1 21 ? 19.906 31.375 -15.914 1 95.38 21 ASP B N 1
ATOM 3317 C CA . ASP B 1 21 ? 20.922 30.344 -16.094 1 95.38 21 ASP B CA 1
ATOM 3318 C C . ASP B 1 21 ? 21.328 29.75 -14.742 1 95.38 21 ASP B C 1
ATOM 3320 O O . ASP B 1 21 ? 21.5 28.531 -14.633 1 95.38 21 ASP B O 1
ATOM 3324 N N . ARG B 1 22 ? 21.5 30.531 -13.828 1 95.31 22 ARG B N 1
ATOM 3325 C CA . ARG B 1 22 ? 21.859 30.078 -12.492 1 95.31 22 ARG B CA 1
ATOM 3326 C C . ARG B 1 22 ? 20.781 29.172 -11.906 1 95.31 22 ARG B C 1
ATOM 3328 O O . ARG B 1 22 ? 21.094 28.109 -11.359 1 95.31 22 ARG B O 1
ATOM 3335 N N . VAL B 1 23 ? 19.578 29.609 -12.023 1 96.5 23 VAL B N 1
ATOM 3336 C CA . VAL B 1 23 ? 18.469 28.844 -11.469 1 96.5 23 VAL B CA 1
ATOM 3337 C C . VAL B 1 23 ? 18.328 27.516 -12.203 1 96.5 23 VAL B C 1
ATOM 3339 O O . VAL B 1 23 ? 18.125 26.469 -11.578 1 96.5 23 VAL B O 1
ATOM 3342 N N . VAL B 1 24 ? 18.453 27.562 -13.484 1 97.06 24 VAL B N 1
ATOM 3343 C CA . VAL B 1 24 ? 18.375 26.359 -14.297 1 97.06 24 VAL B CA 1
ATOM 3344 C C . VAL B 1 24 ? 19.438 25.359 -13.844 1 97.06 24 VAL B C 1
ATOM 3346 O O . VAL B 1 24 ? 19.156 24.172 -13.688 1 97.06 24 VAL B O 1
ATOM 3349 N N . ASN B 1 25 ? 20.578 25.828 -13.555 1 96.31 25 ASN B N 1
ATOM 3350 C CA . ASN B 1 25 ? 21.656 24.969 -13.109 1 96.31 25 ASN B CA 1
ATOM 3351 C C . ASN B 1 25 ? 21.391 24.375 -11.734 1 96.31 25 ASN B C 1
ATOM 3353 O O . ASN B 1 25 ? 21.672 23.203 -11.484 1 96.31 25 ASN B O 1
ATOM 3357 N N . LEU B 1 26 ? 20.891 25.141 -10.922 1 95.44 26 LEU B N 1
ATOM 3358 C CA . LEU B 1 26 ? 20.594 24.672 -9.57 1 95.44 26 LEU B CA 1
ATOM 3359 C C . LEU B 1 26 ? 19.469 23.641 -9.586 1 95.44 26 LEU B C 1
ATOM 3361 O O . LEU B 1 26 ? 19.531 22.641 -8.867 1 95.44 26 LEU B O 1
ATOM 3365 N N . VAL B 1 27 ? 18.484 23.922 -10.383 1 96.38 27 VAL B N 1
ATOM 3366 C CA . VAL B 1 27 ? 17.359 22.984 -10.492 1 96.38 27 VAL B CA 1
ATOM 3367 C C . VAL B 1 27 ? 17.828 21.688 -11.125 1 96.38 27 VAL B C 1
ATOM 3369 O O . VAL B 1 27 ? 17.453 20.594 -10.664 1 96.38 27 VAL B O 1
ATOM 3372 N N . LYS B 1 28 ? 18.609 21.781 -12.086 1 96.06 28 LYS B N 1
ATOM 3373 C CA . LYS B 1 28 ? 19.172 20.594 -12.734 1 96.06 28 LYS B CA 1
ATOM 3374 C C . LYS B 1 28 ? 19.984 19.766 -11.75 1 96.06 28 LYS B C 1
ATOM 3376 O O . LYS B 1 28 ? 19.891 18.531 -11.742 1 96.06 28 LYS B O 1
ATOM 3381 N N . ALA B 1 29 ? 20.734 20.406 -10.969 1 94.56 29 ALA B N 1
ATOM 3382 C CA . ALA B 1 29 ? 21.547 19.719 -9.961 1 94.56 29 ALA B CA 1
ATOM 3383 C C . ALA B 1 29 ? 20.656 18.984 -8.961 1 94.56 29 ALA B C 1
ATOM 3385 O O . ALA B 1 29 ? 20.969 17.859 -8.562 1 94.56 29 ALA B O 1
ATOM 3386 N N . ALA B 1 30 ? 19.625 19.625 -8.578 1 94 30 ALA B N 1
ATOM 3387 C CA . ALA B 1 30 ? 18.703 19.016 -7.629 1 94 30 ALA B CA 1
ATOM 3388 C C . ALA B 1 30 ? 18.047 17.766 -8.227 1 94 30 ALA B C 1
ATOM 3390 O O . ALA B 1 30 ? 17.891 16.75 -7.539 1 94 30 ALA B O 1
ATOM 3391 N N . ILE B 1 31 ? 17.703 17.844 -9.461 1 93.62 31 ILE B N 1
ATOM 3392 C CA . ILE B 1 31 ? 17.094 16.719 -10.156 1 93.62 31 ILE B CA 1
ATOM 3393 C C . ILE B 1 31 ? 18.094 15.578 -10.273 1 93.62 31 ILE B C 1
ATOM 3395 O O . ILE B 1 31 ? 17.766 14.422 -10 1 93.62 31 ILE B O 1
ATOM 3399 N N . ASP B 1 32 ? 19.281 15.922 -10.57 1 91.56 32 ASP B N 1
ATOM 3400 C CA . ASP B 1 32 ? 20.328 14.922 -10.734 1 91.56 32 ASP B CA 1
ATOM 3401 C C . ASP B 1 32 ? 20.672 14.25 -9.406 1 91.56 32 ASP B C 1
ATOM 3403 O O . ASP B 1 32 ? 21.062 13.078 -9.383 1 91.56 32 ASP B O 1
ATOM 3407 N N . ASN B 1 33 ? 20.453 15 -8.383 1 89.88 33 ASN B N 1
ATOM 3408 C CA . ASN B 1 33 ? 20.719 14.461 -7.047 1 89.88 33 ASN B CA 1
ATOM 3409 C C . ASN B 1 33 ? 19.516 13.703 -6.504 1 89.88 33 ASN B C 1
ATOM 3411 O O . ASN B 1 33 ? 19.531 13.266 -5.352 1 89.88 33 ASN B O 1
ATOM 3415 N N . ASN B 1 34 ? 18.469 13.609 -7.266 1 91.44 34 ASN B N 1
ATOM 3416 C CA . ASN B 1 34 ? 17.234 12.914 -6.902 1 91.44 34 ASN B CA 1
ATOM 3417 C C . ASN B 1 34 ? 16.547 13.57 -5.711 1 91.44 34 ASN B C 1
ATOM 3419 O O . ASN B 1 34 ? 15.984 12.883 -4.863 1 91.44 34 ASN B O 1
ATOM 3423 N N . ASP B 1 35 ? 16.719 14.859 -5.672 1 91.94 35 ASP B N 1
ATOM 3424 C CA . ASP B 1 35 ? 15.992 15.609 -4.652 1 91.94 35 ASP B CA 1
ATOM 3425 C C . ASP B 1 35 ? 14.516 15.766 -5.031 1 91.94 35 ASP B C 1
ATOM 3427 O O . ASP B 1 35 ? 14.18 15.82 -6.215 1 91.94 35 ASP B O 1
ATOM 3431 N N . GLU B 1 36 ? 13.75 15.773 -4.016 1 92.88 36 GLU B N 1
ATOM 3432 C CA . GLU B 1 36 ? 12.336 16.078 -4.238 1 92.88 36 GLU B CA 1
ATOM 3433 C C . GLU B 1 36 ? 12.102 17.578 -4.375 1 92.88 36 GLU B C 1
ATOM 3435 O O . GLU B 1 36 ? 12.234 18.312 -3.4 1 92.88 36 GLU B O 1
ATOM 3440 N N . ILE B 1 37 ? 11.742 17.984 -5.598 1 93.75 37 ILE B N 1
ATOM 3441 C CA . ILE B 1 37 ? 11.555 19.422 -5.781 1 93.75 37 ILE B CA 1
ATOM 3442 C C . ILE B 1 37 ? 10.164 19.688 -6.355 1 93.75 37 ILE B C 1
ATOM 3444 O O . ILE B 1 37 ? 9.602 18.844 -7.051 1 93.75 37 ILE B O 1
ATOM 3448 N N . HIS B 1 38 ? 9.711 20.922 -6.008 1 94.44 38 HIS B N 1
ATOM 3449 C CA . HIS B 1 38 ? 8.414 21.406 -6.469 1 94.44 38 HIS B CA 1
ATOM 3450 C C . HIS B 1 38 ? 8.516 22.812 -7.035 1 94.44 38 HIS B C 1
ATOM 3452 O O . HIS B 1 38 ? 9.609 23.391 -7.074 1 94.44 38 HIS B O 1
ATOM 3458 N N . GLU B 1 39 ? 7.457 23.281 -7.496 1 94.06 39 GLU B N 1
ATOM 3459 C CA . GLU B 1 39 ? 7.469 24.594 -8.125 1 94.06 39 GLU B CA 1
ATOM 3460 C C . GLU B 1 39 ? 7.918 25.672 -7.137 1 94.06 39 GLU B C 1
ATOM 3462 O O . GLU B 1 39 ? 8.57 26.641 -7.527 1 94.06 39 GLU B O 1
ATOM 3467 N N . ASP B 1 40 ? 7.578 25.438 -5.953 1 91.56 40 ASP B N 1
ATOM 3468 C CA . ASP B 1 40 ? 7.977 26.406 -4.93 1 91.56 40 ASP B CA 1
ATOM 3469 C C . ASP B 1 40 ? 9.5 26.469 -4.797 1 91.56 40 ASP B C 1
ATOM 3471 O O . ASP B 1 40 ? 10.055 27.516 -4.477 1 91.56 40 ASP B O 1
ATOM 3475 N N . PHE B 1 41 ? 10.117 25.406 -5.012 1 92.94 41 PHE B N 1
ATOM 3476 C CA . PHE B 1 41 ? 11.57 25.359 -4.965 1 92.94 41 PHE B CA 1
ATOM 3477 C C . PHE B 1 41 ? 12.172 26.281 -6.031 1 92.94 41 PHE B C 1
ATOM 3479 O O . PHE B 1 41 ? 13.125 27.016 -5.766 1 92.94 41 PHE B O 1
ATOM 3486 N N . ILE B 1 42 ? 11.625 26.188 -7.199 1 96 42 ILE B N 1
ATOM 3487 C CA . ILE B 1 42 ? 12.102 27 -8.305 1 96 42 ILE B CA 1
ATOM 3488 C C . ILE B 1 42 ? 11.875 28.484 -7.98 1 96 42 ILE B C 1
ATOM 3490 O O . ILE B 1 42 ? 12.781 29.297 -8.141 1 96 42 ILE B O 1
ATOM 3494 N N . GLN B 1 43 ? 10.734 28.766 -7.516 1 95.69 43 GLN B N 1
ATOM 3495 C CA . GLN B 1 43 ? 10.391 30.141 -7.172 1 95.69 43 GLN B CA 1
ATOM 3496 C C . GLN B 1 43 ? 11.336 30.688 -6.098 1 95.69 43 GLN B C 1
ATOM 3498 O O . GLN B 1 43 ? 11.891 31.766 -6.25 1 95.69 43 GLN B O 1
ATOM 3503 N N . ARG B 1 44 ? 11.531 29.953 -5.113 1 93.69 44 ARG B N 1
ATOM 35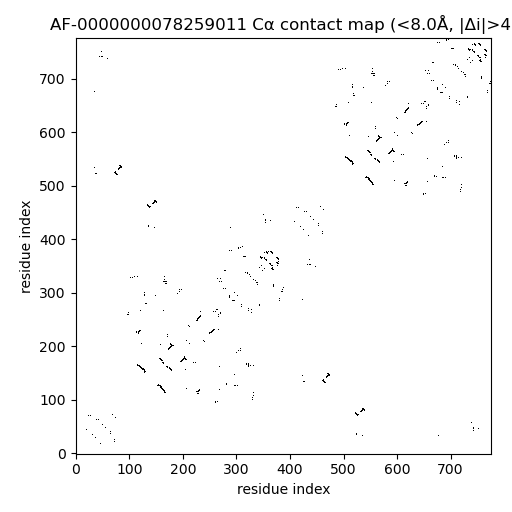04 C CA . ARG B 1 44 ? 12.359 30.391 -3.994 1 93.69 44 ARG B CA 1
ATOM 3505 C C . ARG B 1 44 ? 13.82 30.516 -4.414 1 93.69 44 ARG B C 1
ATOM 3507 O O . ARG B 1 44 ? 14.5 31.469 -4.031 1 93.69 44 ARG B O 1
ATOM 3514 N N . THR B 1 45 ? 14.234 29.562 -5.133 1 94.19 45 THR B N 1
ATOM 3515 C CA . THR B 1 45 ? 15.602 29.625 -5.641 1 94.19 45 THR B CA 1
ATOM 3516 C C . THR B 1 45 ? 15.797 30.875 -6.496 1 94.19 45 THR B C 1
ATOM 3518 O O . THR B 1 45 ? 16.812 31.562 -6.383 1 94.19 45 THR B O 1
ATOM 3521 N N . GLY B 1 46 ? 14.789 31.156 -7.32 1 95.69 46 GLY B N 1
ATOM 3522 C CA . GLY B 1 46 ? 14.836 32.375 -8.125 1 95.69 46 GLY B CA 1
ATOM 3523 C C . GLY B 1 46 ? 14.898 33.625 -7.297 1 95.69 46 GLY B C 1
ATOM 3524 O O . GLY B 1 46 ? 15.734 34.5 -7.543 1 95.69 46 GLY B O 1
ATOM 3525 N N . MET B 1 47 ? 14.078 33.688 -6.336 1 95.31 47 MET B N 1
ATOM 3526 C CA . MET B 1 47 ? 14.023 34.875 -5.484 1 95.31 47 MET B CA 1
ATOM 3527 C C . MET B 1 47 ? 15.312 35.031 -4.695 1 95.31 47 MET B C 1
ATOM 3529 O O . MET B 1 47 ? 15.844 36.156 -4.586 1 95.31 47 MET B O 1
ATOM 3533 N N . ASN B 1 48 ? 15.82 34.031 -4.156 1 92.75 48 ASN B N 1
ATOM 3534 C CA . ASN B 1 48 ? 17.047 34.062 -3.381 1 92.75 48 ASN B CA 1
ATOM 3535 C C . ASN B 1 48 ? 18.25 34.469 -4.242 1 92.75 48 ASN B C 1
ATOM 3537 O O . ASN B 1 48 ? 19.062 35.281 -3.824 1 92.75 48 ASN B O 1
ATOM 3541 N N . GLN B 1 49 ? 18.281 33.875 -5.402 1 93.12 49 GLN B N 1
ATOM 3542 C CA . GLN B 1 49 ? 19.406 34.156 -6.277 1 93.12 49 GLN B CA 1
ATOM 3543 C C . GLN B 1 49 ? 19.297 35.562 -6.883 1 93.12 49 GLN B C 1
ATOM 3545 O O . GLN B 1 49 ? 20.312 36.188 -7.219 1 93.12 49 GLN B O 1
ATOM 3550 N N . ALA B 1 50 ? 18.094 36.062 -7.051 1 94.12 50 ALA B N 1
ATOM 3551 C CA . ALA B 1 50 ? 17.891 37.406 -7.598 1 94.12 50 ALA B CA 1
ATOM 3552 C C . ALA B 1 50 ? 18.594 38.438 -6.746 1 94.12 50 ALA B C 1
ATOM 3554 O O . ALA B 1 50 ? 19.078 39.438 -7.266 1 94.12 50 ALA B O 1
ATOM 3555 N N . VAL B 1 51 ? 18.656 38.188 -5.488 1 89.25 51 VAL B N 1
ATOM 3556 C CA . VAL B 1 51 ? 19.328 39.094 -4.566 1 89.25 51 VAL B CA 1
ATOM 3557 C C . VAL B 1 51 ? 20.812 39.188 -4.926 1 89.25 51 VAL B C 1
ATOM 3559 O O . VAL B 1 51 ? 21.406 40.25 -4.887 1 89.25 51 VAL B O 1
ATOM 3562 N N . CYS B 1 52 ? 21.375 38.094 -5.312 1 86.94 52 CYS B N 1
ATOM 3563 C CA . CYS B 1 52 ? 22.797 38.031 -5.641 1 86.94 52 CYS B CA 1
ATOM 3564 C C . CYS B 1 52 ? 23.094 38.812 -6.926 1 86.94 52 CYS B C 1
ATOM 3566 O O . CYS B 1 52 ? 24.219 39.281 -7.137 1 86.94 52 CYS B O 1
ATOM 3568 N N . PHE B 1 53 ? 22.094 39 -7.75 1 89.06 53 PHE B N 1
ATOM 3569 C CA . PHE B 1 53 ? 22.297 39.656 -9.031 1 89.06 53 PHE B CA 1
ATOM 3570 C C . PHE B 1 53 ? 21.797 41.094 -8.961 1 89.06 53 PHE B C 1
ATOM 3572 O O . PHE B 1 53 ? 21.766 41.812 -9.984 1 89.06 53 PHE B O 1
ATOM 3579 N N . GLY B 1 54 ? 21.328 41.531 -7.785 1 85.06 54 GLY B N 1
ATOM 3580 C CA . GLY B 1 54 ? 20.891 42.906 -7.574 1 85.06 54 GLY B CA 1
ATOM 3581 C C . GLY B 1 54 ? 19.531 43.188 -8.188 1 85.06 54 GLY B C 1
ATOM 3582 O O . GLY B 1 54 ? 19.234 44.344 -8.523 1 85.06 54 GLY B O 1
ATOM 3583 N N . LEU B 1 55 ? 18.828 42.25 -8.578 1 88.69 55 LEU B N 1
ATOM 3584 C CA . LEU B 1 55 ? 17.5 42.438 -9.156 1 88.69 55 LEU B CA 1
ATOM 3585 C C . LEU B 1 55 ? 16.469 42.75 -8.078 1 88.69 55 LEU B C 1
ATOM 3587 O O . LEU B 1 55 ? 16.031 41.875 -7.352 1 88.69 55 LEU B O 1
ATOM 3591 N N . LYS B 1 56 ? 16.188 44.062 -8.102 1 79.62 56 LYS B N 1
ATOM 3592 C CA . LYS B 1 56 ? 15.211 44.5 -7.117 1 79.62 56 LYS B CA 1
ATOM 3593 C C . LYS B 1 56 ? 13.789 44.25 -7.605 1 79.62 56 LYS B C 1
ATOM 3595 O O . LYS B 1 56 ? 13.5 44.344 -8.797 1 79.62 56 LYS B O 1
ATOM 3600 N N . ASN B 1 57 ? 12.828 43.75 -6.941 1 81.69 57 ASN B N 1
ATOM 3601 C CA . ASN B 1 57 ? 11.406 43.562 -7.211 1 81.69 57 ASN B CA 1
ATOM 3602 C C . ASN B 1 57 ? 11.164 42.344 -8.094 1 81.69 57 ASN B C 1
ATOM 3604 O O . ASN B 1 57 ? 10.234 42.344 -8.914 1 81.69 57 ASN B O 1
ATOM 3608 N N . PHE B 1 58 ? 12.211 41.531 -8.172 1 90.56 58 PHE B N 1
ATOM 3609 C CA . PHE B 1 58 ? 11.992 40.281 -8.883 1 90.56 58 PHE B CA 1
ATOM 3610 C C . PHE B 1 58 ? 10.898 39.438 -8.211 1 90.56 58 PHE B C 1
ATOM 3612 O O . PHE B 1 58 ? 10.945 39.219 -6.996 1 90.56 58 PHE B O 1
ATOM 3619 N N . LYS B 1 59 ? 9.867 38.969 -8.891 1 89 59 LYS B N 1
ATOM 3620 C CA . LYS B 1 59 ? 8.695 38.344 -8.266 1 89 59 LYS B CA 1
ATOM 3621 C C . LYS B 1 59 ? 8.617 36.875 -8.602 1 89 59 LYS B C 1
ATOM 3623 O O . LYS B 1 59 ? 7.797 36.156 -8.031 1 89 59 LYS B O 1
ATOM 3628 N N . ALA B 1 60 ? 9.523 36.312 -9.398 1 92.44 60 ALA B N 1
ATOM 3629 C CA . ALA B 1 60 ? 9.469 34.906 -9.789 1 92.44 60 ALA B CA 1
ATOM 3630 C C . ALA B 1 60 ? 8.039 34.5 -10.141 1 92.44 60 ALA B C 1
ATOM 3632 O O . ALA B 1 60 ? 7.492 33.562 -9.547 1 92.44 60 ALA B O 1
ATOM 3633 N N . SER B 1 61 ? 7.434 35.062 -11.109 1 92.88 61 SER B N 1
ATOM 3634 C CA . SER B 1 61 ? 6.039 34.875 -11.5 1 92.88 61 SER B CA 1
ATOM 3635 C C . SER B 1 61 ? 5.785 33.469 -11.984 1 92.88 61 SER B C 1
ATOM 3637 O O . SER B 1 61 ? 6.727 32.719 -12.25 1 92.88 61 SER B O 1
ATOM 3639 N N . ARG B 1 62 ? 4.531 33.125 -12.062 1 93.19 62 ARG B N 1
ATOM 3640 C CA . ARG B 1 62 ? 4.145 31.812 -12.547 1 93.19 62 ARG B CA 1
ATOM 3641 C C . ARG B 1 62 ? 4.66 31.562 -13.961 1 93.19 62 ARG B C 1
ATOM 3643 O O . ARG B 1 62 ? 5.07 30.453 -14.297 1 93.19 62 ARG B O 1
ATOM 3650 N N . ASN B 1 63 ? 4.629 32.594 -14.688 1 94.5 63 ASN B N 1
ATOM 3651 C CA . ASN B 1 63 ? 5.125 32.469 -16.047 1 94.5 63 ASN B CA 1
ATOM 3652 C C . ASN B 1 63 ? 6.629 32.219 -16.078 1 94.5 63 ASN B C 1
ATOM 3654 O O . ASN B 1 63 ? 7.121 31.469 -16.938 1 94.5 63 ASN B O 1
ATOM 3658 N N . TRP B 1 64 ? 7.258 32.906 -15.258 1 95.62 64 TRP B N 1
ATOM 3659 C CA . TRP B 1 64 ? 8.695 32.719 -15.164 1 95.62 64 TRP B CA 1
ATOM 3660 C C . TRP B 1 64 ? 9.023 31.281 -14.781 1 95.62 64 TRP B C 1
ATOM 3662 O O . TRP B 1 64 ? 9.898 30.656 -15.391 1 95.62 64 TRP B O 1
ATOM 3672 N N . VAL B 1 65 ? 8.32 30.719 -13.828 1 96.56 65 VAL B N 1
ATOM 3673 C CA . VAL B 1 65 ? 8.516 29.344 -13.375 1 96.56 65 VAL B CA 1
ATOM 3674 C C . VAL B 1 65 ? 8.211 28.375 -14.516 1 96.56 65 VAL B C 1
ATOM 3676 O O . VAL B 1 65 ? 8.961 27.422 -14.742 1 96.56 65 VAL B O 1
ATOM 3679 N N . ALA B 1 66 ? 7.176 28.672 -15.203 1 96.94 66 ALA B N 1
ATOM 3680 C CA . ALA B 1 66 ? 6.797 27.828 -16.344 1 96.94 66 ALA B CA 1
ATOM 3681 C C . ALA B 1 66 ? 7.895 27.812 -17.406 1 96.94 66 ALA B C 1
ATOM 3683 O O . ALA B 1 66 ? 8.141 26.781 -18.031 1 96.94 66 ALA B O 1
ATOM 3684 N N . ALA B 1 67 ? 8.492 28.938 -17.562 1 96.31 67 ALA B N 1
ATOM 3685 C CA . ALA B 1 67 ? 9.57 29.047 -18.531 1 96.31 67 ALA B CA 1
ATOM 3686 C C . ALA B 1 67 ? 10.766 28.188 -18.125 1 96.31 67 ALA B C 1
ATOM 3688 O O . ALA B 1 67 ? 11.391 27.531 -18.969 1 96.31 67 ALA B O 1
ATOM 3689 N N . ILE B 1 68 ? 11.062 28.25 -16.875 1 96.88 68 ILE B N 1
ATOM 3690 C CA . ILE B 1 68 ? 12.172 27.438 -16.359 1 96.88 68 ILE B CA 1
ATOM 3691 C C . ILE B 1 68 ? 11.859 25.953 -16.531 1 96.88 68 ILE B C 1
ATOM 3693 O O . ILE B 1 68 ? 12.719 25.188 -16.953 1 96.88 68 ILE B O 1
ATOM 3697 N N . LYS B 1 69 ? 10.664 25.562 -16.219 1 97.12 69 LYS B N 1
ATOM 3698 C CA . LYS B 1 69 ? 10.227 24.172 -16.359 1 97.12 69 LYS B CA 1
ATOM 3699 C C . LYS B 1 69 ? 10.328 23.719 -17.812 1 97.12 69 LYS B C 1
ATOM 3701 O O . LYS B 1 69 ? 10.766 22.594 -18.078 1 97.12 69 LYS B O 1
ATOM 3706 N N . LYS B 1 70 ? 9.914 24.562 -18.656 1 96.94 70 LYS B N 1
ATOM 3707 C CA . LYS B 1 70 ? 9.961 24.25 -20.078 1 96.94 70 LYS B CA 1
ATOM 3708 C C . LYS B 1 70 ? 11.406 24.062 -20.547 1 96.94 70 LYS B C 1
ATOM 3710 O O . LYS B 1 70 ? 11.695 23.141 -21.328 1 96.94 70 LYS B O 1
ATOM 3715 N N . ARG B 1 71 ? 12.25 24.922 -20.156 1 96 71 ARG B N 1
ATOM 3716 C CA . ARG B 1 71 ? 13.656 24.875 -20.531 1 96 71 ARG B CA 1
ATOM 3717 C C . ARG B 1 71 ? 14.289 23.547 -20.109 1 96 71 ARG B C 1
ATOM 3719 O O . ARG B 1 71 ? 15.164 23.031 -20.797 1 96 71 ARG B O 1
ATOM 3726 N N . LEU B 1 72 ? 13.844 22.984 -19.016 1 96.44 72 LEU B N 1
ATOM 3727 C CA . LEU B 1 72 ? 14.422 21.766 -18.469 1 96.44 72 LEU B CA 1
ATOM 3728 C C . LEU B 1 72 ? 13.508 20.562 -18.75 1 96.44 72 LEU B C 1
ATOM 3730 O O . LEU B 1 72 ? 13.797 19.453 -18.312 1 96.44 72 LEU B O 1
ATOM 3734 N N . ASN B 1 73 ? 12.367 20.812 -19.344 1 96.75 73 ASN B N 1
ATOM 3735 C CA . ASN B 1 73 ? 11.383 19.781 -19.656 1 96.75 73 ASN B CA 1
ATOM 3736 C C . ASN B 1 73 ? 10.883 19.094 -18.391 1 96.75 73 ASN B C 1
ATOM 3738 O O . ASN B 1 73 ? 10.836 17.859 -18.328 1 96.75 73 ASN B O 1
ATOM 3742 N N . LEU B 1 74 ? 10.555 19.906 -17.484 1 96.88 74 LEU B N 1
ATOM 3743 C CA . LEU B 1 74 ? 10.094 19.391 -16.203 1 96.88 74 LEU B CA 1
ATOM 3744 C C . LEU B 1 74 ? 8.57 19.328 -16.156 1 96.88 74 LEU B C 1
ATOM 3746 O O . LEU B 1 74 ? 7.895 20.25 -16.609 1 96.88 74 LEU B O 1
ATOM 3750 N N . VAL B 1 75 ? 8 18.25 -15.656 1 96.56 75 VAL B N 1
ATOM 3751 C CA . VAL B 1 75 ? 6.57 18.094 -15.43 1 96.56 75 VAL B CA 1
ATOM 3752 C C . VAL B 1 75 ? 6.344 17.422 -14.078 1 96.56 75 VAL B C 1
ATOM 3754 O O . VAL B 1 75 ? 7.285 16.906 -13.461 1 96.56 75 VAL B O 1
ATOM 3757 N N . SER B 1 76 ? 5.176 17.578 -13.617 1 94.88 76 SER B N 1
ATOM 3758 C CA . SER B 1 76 ? 4.805 16.891 -12.383 1 94.88 76 SER B CA 1
ATOM 3759 C C . SER B 1 76 ? 4.727 15.383 -12.586 1 94.88 76 SER B C 1
ATOM 3761 O O . SER B 1 76 ? 4.012 14.906 -13.469 1 94.88 76 SER B O 1
ATOM 3763 N N . ARG B 1 77 ? 5.527 14.633 -11.812 1 94.12 77 ARG B N 1
ATOM 3764 C CA . ARG B 1 77 ? 5.594 13.188 -11.945 1 94.12 77 ARG B CA 1
ATOM 3765 C C . ARG B 1 77 ? 5.34 12.5 -10.609 1 94.12 77 ARG B C 1
ATOM 3767 O O . ARG B 1 77 ? 5.711 13.023 -9.555 1 94.12 77 ARG B O 1
ATOM 3774 N N . HIS B 1 78 ? 4.688 11.367 -10.742 1 92.25 78 HIS B N 1
ATOM 3775 C CA . HIS B 1 78 ? 4.523 10.523 -9.562 1 92.25 78 HIS B CA 1
ATOM 3776 C C . HIS B 1 78 ? 5.848 9.898 -9.141 1 92.25 78 HIS B C 1
ATOM 3778 O O . HIS B 1 78 ? 6.629 9.453 -9.992 1 92.25 78 HIS B O 1
ATOM 3784 N N . ILE B 1 79 ? 6.145 9.875 -7.91 1 92.5 79 ILE B N 1
ATOM 3785 C CA . ILE B 1 79 ? 7.359 9.258 -7.391 1 92.5 79 ILE B CA 1
ATOM 3786 C C . ILE B 1 79 ? 7.152 7.75 -7.254 1 92.5 79 ILE B C 1
ATOM 3788 O O . ILE B 1 79 ? 6.32 7.301 -6.465 1 92.5 79 ILE B O 1
ATOM 3792 N N . ASP B 1 80 ? 7.887 6.98 -7.906 1 88.88 80 ASP B N 1
ATOM 3793 C CA . ASP B 1 80 ? 7.746 5.527 -7.926 1 88.88 80 ASP B CA 1
ATOM 3794 C C . ASP B 1 80 ? 8.422 4.895 -6.711 1 88.88 80 ASP B C 1
ATOM 3796 O O . ASP B 1 80 ? 7.906 3.924 -6.148 1 88.88 80 ASP B O 1
ATOM 3800 N N . ARG B 1 81 ? 9.562 5.41 -6.398 1 88.69 81 ARG B N 1
ATOM 3801 C CA . ARG B 1 81 ? 10.328 4.793 -5.316 1 88.69 81 ARG B CA 1
ATOM 3802 C C . ARG B 1 81 ? 11.164 5.832 -4.578 1 88.69 81 ARG B C 1
ATOM 3804 O O . ARG B 1 81 ? 11.703 6.758 -5.195 1 88.69 81 ARG B O 1
ATOM 3811 N N . ARG B 1 82 ? 11.273 5.629 -3.309 1 90.25 82 ARG B N 1
ATOM 3812 C CA . ARG B 1 82 ? 12.18 6.422 -2.477 1 90.25 82 ARG B CA 1
ATOM 3813 C C . ARG B 1 82 ? 13.461 5.652 -2.168 1 90.25 82 ARG B C 1
ATOM 3815 O O . ARG B 1 82 ? 13.406 4.496 -1.746 1 90.25 82 ARG B O 1
ATOM 3822 N N . ILE B 1 83 ? 14.562 6.258 -2.473 1 87.62 83 ILE B N 1
ATOM 3823 C CA . ILE B 1 83 ? 15.844 5.598 -2.262 1 87.62 83 ILE B CA 1
ATOM 3824 C C . ILE B 1 83 ? 16.609 6.301 -1.141 1 87.62 83 ILE B C 1
ATOM 3826 O O . ILE B 1 83 ? 16.422 7.5 -0.908 1 87.62 83 ILE B O 1
ATOM 3830 N N . VAL B 1 84 ? 17.344 5.508 -0.383 1 82.38 84 VAL B N 1
ATOM 3831 C CA . VAL B 1 84 ? 18.203 6.055 0.659 1 82.38 84 VAL B CA 1
ATOM 3832 C C . VAL B 1 84 ? 19.641 6.102 0.164 1 82.38 84 VAL B C 1
ATOM 3834 O O . VAL B 1 84 ? 20.094 5.207 -0.558 1 82.38 84 VAL B O 1
ATOM 3837 N N . LYS B 1 85 ? 20.281 7.273 0.415 1 70.88 85 LYS B N 1
ATOM 3838 C CA . LYS B 1 85 ? 21.672 7.387 -0.009 1 70.88 85 LYS B CA 1
ATOM 3839 C C . LYS B 1 85 ? 22.547 6.305 0.632 1 70.88 85 LYS B C 1
ATOM 3841 O O . LYS B 1 85 ? 22.438 6.055 1.835 1 70.88 85 LYS B O 1
ATOM 3846 N N . PRO B 1 86 ? 23.094 5.457 -0.329 1 61.72 86 PRO B N 1
ATOM 3847 C CA . PRO B 1 86 ? 23.938 4.395 0.22 1 61.72 86 PRO B CA 1
ATOM 3848 C C . PRO B 1 86 ? 25 4.918 1.176 1 61.72 86 PRO B C 1
ATOM 3850 O O . PRO B 1 86 ? 25.578 5.984 0.939 1 61.72 86 PRO B O 1
ATOM 3853 N N . LYS B 1 87 ? 25.078 4.492 2.43 1 56.84 87 LYS B N 1
ATOM 3854 C CA . LYS B 1 87 ? 26.188 4.809 3.326 1 56.84 87 LYS B CA 1
ATOM 3855 C C . LYS B 1 87 ? 27.516 4.348 2.738 1 56.84 87 LYS B C 1
ATOM 3857 O O . LYS B 1 87 ? 27.562 3.387 1.969 1 56.84 87 LYS B O 1
ATOM 3862 N N . ALA B 1 88 ? 28.484 5.188 2.648 1 56.59 88 ALA B N 1
ATOM 3863 C CA . ALA B 1 88 ? 29.828 4.887 2.162 1 56.59 88 ALA B CA 1
ATOM 3864 C C . ALA B 1 88 ? 30.188 3.426 2.42 1 56.59 88 ALA B C 1
ATOM 3866 O O . ALA B 1 88 ? 30.812 2.773 1.573 1 56.59 88 ALA B O 1
ATOM 3867 N N . ASN B 1 89 ? 29.969 2.9 3.57 1 57.25 89 ASN B N 1
ATOM 3868 C CA . ASN B 1 89 ? 30.469 1.574 3.92 1 57.25 89 ASN B CA 1
ATOM 3869 C C . ASN B 1 89 ? 29.406 0.5 3.684 1 57.25 89 ASN B C 1
ATOM 3871 O O . ASN B 1 89 ? 29.219 -0.386 4.52 1 57.25 89 ASN B O 1
ATOM 3875 N N . SER B 1 90 ? 28.75 0.762 2.658 1 62.69 90 SER B N 1
ATOM 3876 C CA . SER B 1 90 ? 27.672 -0.204 2.473 1 62.69 90 SER B CA 1
ATOM 3877 C C . SER B 1 90 ? 28.219 -1.564 2.049 1 62.69 90 SER B C 1
ATOM 3879 O O . SER B 1 90 ? 29.281 -1.646 1.416 1 62.69 90 SER B O 1
ATOM 3881 N N . GLY B 1 91 ? 28 -2.59 2.811 1 66.69 91 GLY B N 1
ATOM 3882 C CA . GLY B 1 91 ? 28.375 -3.963 2.508 1 66.69 91 GLY B CA 1
ATOM 3883 C C . GLY B 1 91 ? 28.281 -4.293 1.031 1 66.69 91 GLY B C 1
ATOM 3884 O O . GLY B 1 91 ? 28.047 -3.41 0.204 1 66.69 91 GLY B O 1
ATOM 3885 N N . PRO B 1 92 ? 28.812 -5.438 0.66 1 76.69 92 PRO B N 1
ATOM 3886 C CA . PRO B 1 92 ? 28.812 -5.859 -0.744 1 76.69 92 PRO B CA 1
ATOM 3887 C C . PRO B 1 92 ? 27.438 -5.684 -1.412 1 76.69 92 PRO B C 1
ATOM 3889 O O . PRO B 1 92 ? 26.406 -5.844 -0.761 1 76.69 92 PRO B O 1
ATOM 3892 N N . SER B 1 93 ? 27.531 -5.219 -2.617 1 81.62 93 SER B N 1
ATOM 3893 C CA . SER B 1 93 ? 26.328 -5.074 -3.424 1 81.62 93 SER B CA 1
ATOM 3894 C C . SER B 1 93 ? 25.672 -6.426 -3.684 1 81.62 93 SER B C 1
ATOM 3896 O O . SER B 1 93 ? 26.281 -7.473 -3.469 1 81.62 93 SER B O 1
ATOM 3898 N N . GLU B 1 94 ? 24.422 -6.43 -4.016 1 85.75 94 GLU B N 1
ATOM 3899 C CA . GLU B 1 94 ? 23.688 -7.637 -4.379 1 85.75 94 GLU B CA 1
ATOM 3900 C C . GLU B 1 94 ? 24.406 -8.414 -5.477 1 85.75 94 GLU B C 1
ATOM 3902 O O . GLU B 1 94 ? 24.531 -9.641 -5.398 1 85.75 94 GLU B O 1
ATOM 3907 N N . GLU B 1 95 ? 24.938 -7.691 -6.414 1 89.81 95 GLU B N 1
ATOM 3908 C CA . GLU B 1 95 ? 25.625 -8.312 -7.543 1 89.81 95 GLU B CA 1
ATOM 3909 C C . GLU B 1 95 ? 26.906 -9.016 -7.094 1 89.81 95 GLU B C 1
ATOM 3911 O O . GLU B 1 95 ? 27.219 -10.102 -7.574 1 89.81 95 GLU B O 1
ATOM 3916 N N . GLU B 1 96 ? 27.5 -8.367 -6.164 1 90.88 96 GLU B N 1
ATOM 3917 C CA . GLU B 1 96 ? 28.734 -8.961 -5.648 1 90.88 96 GLU B CA 1
ATOM 3918 C C . GLU B 1 96 ? 28.438 -10.227 -4.844 1 90.88 96 GLU B C 1
ATOM 3920 O O . GLU B 1 96 ? 29.156 -11.219 -4.953 1 90.88 96 GLU B O 1
ATOM 3925 N N . LYS B 1 97 ? 27.469 -10.172 -4.129 1 92.62 97 LYS B N 1
ATOM 3926 C CA . LYS B 1 97 ? 27.078 -11.344 -3.352 1 92.62 97 LYS B CA 1
ATOM 3927 C C . LYS B 1 97 ? 26.703 -12.508 -4.266 1 92.62 97 LYS B C 1
ATOM 3929 O O . LYS B 1 97 ? 27.094 -13.648 -4.012 1 92.62 97 LYS B O 1
ATOM 3934 N N . VAL B 1 98 ? 25.984 -12.203 -5.312 1 94.31 98 VAL B N 1
ATOM 3935 C CA . VAL B 1 98 ? 25.547 -13.211 -6.27 1 94.31 98 VAL B CA 1
ATOM 3936 C C . VAL B 1 98 ? 26.766 -13.82 -6.961 1 94.31 98 VAL B C 1
ATOM 3938 O O . VAL B 1 98 ? 26.891 -15.039 -7.051 1 94.31 98 VAL B O 1
ATOM 3941 N N . ARG B 1 99 ? 27.656 -13 -7.359 1 94.06 99 ARG B N 1
ATOM 3942 C CA . ARG B 1 99 ? 28.859 -13.461 -8.055 1 94.06 99 ARG B CA 1
ATOM 3943 C C . ARG B 1 99 ? 29.688 -14.375 -7.164 1 94.06 99 ARG B C 1
ATOM 3945 O O . ARG B 1 99 ? 30.156 -15.422 -7.605 1 94.06 99 ARG B O 1
ATOM 3952 N N . LYS B 1 100 ? 29.797 -13.953 -5.965 1 94 100 LYS B N 1
ATOM 3953 C CA . LYS B 1 100 ? 30.578 -14.766 -5.023 1 94 100 LYS B CA 1
ATOM 3954 C C . LYS B 1 100 ? 29.922 -16.125 -4.812 1 94 100 LYS B C 1
ATOM 3956 O O . LYS B 1 100 ? 30.609 -17.156 -4.809 1 94 100 LYS B O 1
ATOM 3961 N N . PHE B 1 101 ? 28.703 -16.141 -4.68 1 95.31 101 PHE B N 1
ATOM 3962 C CA . PHE B 1 101 ? 27.969 -17.391 -4.473 1 95.31 101 PHE B CA 1
ATOM 3963 C C . PHE B 1 101 ? 28.109 -18.312 -5.688 1 95.31 101 PHE B C 1
ATOM 3965 O O . PHE B 1 101 ? 28.344 -19.5 -5.543 1 95.31 101 PHE B O 1
ATOM 3972 N N . LEU B 1 102 ? 28.031 -17.703 -6.875 1 95.25 102 LEU B N 1
ATOM 3973 C CA . LEU B 1 102 ? 28.109 -18.453 -8.117 1 95.25 102 LEU B CA 1
ATOM 3974 C C . LEU B 1 102 ? 29.5 -19.031 -8.328 1 95.25 102 LEU B C 1
ATOM 3976 O O . LEU B 1 102 ? 29.641 -20.141 -8.852 1 95.25 102 LEU B O 1
ATOM 3980 N N . LEU B 1 103 ? 30.438 -18.406 -7.82 1 94.62 103 LEU B N 1
ATOM 3981 C CA . LEU B 1 103 ? 31.828 -18.812 -8.055 1 94.62 103 LEU B CA 1
ATOM 3982 C C . LEU B 1 103 ? 32.281 -19.828 -7.008 1 94.62 103 LEU B C 1
ATOM 3984 O O . LEU B 1 103 ? 33.125 -20.688 -7.293 1 94.62 103 LEU B O 1
ATOM 3988 N N . THR B 1 104 ? 31.641 -19.75 -5.879 1 94.56 104 THR B N 1
ATOM 3989 C CA . THR B 1 104 ? 32.156 -20.594 -4.797 1 94.56 104 THR B CA 1
ATOM 3990 C C . THR B 1 104 ? 31.203 -21.75 -4.527 1 94.56 104 THR B C 1
ATOM 3992 O O . THR B 1 104 ? 31.578 -22.922 -4.676 1 94.56 104 THR B O 1
ATOM 3995 N N . GLU B 1 105 ? 29.969 -21.5 -4.32 1 95.94 105 GLU B N 1
ATOM 3996 C CA . GLU B 1 105 ? 29.031 -22.5 -3.822 1 95.94 105 GLU B CA 1
ATOM 3997 C C . GLU B 1 105 ? 28.5 -23.359 -4.957 1 95.94 105 GLU B C 1
ATOM 3999 O O . GLU B 1 105 ? 28.375 -24.578 -4.809 1 95.94 105 GLU B O 1
ATOM 4004 N N . ILE B 1 106 ? 28.281 -22.766 -6.102 1 96.06 106 ILE B N 1
ATOM 4005 C CA . ILE B 1 106 ? 27.578 -23.484 -7.172 1 96.06 106 ILE B CA 1
ATOM 4006 C C . ILE B 1 106 ? 28.484 -24.594 -7.727 1 96.06 106 ILE B C 1
ATOM 4008 O O . ILE B 1 106 ? 28.062 -25.734 -7.848 1 96.06 106 ILE B O 1
ATOM 4012 N N . PRO B 1 107 ? 29.75 -24.328 -7.988 1 96.06 107 PRO B N 1
ATOM 4013 C CA . PRO B 1 107 ? 30.609 -25.406 -8.469 1 96.06 107 PRO B CA 1
ATOM 4014 C C . PRO B 1 107 ? 30.75 -26.531 -7.449 1 96.06 107 PRO B C 1
ATOM 4016 O O . PRO B 1 107 ? 30.797 -27.719 -7.828 1 96.06 107 PRO B O 1
ATOM 4019 N N . ARG B 1 108 ? 30.75 -26.172 -6.258 1 97 108 ARG B N 1
ATOM 4020 C CA . ARG B 1 108 ? 30.844 -27.172 -5.195 1 97 108 ARG B CA 1
ATOM 4021 C C . ARG B 1 108 ? 29.625 -28.078 -5.164 1 97 108 ARG B C 1
ATOM 4023 O O . ARG B 1 108 ? 29.75 -29.297 -5.082 1 97 108 ARG B O 1
ATOM 4030 N N . LEU B 1 109 ? 28.547 -27.578 -5.332 1 97 109 LEU B N 1
ATOM 4031 C CA . LEU B 1 109 ? 27.297 -28.328 -5.293 1 97 109 LEU B CA 1
ATOM 4032 C C . LEU B 1 109 ? 27.172 -29.234 -6.512 1 97 109 LEU B C 1
ATOM 4034 O O . LEU B 1 109 ? 26.75 -30.391 -6.387 1 97 109 LEU B O 1
ATOM 4038 N N . LYS B 1 110 ? 27.594 -28.719 -7.598 1 95.62 110 LYS B N 1
ATOM 4039 C CA . LYS B 1 110 ? 27.516 -29.469 -8.844 1 95.62 110 LYS B CA 1
ATOM 4040 C C . LYS B 1 110 ? 28.406 -30.703 -8.797 1 95.62 110 LYS B C 1
ATOM 4042 O O . LYS B 1 110 ? 28.062 -31.75 -9.352 1 95.62 110 LYS B O 1
ATOM 4047 N N . ARG B 1 111 ? 29.453 -30.562 -8.164 1 95.31 111 ARG B N 1
ATOM 4048 C CA . ARG B 1 111 ? 30.422 -31.656 -8.086 1 95.31 111 ARG B CA 1
ATOM 4049 C C . ARG B 1 111 ? 29.984 -32.688 -7.059 1 95.31 111 ARG B C 1
ATOM 4051 O O . ARG B 1 111 ? 30.141 -33.906 -7.285 1 95.31 111 ARG B O 1
ATOM 4058 N N . LYS B 1 112 ? 29.359 -32.188 -6.109 1 96.56 112 LYS B N 1
ATOM 4059 C CA . LYS B 1 112 ? 29.109 -33.062 -4.961 1 96.56 112 LYS B CA 1
ATOM 4060 C C . LYS B 1 112 ? 27.781 -33.781 -5.102 1 96.56 112 LYS B C 1
ATOM 4062 O O . LYS B 1 112 ? 27.641 -34.938 -4.645 1 96.56 112 LYS B O 1
ATOM 4067 N N . TYR B 1 113 ? 26.844 -33.188 -5.734 1 97.25 113 TYR B N 1
ATOM 4068 C CA . TYR B 1 113 ? 25.5 -33.75 -5.695 1 97.25 113 TYR B CA 1
ATOM 4069 C C . TYR B 1 113 ? 24.953 -33.938 -7.105 1 97.25 113 TYR B C 1
ATOM 4071 O O . TYR B 1 113 ? 25.188 -33.094 -7.98 1 97.25 113 TYR B O 1
ATOM 4079 N N . ALA B 1 114 ? 24.141 -34.938 -7.211 1 96.69 114 ALA B N 1
ATOM 4080 C CA . ALA B 1 114 ? 23.344 -35.094 -8.422 1 96.69 114 ALA B CA 1
ATOM 4081 C C . ALA B 1 114 ? 22.078 -34.219 -8.359 1 96.69 114 ALA B C 1
ATOM 4083 O O . ALA B 1 114 ? 21.609 -33.875 -7.273 1 96.69 114 ALA B O 1
ATOM 4084 N N . PRO B 1 115 ? 21.562 -33.938 -9.523 1 96.75 115 PRO B N 1
ATOM 4085 C CA . PRO B 1 115 ? 20.359 -33.094 -9.555 1 96.75 115 PRO B CA 1
ATOM 4086 C C . PRO B 1 115 ? 19.219 -33.656 -8.703 1 96.75 115 PRO B C 1
ATOM 4088 O O . PRO B 1 115 ? 18.453 -32.906 -8.109 1 96.75 115 PRO B O 1
ATOM 4091 N N . SER B 1 116 ? 19.109 -34.938 -8.555 1 96.5 116 SER B N 1
ATOM 4092 C CA . SER B 1 116 ? 18.047 -35.562 -7.785 1 96.5 116 SER B CA 1
ATOM 4093 C C . SER B 1 116 ? 18.25 -35.375 -6.285 1 96.5 116 SER B C 1
ATOM 4095 O O . SER B 1 116 ? 17.344 -35.625 -5.492 1 96.5 116 SER B O 1
ATOM 4097 N N . ASN B 1 117 ? 19.453 -34.844 -5.91 1 97.62 117 ASN B N 1
ATOM 4098 C CA . ASN B 1 117 ? 19.781 -34.688 -4.5 1 97.62 117 ASN B CA 1
ATOM 4099 C C . ASN B 1 117 ? 19.906 -33.219 -4.121 1 97.62 117 ASN B C 1
ATOM 4101 O O . ASN B 1 117 ? 20.391 -32.875 -3.031 1 97.62 117 ASN B O 1
ATOM 4105 N N . ILE B 1 118 ? 19.516 -32.344 -5.039 1 98.25 118 ILE B N 1
ATOM 4106 C CA . ILE B 1 118 ? 19.531 -30.922 -4.773 1 98.25 118 ILE B CA 1
ATOM 4107 C C . ILE B 1 118 ? 18.109 -30.391 -4.68 1 98.25 118 ILE B C 1
ATOM 4109 O O . ILE B 1 118 ? 17.328 -30.5 -5.637 1 98.25 118 ILE B O 1
ATOM 4113 N N . PHE B 1 119 ? 17.781 -29.781 -3.551 1 98.19 119 PHE B N 1
ATOM 4114 C CA . PHE B 1 119 ? 16.422 -29.359 -3.305 1 98.19 119 PHE B CA 1
ATOM 4115 C C . PHE B 1 119 ? 16.375 -27.875 -2.939 1 98.19 119 PHE B C 1
ATOM 4117 O O . PHE B 1 119 ? 17.359 -27.312 -2.467 1 98.19 119 PHE B O 1
ATOM 4124 N N . ASN B 1 120 ? 15.297 -27.234 -3.221 1 98.25 120 ASN B N 1
ATOM 4125 C CA . ASN B 1 120 ? 15.016 -25.844 -2.848 1 98.25 120 ASN B CA 1
ATOM 4126 C C . ASN B 1 120 ? 13.617 -25.703 -2.27 1 98.25 120 ASN B C 1
ATOM 4128 O O . ASN B 1 120 ? 12.664 -26.297 -2.779 1 98.25 120 ASN B O 1
ATOM 4132 N N . VAL B 1 121 ? 13.5 -25.031 -1.188 1 97.75 121 VAL B N 1
ATOM 4133 C CA . VAL B 1 121 ? 12.211 -24.734 -0.569 1 97.75 121 VAL B CA 1
ATOM 4134 C C . VAL B 1 121 ? 12.047 -23.234 -0.388 1 97.75 121 VAL B C 1
ATOM 4136 O O . VAL B 1 121 ? 13.031 -22.516 -0.212 1 97.75 121 VAL B O 1
ATOM 4139 N N . ASP B 1 122 ? 10.836 -22.734 -0.506 1 96.44 122 ASP B N 1
ATOM 4140 C CA . ASP B 1 122 ? 10.531 -21.312 -0.34 1 96.44 122 ASP B CA 1
ATOM 4141 C C . ASP B 1 122 ? 9.094 -21.109 0.127 1 96.44 122 ASP B C 1
ATOM 4143 O O . ASP B 1 122 ? 8.211 -21.906 -0.185 1 96.44 122 ASP B O 1
ATOM 4147 N N . GLN B 1 123 ? 9 -20.094 0.897 1 96 123 GLN B N 1
ATOM 4148 C CA . GLN B 1 123 ? 7.664 -19.703 1.345 1 96 123 GLN B CA 1
ATOM 4149 C C . GLN B 1 123 ? 7.051 -18.672 0.409 1 96 123 GLN B C 1
ATOM 4151 O O . GLN B 1 123 ? 7.707 -17.688 0.043 1 96 123 GLN B O 1
ATOM 4156 N N . THR B 1 124 ? 5.855 -18.875 -0.018 1 96.56 124 THR B N 1
ATOM 4157 C CA . THR B 1 124 ? 5.168 -17.875 -0.836 1 96.56 124 THR B CA 1
ATOM 4158 C C . THR B 1 124 ? 3.781 -17.578 -0.275 1 96.56 124 THR B C 1
ATOM 4160 O O . THR B 1 124 ? 3.051 -18.5 0.111 1 96.56 124 THR B O 1
ATOM 4163 N N . SER B 1 125 ? 3.504 -16.344 -0.163 1 96.38 125 SER B N 1
ATOM 4164 C CA . SER B 1 125 ? 2.215 -15.906 0.358 1 96.38 125 SER B CA 1
ATOM 4165 C C . SER B 1 125 ? 1.161 -15.859 -0.743 1 96.38 125 SER B C 1
ATOM 4167 O O . SER B 1 125 ? 1.434 -15.383 -1.848 1 96.38 125 SER B O 1
ATOM 4169 N N . VAL B 1 126 ? -0.009 -16.375 -0.399 1 97.06 126 VAL B N 1
ATOM 4170 C CA . VAL B 1 126 ? -1.153 -16.344 -1.304 1 97.06 126 VAL B CA 1
ATOM 4171 C C . VAL B 1 126 ? -2.348 -15.695 -0.608 1 97.06 126 VAL B C 1
ATOM 4173 O O . VAL B 1 126 ? -2.727 -16.094 0.494 1 97.06 126 VAL B O 1
ATOM 4176 N N . LYS B 1 127 ? -2.934 -14.734 -1.282 1 96.12 127 LYS B N 1
ATOM 4177 C CA . LYS B 1 127 ? -4.113 -14.086 -0.715 1 96.12 127 LYS B CA 1
ATOM 4178 C C . LYS B 1 127 ? -5.336 -15 -0.8 1 96.12 127 LYS B C 1
ATOM 4180 O O . LYS B 1 127 ? -5.445 -15.812 -1.717 1 96.12 127 LYS B O 1
ATOM 4185 N N . TYR B 1 128 ? -6.238 -14.773 0.089 1 96.19 128 TYR B N 1
ATOM 4186 C CA . TYR B 1 128 ? -7.441 -15.602 0.108 1 96.19 128 TYR B CA 1
ATOM 4187 C C . TYR B 1 128 ? -8.344 -15.273 -1.077 1 96.19 128 TYR B C 1
ATOM 4189 O O . TYR B 1 128 ? -9.266 -16.031 -1.393 1 96.19 128 TYR B O 1
ATOM 4197 N N . GLU B 1 129 ? -8.109 -14.172 -1.627 1 95.12 129 GLU B N 1
ATOM 4198 C CA . GLU B 1 129 ? -8.688 -13.82 -2.916 1 95.12 129 GLU B CA 1
ATOM 4199 C C . GLU B 1 129 ? -7.672 -13.109 -3.805 1 95.12 129 GLU B C 1
ATOM 4201 O O . GLU B 1 129 ? -7.352 -11.938 -3.58 1 95.12 129 GLU B O 1
ATOM 4206 N N . MET B 1 130 ? -7.254 -13.844 -4.84 1 95.31 130 MET B N 1
ATOM 4207 C CA . MET B 1 130 ? -6.234 -13.312 -5.742 1 95.31 130 MET B CA 1
ATOM 4208 C C . MET B 1 130 ? -6.879 -12.586 -6.914 1 95.31 130 MET B C 1
ATOM 4210 O O . MET B 1 130 ? -7.738 -13.141 -7.602 1 95.31 130 MET B O 1
ATOM 4214 N N . THR B 1 131 ? -6.488 -11.336 -7.078 1 91.88 131 THR B N 1
ATOM 4215 C CA . THR B 1 131 ? -7.008 -10.539 -8.18 1 91.88 131 THR B CA 1
ATOM 4216 C C . THR B 1 131 ? -5.871 -9.922 -8.992 1 91.88 131 THR B C 1
ATOM 4218 O O . THR B 1 131 ? -4.719 -9.93 -8.547 1 91.88 131 THR B O 1
ATOM 4221 N N . LYS B 1 132 ? -6.203 -9.516 -10.188 1 91.38 132 LYS B N 1
ATOM 4222 C CA . LYS B 1 132 ? -5.238 -8.781 -11 1 91.38 132 LYS B CA 1
ATOM 4223 C C . LYS B 1 132 ? -5.348 -7.277 -10.766 1 91.38 132 LYS B C 1
ATOM 4225 O O . LYS B 1 132 ? -6.375 -6.793 -10.281 1 91.38 132 LYS B O 1
ATOM 4230 N N . ASN B 1 133 ? -4.301 -6.645 -11.102 1 89.44 133 ASN B N 1
ATOM 4231 C CA . ASN B 1 133 ? -4.285 -5.199 -10.898 1 89.44 133 ASN B CA 1
ATOM 4232 C C . ASN B 1 133 ? -4.824 -4.453 -12.117 1 89.44 133 ASN B C 1
ATOM 4234 O O . ASN B 1 133 ? -5.133 -3.264 -12.031 1 89.44 133 ASN B O 1
ATOM 4238 N N . ARG B 1 134 ? -4.941 -5.141 -13.211 1 93.5 134 ARG B N 1
ATOM 4239 C CA . ARG B 1 134 ? -5.438 -4.531 -14.438 1 93.5 134 ARG B CA 1
ATOM 4240 C C . ARG B 1 134 ? -6.59 -5.34 -15.023 1 93.5 134 ARG B C 1
ATOM 4242 O O . ARG B 1 134 ? -6.699 -6.543 -14.781 1 93.5 134 ARG B O 1
ATOM 4249 N N . CYS B 1 135 ? -7.422 -4.715 -15.703 1 95.31 135 CYS B N 1
ATOM 4250 C CA . CYS B 1 135 ? -8.555 -5.348 -16.375 1 95.31 135 CYS B CA 1
ATOM 4251 C C . CYS B 1 135 ? -9 -4.531 -17.578 1 95.31 135 CYS B C 1
ATOM 4253 O O . CYS B 1 135 ? -8.414 -3.488 -17.875 1 95.31 135 CYS B O 1
ATOM 4255 N N . LEU B 1 136 ? -9.844 -5.145 -18.297 1 95.88 136 LEU B N 1
ATOM 4256 C CA . LEU B 1 136 ? -10.445 -4.402 -19.406 1 95.88 136 LEU B CA 1
ATOM 4257 C C . LEU B 1 136 ? -11.578 -3.512 -18.906 1 95.88 136 LEU B C 1
ATOM 4259 O O . LEU B 1 136 ? -12.406 -3.949 -18.094 1 95.88 136 LEU B O 1
ATOM 4263 N N . ASP B 1 137 ? -11.508 -2.252 -19.344 1 96.25 137 ASP B N 1
ATOM 4264 C CA . ASP B 1 137 ? -12.578 -1.304 -19.047 1 96.25 137 ASP B CA 1
ATOM 4265 C C . ASP B 1 137 ? -12.656 -0.211 -20.109 1 96.25 137 ASP B C 1
ATOM 4267 O O . ASP B 1 137 ? -11.805 -0.144 -21 1 96.25 137 ASP B O 1
ATOM 4271 N N . VAL B 1 138 ? -13.727 0.518 -20.047 1 95.44 138 VAL B N 1
ATOM 4272 C CA . VAL B 1 138 ? -14 1.54 -21.047 1 95.44 138 VAL B CA 1
ATOM 4273 C C . VAL B 1 138 ? -12.945 2.643 -20.953 1 95.44 138 VAL B C 1
ATOM 4275 O O . VAL B 1 138 ? -12.594 3.088 -19.859 1 95.44 138 VAL B O 1
ATOM 4278 N N . ARG B 1 139 ? -12.492 3.053 -22.141 1 93.62 139 ARG B N 1
ATOM 4279 C CA . ARG B 1 139 ? -11.492 4.113 -22.234 1 93.62 139 ARG B CA 1
ATOM 4280 C C . ARG B 1 139 ? -12.031 5.422 -21.672 1 93.62 139 ARG B C 1
ATOM 4282 O O . ARG B 1 139 ? -13.172 5.805 -21.938 1 93.62 139 ARG B O 1
ATOM 4289 N N . GLY B 1 140 ? -11.258 6.113 -20.844 1 88.5 140 GLY B N 1
ATOM 4290 C CA . GLY B 1 140 ? -11.609 7.445 -20.375 1 88.5 140 GLY B CA 1
ATOM 4291 C C . GLY B 1 140 ? -12.336 7.438 -19.047 1 88.5 140 GLY B C 1
ATOM 4292 O O . GLY B 1 140 ? -12.648 8.5 -18.5 1 88.5 140 GLY B O 1
ATOM 4293 N N . LYS B 1 141 ? -12.617 6.301 -18.594 1 88.44 141 LYS B N 1
ATOM 4294 C CA . LYS B 1 141 ? -13.258 6.219 -17.281 1 88.44 141 LYS B CA 1
ATOM 4295 C C . LYS B 1 141 ? -12.328 6.734 -16.188 1 88.44 141 LYS B C 1
ATOM 4297 O O . LYS B 1 141 ? -11.133 6.434 -16.188 1 88.44 141 LYS B O 1
ATOM 4302 N N . LYS B 1 142 ? -12.727 7.609 -15.281 1 85.69 142 LYS B N 1
ATOM 4303 C CA . LYS B 1 142 ? -11.914 8.25 -14.25 1 85.69 142 LYS B CA 1
ATOM 4304 C C . LYS B 1 142 ? -11.484 7.242 -13.18 1 85.69 142 LYS B C 1
ATOM 4306 O O . LYS B 1 142 ? -10.32 7.211 -12.789 1 85.69 142 LYS B O 1
ATOM 4311 N N . LYS B 1 143 ? -12.484 6.496 -12.734 1 90.25 143 LYS B N 1
ATOM 4312 C CA . LYS B 1 143 ? -12.195 5.508 -11.703 1 90.25 143 LYS B CA 1
ATOM 4313 C C . LYS B 1 143 ? -12.664 4.117 -12.125 1 90.25 143 LYS B C 1
ATOM 4315 O O . LYS B 1 143 ? -13.82 3.936 -12.516 1 90.25 143 LYS B O 1
ATOM 4320 N N . VAL B 1 144 ? -11.75 3.209 -12.078 1 93.19 144 VAL B N 1
ATOM 4321 C CA . VAL B 1 144 ? -12.062 1.827 -12.43 1 93.19 144 VAL B CA 1
ATOM 4322 C C . VAL B 1 144 ? -12.281 1.009 -11.156 1 93.19 144 VAL B C 1
ATOM 4324 O O . VAL B 1 144 ? -11.344 0.764 -10.398 1 93.19 144 VAL B O 1
ATOM 4327 N N . GLU B 1 145 ? -13.562 0.64 -10.969 1 92.75 145 GLU B N 1
ATOM 4328 C CA . GLU B 1 145 ? -13.922 -0.173 -9.812 1 92.75 145 GLU B CA 1
ATOM 4329 C C . GLU B 1 145 ? -14.375 -1.566 -10.242 1 92.75 145 GLU B C 1
ATOM 4331 O O . GLU B 1 145 ? -15.133 -1.712 -11.203 1 92.75 145 GLU B O 1
ATOM 4336 N N . LYS B 1 146 ? -13.844 -2.545 -9.5 1 93 146 LYS B N 1
ATOM 4337 C CA . LYS B 1 146 ? -14.234 -3.916 -9.805 1 93 146 LYS B CA 1
ATOM 4338 C C . LYS B 1 146 ? -14.625 -4.668 -8.531 1 93 146 LYS B C 1
ATOM 4340 O O . LYS B 1 146 ? -14.148 -4.344 -7.445 1 93 146 LYS B O 1
ATOM 4345 N N . TYR B 1 147 ? -15.398 -5.676 -8.727 1 89.12 147 TYR B N 1
ATOM 4346 C CA . TYR B 1 147 ? -15.977 -6.406 -7.602 1 89.12 147 TYR B CA 1
ATOM 4347 C C . TYR B 1 147 ? -14.984 -7.434 -7.059 1 89.12 147 TYR B C 1
ATOM 4349 O O . TYR B 1 147 ? -14.289 -8.102 -7.824 1 89.12 147 TYR B O 1
ATOM 4357 N N . ALA B 1 148 ? -14.977 -7.5 -5.723 1 90.5 148 ALA B N 1
ATOM 4358 C CA . ALA B 1 148 ? -14.383 -8.602 -4.969 1 90.5 148 ALA B CA 1
ATOM 4359 C C . ALA B 1 148 ? -15.414 -9.273 -4.074 1 90.5 148 ALA B C 1
ATOM 4361 O O . ALA B 1 148 ? -16.469 -8.703 -3.789 1 90.5 148 ALA B O 1
ATOM 4362 N N . GLN B 1 149 ? -15.188 -10.477 -3.699 1 89.88 149 GLN B N 1
ATOM 4363 C CA . GLN B 1 149 ? -16.172 -11.203 -2.912 1 89.88 149 GLN B CA 1
ATOM 4364 C C . GLN B 1 149 ? -16.141 -10.773 -1.449 1 89.88 149 GLN B C 1
ATOM 4366 O O . GLN B 1 149 ? -17.188 -10.531 -0.841 1 89.88 149 GLN B O 1
ATOM 4371 N N . ARG B 1 150 ? -14.875 -10.672 -0.953 1 87.75 150 ARG B N 1
ATOM 4372 C CA . ARG B 1 150 ? -14.68 -10.273 0.437 1 87.75 150 ARG B CA 1
ATOM 4373 C C . ARG B 1 150 ? -13.531 -9.281 0.565 1 87.75 150 ARG B C 1
ATOM 4375 O O . ARG B 1 150 ? -12.438 -9.516 0.039 1 87.75 150 ARG B O 1
ATOM 4382 N N . LYS B 1 151 ? -13.805 -8.336 1.326 1 84.81 151 LYS B N 1
ATOM 4383 C CA . LYS B 1 151 ? -12.812 -7.273 1.482 1 84.81 151 LYS B CA 1
ATOM 4384 C C . LYS B 1 151 ? -11.555 -7.801 2.17 1 84.81 151 LYS B C 1
ATOM 4386 O O . LYS B 1 151 ? -10.438 -7.586 1.687 1 84.81 151 LYS B O 1
ATOM 4391 N N . ASN B 1 152 ? -11.727 -8.469 3.227 1 85.56 152 ASN B N 1
ATOM 4392 C CA . ASN B 1 152 ? -10.594 -8.953 4.016 1 85.56 152 ASN B CA 1
ATOM 4393 C C . ASN B 1 152 ? -9.773 -9.984 3.248 1 85.56 152 ASN B C 1
ATOM 4395 O O . ASN B 1 152 ? -8.578 -10.148 3.496 1 85.56 152 ASN B O 1
ATOM 4399 N N . ALA B 1 153 ? -10.391 -10.656 2.324 1 91.12 153 ALA B N 1
ATOM 4400 C CA . ALA B 1 153 ? -9.727 -11.719 1.571 1 91.12 153 ALA B CA 1
ATOM 4401 C C . ALA B 1 153 ? -8.695 -11.148 0.607 1 91.12 153 ALA B C 1
ATOM 4403 O O . ALA B 1 153 ? -7.812 -11.867 0.133 1 91.12 153 ALA B O 1
ATOM 4404 N N . LEU B 1 154 ? -8.789 -9.867 0.405 1 90.69 154 LEU B N 1
ATOM 4405 C CA . LEU B 1 154 ? -7.859 -9.203 -0.505 1 90.69 154 LEU B CA 1
ATOM 4406 C C . LEU B 1 154 ? -6.543 -8.883 0.197 1 90.69 154 LEU B C 1
ATOM 4408 O O . LEU B 1 154 ? -5.52 -8.68 -0.457 1 90.69 154 LEU B O 1
ATOM 4412 N N . SER B 1 155 ? -6.586 -8.852 1.48 1 88.25 155 SER B N 1
ATOM 4413 C CA . SER B 1 155 ? -5.395 -8.445 2.219 1 88.25 155 SER B CA 1
ATOM 4414 C C . SER B 1 155 ? -4.828 -9.602 3.039 1 88.25 155 SER B C 1
ATOM 4416 O O . SER B 1 155 ? -3.635 -9.625 3.348 1 88.25 155 SER B O 1
ATOM 4418 N N . HIS B 1 156 ? -5.684 -10.516 3.375 1 93 156 HIS B N 1
ATOM 4419 C CA . HIS B 1 156 ? -5.219 -11.648 4.16 1 93 156 HIS B CA 1
ATOM 4420 C C . HIS B 1 156 ? -4.629 -12.734 3.264 1 93 156 HIS B C 1
ATOM 4422 O O . HIS B 1 156 ? -5.125 -12.969 2.16 1 93 156 HIS B O 1
ATOM 4428 N N . SER B 1 157 ? -3.609 -13.297 3.809 1 96.25 157 SER B N 1
ATOM 4429 C CA . SER B 1 157 ? -2.93 -14.305 3.008 1 96.25 157 SER B CA 1
ATOM 4430 C C . SER B 1 157 ? -2.596 -15.539 3.844 1 96.25 157 SER B C 1
ATOM 4432 O O . SER B 1 157 ? -2.689 -15.508 5.07 1 96.25 157 SER B O 1
ATOM 4434 N N . PHE B 1 158 ? -2.424 -16.594 3.217 1 97.06 158 PHE B N 1
ATOM 4435 C CA . PHE B 1 158 ? -1.833 -17.797 3.787 1 97.06 158 PHE B CA 1
ATOM 4436 C C . PHE B 1 158 ? -0.552 -18.172 3.053 1 97.06 158 PHE B C 1
ATOM 4438 O O . PHE B 1 158 ? -0.221 -17.562 2.027 1 97.06 158 PHE B O 1
ATOM 4445 N N . THR B 1 159 ? 0.197 -19.141 3.623 1 98.06 159 THR B N 1
ATOM 4446 C CA . THR B 1 159 ? 1.519 -19.422 3.076 1 98.06 159 THR B CA 1
ATOM 4447 C C . THR B 1 159 ? 1.558 -20.812 2.453 1 98.06 159 THR B C 1
ATOM 4449 O O . THR B 1 159 ? 1.06 -21.781 3.039 1 98.06 159 THR B O 1
ATOM 4452 N N . VAL B 1 160 ? 2.043 -20.859 1.265 1 98 160 VAL B N 1
ATOM 4453 C CA . VAL B 1 160 ? 2.35 -22.109 0.577 1 98 160 VAL B CA 1
ATOM 4454 C C . VAL B 1 160 ? 3.861 -22.328 0.542 1 98 160 VAL B C 1
ATOM 4456 O O . VAL B 1 160 ? 4.613 -21.422 0.183 1 98 160 VAL B O 1
ATOM 4459 N N . ASN B 1 161 ? 4.258 -23.547 0.917 1 97.38 161 ASN B N 1
ATOM 4460 C CA . ASN B 1 161 ? 5.68 -23.859 0.999 1 97.38 161 ASN B CA 1
ATOM 4461 C C . ASN B 1 161 ? 6.051 -25.016 0.071 1 97.38 161 ASN B C 1
ATOM 4463 O O . ASN B 1 161 ? 6.309 -26.125 0.53 1 97.38 161 ASN B O 1
ATOM 4467 N N . PRO B 1 162 ? 6.273 -24.719 -1.193 1 97.5 162 PRO B N 1
ATOM 4468 C CA . PRO B 1 162 ? 6.672 -25.781 -2.113 1 97.5 162 PRO B CA 1
ATOM 4469 C C . PRO B 1 162 ? 8.148 -26.141 -1.995 1 97.5 162 PRO B C 1
ATOM 4471 O O . PRO B 1 162 ? 8.961 -25.312 -1.567 1 97.5 162 PRO B O 1
ATOM 4474 N N . CYS B 1 163 ? 8.43 -27.328 -2.285 1 98.19 163 CYS B N 1
ATOM 4475 C CA . CYS B 1 163 ? 9.789 -27.844 -2.352 1 98.19 163 CYS B CA 1
ATOM 4476 C C . CYS B 1 163 ? 10.031 -28.578 -3.664 1 98.19 163 CYS B C 1
ATOM 4478 O O . CYS B 1 163 ? 9.234 -29.438 -4.059 1 98.19 163 CYS B O 1
ATOM 4480 N N . ILE B 1 164 ? 11.094 -28.188 -4.355 1 98.19 164 ILE B N 1
ATOM 4481 C CA . ILE B 1 164 ? 11.359 -28.812 -5.652 1 98.19 164 ILE B CA 1
ATOM 4482 C C . ILE B 1 164 ? 12.789 -29.344 -5.688 1 98.19 164 ILE B C 1
ATOM 4484 O O . ILE B 1 164 ? 13.633 -28.938 -4.875 1 98.19 164 ILE B O 1
ATOM 4488 N N . SER B 1 165 ? 13.047 -30.266 -6.578 1 98.06 165 SER B N 1
ATOM 4489 C CA . SER B 1 165 ? 14.383 -30.797 -6.824 1 98.06 165 SER B CA 1
ATOM 4490 C C . SER B 1 165 ? 14.945 -30.281 -8.148 1 98.06 165 SER B C 1
ATOM 4492 O O . SER B 1 165 ? 14.188 -29.891 -9.031 1 98.06 165 SER B O 1
ATOM 4494 N N . ALA B 1 166 ? 16.234 -30.328 -8.266 1 97.88 166 ALA B N 1
ATOM 4495 C CA . ALA B 1 166 ? 16.891 -29.938 -9.508 1 97.88 166 ALA B CA 1
ATOM 4496 C C . ALA B 1 166 ? 16.594 -30.938 -10.625 1 97.88 166 ALA B C 1
ATOM 4498 O O . ALA B 1 166 ? 16.797 -30.641 -11.805 1 97.88 166 ALA B O 1
ATOM 4499 N N . ALA B 1 167 ? 16.062 -32.062 -10.211 1 96.81 167 ALA B N 1
ATOM 4500 C CA . ALA B 1 167 ? 15.695 -33.062 -11.195 1 96.81 167 ALA B CA 1
ATOM 4501 C C . ALA B 1 167 ? 14.312 -32.781 -11.773 1 96.81 167 ALA B C 1
ATOM 4503 O O . ALA B 1 167 ? 13.836 -33.5 -12.641 1 96.81 167 ALA B O 1
ATOM 4504 N N . GLY B 1 168 ? 13.68 -31.766 -11.234 1 95.94 168 GLY B N 1
ATOM 4505 C CA . GLY B 1 168 ? 12.438 -31.312 -11.836 1 95.94 168 GLY B CA 1
ATOM 4506 C C . GLY B 1 168 ? 11.211 -31.938 -11.195 1 95.94 168 GLY B C 1
ATOM 4507 O O . GLY B 1 168 ? 10.211 -32.188 -11.867 1 95.94 168 GLY B O 1
ATOM 4508 N N . GLU B 1 169 ? 11.281 -32.188 -9.906 1 95.69 169 GLU B N 1
ATOM 4509 C CA . GLU B 1 169 ? 10.164 -32.812 -9.203 1 95.69 169 GLU B CA 1
ATOM 4510 C C . GLU B 1 169 ? 9.734 -31.969 -8 1 95.69 169 GLU B C 1
ATOM 4512 O O . GLU B 1 169 ? 10.562 -31.344 -7.34 1 95.69 169 GLU B O 1
ATOM 4517 N N . ILE B 1 170 ? 8.453 -31.969 -7.766 1 96.12 170 ILE B N 1
ATOM 4518 C CA . ILE B 1 170 ? 7.926 -31.453 -6.512 1 96.12 170 ILE B CA 1
ATOM 4519 C C . ILE B 1 170 ? 8.008 -32.531 -5.43 1 96.12 170 ILE B C 1
ATOM 4521 O O . ILE B 1 170 ? 7.566 -33.656 -5.641 1 96.12 170 ILE B O 1
ATOM 4525 N N . ILE B 1 171 ? 8.539 -32.094 -4.316 1 94.62 171 ILE B N 1
ATOM 4526 C CA . ILE B 1 171 ? 8.922 -33.094 -3.318 1 94.62 171 ILE B CA 1
ATOM 4527 C C . ILE B 1 171 ? 7.918 -33.094 -2.17 1 94.62 171 ILE B C 1
ATOM 4529 O O . ILE B 1 171 ? 7.609 -32.031 -1.609 1 94.62 171 ILE B O 1
ATOM 4533 N N . GLY B 1 172 ? 7.422 -34.281 -1.916 1 91.81 172 GLY B N 1
ATOM 4534 C CA . GLY B 1 172 ? 6.602 -34.438 -0.729 1 91.81 172 GLY B CA 1
ATOM 4535 C C . GLY B 1 172 ? 5.289 -33.688 -0.795 1 91.81 172 GLY B C 1
ATOM 4536 O O . GLY B 1 172 ? 4.898 -33.219 -1.86 1 91.81 172 GLY B O 1
ATOM 4537 N N . LYS B 1 173 ? 4.629 -33.688 0.386 1 95.81 173 LYS B N 1
ATOM 4538 C CA . LYS B 1 173 ? 3.414 -32.875 0.534 1 95.81 173 LYS B CA 1
ATOM 4539 C C . LYS B 1 173 ? 3.736 -31.391 0.586 1 95.81 173 LYS B C 1
ATOM 4541 O O . LYS B 1 173 ? 4.777 -30.984 1.112 1 95.81 173 LYS B O 1
ATOM 4546 N N . THR B 1 174 ? 2.916 -30.688 0.006 1 97.25 174 THR B N 1
ATOM 4547 C CA . THR B 1 174 ? 3.125 -29.25 0.089 1 97.25 174 THR B CA 1
ATOM 4548 C C . THR B 1 174 ? 2.65 -28.703 1.436 1 97.25 174 THR B C 1
ATOM 4550 O O . THR B 1 174 ? 1.531 -29 1.866 1 97.25 174 THR B O 1
ATOM 4553 N N . PHE B 1 175 ? 3.484 -28 2.012 1 98 175 PHE B N 1
ATOM 4554 C CA . PHE B 1 175 ? 3.234 -27.484 3.35 1 98 175 PHE B CA 1
ATOM 4555 C C . PHE B 1 175 ? 2.439 -26.172 3.283 1 98 175 PHE B C 1
ATOM 4557 O O . PHE B 1 175 ? 2.832 -25.234 2.588 1 98 175 PHE B O 1
ATOM 4564 N N . ILE B 1 176 ? 1.289 -26.141 3.977 1 98.19 176 ILE B N 1
ATOM 4565 C CA . ILE B 1 176 ? 0.397 -24.984 3.949 1 98.19 176 ILE B CA 1
ATOM 4566 C C . ILE B 1 176 ? 0.205 -24.453 5.367 1 98.19 176 ILE B C 1
ATOM 4568 O O . ILE B 1 176 ? -0.007 -25.219 6.305 1 98.19 176 ILE B O 1
ATOM 4572 N N . THR B 1 177 ? 0.308 -23.125 5.492 1 97.75 177 THR B N 1
ATOM 4573 C CA . THR B 1 177 ? 0.026 -22.469 6.762 1 97.75 177 THR B CA 1
ATOM 4574 C C . THR B 1 177 ? -1.142 -21.5 6.617 1 97.75 177 THR B C 1
ATOM 4576 O O . THR B 1 177 ? -0.976 -20.391 6.098 1 97.75 177 THR B O 1
ATOM 4579 N N . LEU B 1 178 ? -2.254 -21.875 7.16 1 96.19 178 LEU B N 1
ATOM 4580 C CA . LEU B 1 178 ? -3.447 -21.047 7.086 1 96.19 178 LEU B CA 1
ATOM 4581 C C . LEU B 1 178 ? -3.438 -19.984 8.188 1 96.19 178 LEU B C 1
ATOM 4583 O O . LEU B 1 178 ? -2.754 -20.141 9.203 1 96.19 178 LEU B O 1
ATOM 4587 N N . ALA B 1 179 ? -4.133 -18.891 7.914 1 93.5 179 ALA B N 1
ATOM 4588 C CA . ALA B 1 179 ? -4.309 -17.844 8.914 1 93.5 179 ALA B CA 1
ATOM 4589 C C . ALA B 1 179 ? -5.574 -18.062 9.734 1 93.5 179 ALA B C 1
ATOM 4591 O O . ALA B 1 179 ? -6.684 -17.875 9.242 1 93.5 179 ALA B O 1
ATOM 4592 N N . GLU B 1 180 ? -5.379 -18.5 10.961 1 87.19 180 GLU B N 1
ATOM 4593 C CA . GLU B 1 180 ? -6.504 -18.766 11.852 1 87.19 180 GLU B CA 1
ATOM 4594 C C . GLU B 1 180 ? -6.301 -18.109 13.211 1 87.19 180 GLU B C 1
ATOM 4596 O O . GLU B 1 180 ? -5.285 -18.328 13.867 1 87.19 180 GLU B O 1
ATOM 4601 N N . GLN B 1 181 ? -7.23 -17.297 13.523 1 82.38 181 GLN B N 1
ATOM 4602 C CA . GLN B 1 181 ? -7.141 -16.703 14.852 1 82.38 181 GLN B CA 1
ATOM 4603 C C . GLN B 1 181 ? -7.148 -17.766 15.938 1 82.38 181 GLN B C 1
ATOM 4605 O O . GLN B 1 181 ? -6.348 -17.719 16.875 1 82.38 181 GLN B O 1
ATOM 4610 N N . GLN B 1 182 ? -8.117 -18.688 15.789 1 84.88 182 GLN B N 1
ATOM 4611 C CA . GLN B 1 182 ? -8.211 -19.859 16.641 1 84.88 182 GLN B CA 1
ATOM 4612 C C . GLN B 1 182 ? -8.375 -21.125 15.797 1 84.88 182 GLN B C 1
ATOM 4614 O O . GLN B 1 182 ? -9.148 -21.141 14.836 1 84.88 182 GLN B O 1
ATOM 4619 N N . THR B 1 183 ? -7.629 -22.094 16.141 1 83.62 183 THR B N 1
ATOM 4620 C CA . THR B 1 183 ? -7.754 -23.359 15.398 1 83.62 183 THR B CA 1
ATOM 4621 C C . THR B 1 183 ? -9.141 -23.953 15.602 1 83.62 183 THR B C 1
ATOM 4623 O O . THR B 1 183 ? -9.555 -24.219 16.734 1 83.62 183 THR B O 1
ATOM 4626 N N . PRO B 1 184 ? -9.719 -24.141 14.539 1 81.06 184 PRO B N 1
ATOM 4627 C CA . PRO B 1 184 ? -11.047 -24.734 14.672 1 81.06 184 PRO B CA 1
ATOM 4628 C C . PRO B 1 184 ? -11.008 -26.172 15.203 1 81.06 184 PRO B C 1
ATOM 4630 O O . PRO B 1 184 ? -10.023 -26.875 14.984 1 81.06 184 PRO B O 1
ATOM 4633 N N . ARG B 1 185 ? -12.039 -26.625 15.922 1 81.19 185 ARG B N 1
ATOM 4634 C CA . ARG B 1 185 ? -12.141 -27.969 16.484 1 81.19 185 ARG B CA 1
ATOM 4635 C C . ARG B 1 185 ? -12.125 -29.031 15.391 1 81.19 185 ARG B C 1
ATOM 4637 O O . ARG B 1 185 ? -11.523 -30.094 15.555 1 81.19 185 ARG B O 1
ATOM 4644 N N . SER B 1 186 ? -12.719 -28.672 14.234 1 85.75 186 SER B N 1
ATOM 4645 C CA . SER B 1 186 ? -12.852 -29.625 13.141 1 85.75 186 SER B CA 1
ATOM 4646 C C . SER B 1 186 ? -11.758 -29.422 12.094 1 85.75 186 SER B C 1
ATOM 4648 O O . SER B 1 186 ? -11.945 -29.75 10.922 1 85.75 186 SER B O 1
ATOM 4650 N N . PHE B 1 187 ? -10.633 -28.953 12.562 1 88.06 187 PHE B N 1
ATOM 4651 C CA . PHE B 1 187 ? -9.57 -28.609 11.633 1 88.06 187 PHE B CA 1
ATOM 4652 C C . PHE B 1 187 ? -9.023 -29.844 10.945 1 88.06 187 PHE B C 1
ATOM 4654 O O . PHE B 1 187 ? -8.883 -29.875 9.719 1 88.06 187 PHE B O 1
ATOM 4661 N N . GLN B 1 188 ? -8.797 -30.891 11.688 1 87.56 188 GLN B N 1
ATOM 4662 C CA . GLN B 1 188 ? -8.227 -32.125 11.141 1 87.56 188 GLN B CA 1
ATOM 4663 C C . GLN B 1 188 ? -9.195 -32.781 10.172 1 87.56 188 GLN B C 1
ATOM 4665 O O . GLN B 1 188 ? -8.773 -33.312 9.133 1 87.56 188 GLN B O 1
ATOM 4670 N N . ARG B 1 189 ? -10.414 -32.688 10.445 1 89.56 189 ARG B N 1
ATOM 4671 C CA . ARG B 1 189 ? -11.43 -33.25 9.562 1 89.56 189 ARG B CA 1
ATOM 4672 C C . ARG B 1 189 ? -11.508 -32.469 8.258 1 89.56 189 ARG B C 1
ATOM 4674 O O . ARG B 1 189 ? -11.656 -33.062 7.184 1 89.56 189 ARG B O 1
ATOM 4681 N N . MET B 1 190 ? -11.328 -31.281 8.43 1 88.56 190 MET B N 1
ATOM 4682 C CA . MET B 1 190 ? -11.43 -30.406 7.262 1 88.56 190 MET B CA 1
ATOM 4683 C C . MET B 1 190 ? -10.258 -30.625 6.312 1 88.56 190 MET B C 1
ATOM 4685 O O . MET B 1 190 ? -10.43 -30.625 5.094 1 88.56 190 MET B O 1
ATOM 4689 N N . VAL B 1 191 ? -9.133 -30.922 6.867 1 92.12 191 VAL B N 1
ATOM 4690 C CA . VAL B 1 191 ? -7.93 -31 6.047 1 92.12 191 VAL B CA 1
ATOM 4691 C C . VAL B 1 191 ? -7.699 -32.438 5.578 1 92.12 191 VAL B C 1
ATOM 4693 O O . VAL B 1 191 ? -6.926 -32.656 4.648 1 92.12 191 VAL B O 1
ATOM 4696 N N . ALA B 1 192 ? -8.359 -33.438 6.066 1 90.81 192 ALA B N 1
ATOM 4697 C CA . ALA B 1 192 ? -8.133 -34.844 5.844 1 90.81 192 ALA B CA 1
ATOM 4698 C C . ALA B 1 192 ? -8.234 -35.188 4.363 1 90.81 192 ALA B C 1
ATOM 4700 O O . ALA B 1 192 ? -7.441 -36 3.848 1 90.81 192 ALA B O 1
ATOM 4701 N N . PRO B 1 193 ? -9.117 -34.594 3.656 1 89.88 193 PRO B N 1
ATOM 4702 C CA . PRO B 1 193 ? -9.258 -34.969 2.25 1 89.88 193 PRO B CA 1
ATOM 4703 C C . PRO B 1 193 ? -8.07 -34.531 1.398 1 89.88 193 PRO B C 1
ATOM 4705 O O . PRO B 1 193 ? -7.902 -35.031 0.276 1 89.88 193 PRO B O 1
ATOM 4708 N N . PHE B 1 194 ? -7.32 -33.688 1.889 1 93.81 194 PHE B N 1
ATOM 4709 C CA . PHE B 1 194 ? -6.215 -33.125 1.104 1 93.81 194 PHE B CA 1
ATOM 4710 C C . PHE B 1 194 ? -4.93 -33.906 1.389 1 93.81 194 PHE B C 1
ATOM 4712 O O . PHE B 1 194 ? -4.043 -33.406 2.088 1 93.81 194 PHE B O 1
ATOM 4719 N N . THR B 1 195 ? -4.746 -34.938 0.671 1 90.25 195 THR B N 1
ATOM 4720 C CA . THR B 1 195 ? -3.701 -35.906 0.969 1 90.25 195 THR B CA 1
ATOM 4721 C C . THR B 1 195 ? -2.35 -35.438 0.451 1 90.25 195 THR B C 1
ATOM 4723 O O . THR B 1 195 ? -1.303 -35.906 0.877 1 90.25 195 THR B O 1
ATOM 4726 N N . GLU B 1 196 ? -2.383 -34.469 -0.433 1 92.5 196 GLU B N 1
ATOM 4727 C CA . GLU B 1 196 ? -1.131 -34 -1.017 1 92.5 196 GLU B CA 1
ATOM 4728 C C . GLU B 1 196 ? -0.625 -32.75 -0.298 1 92.5 196 GLU B C 1
ATOM 4730 O O . GLU B 1 196 ? 0.418 -32.219 -0.658 1 92.5 196 GLU B O 1
ATOM 4735 N N . LEU B 1 197 ? -1.397 -32.375 0.726 1 96.5 197 LEU B N 1
ATOM 4736 C CA . LEU B 1 197 ? -1.045 -31.172 1.478 1 96.5 197 LEU B CA 1
ATOM 4737 C C . LEU B 1 197 ? -0.807 -31.5 2.947 1 96.5 197 LEU B C 1
ATOM 4739 O O . LEU B 1 197 ? -1.405 -32.438 3.482 1 96.5 197 LEU B O 1
ATOM 4743 N N . TYR B 1 198 ? 0.098 -30.875 3.492 1 97.69 198 TYR B N 1
ATOM 4744 C CA . TYR B 1 198 ? 0.263 -30.812 4.941 1 97.69 198 TYR B CA 1
ATOM 4745 C C . TYR B 1 198 ? -0.154 -29.453 5.484 1 97.69 198 TYR B C 1
ATOM 4747 O O . TYR B 1 198 ? 0.586 -28.469 5.355 1 97.69 198 TYR B O 1
ATOM 4755 N N . VAL B 1 199 ? -1.309 -29.469 6.117 1 97.12 199 VAL B N 1
ATOM 4756 C CA . VAL B 1 199 ? -1.943 -28.188 6.414 1 97.12 199 VAL B CA 1
ATOM 4757 C C . VAL B 1 199 ? -1.773 -27.859 7.898 1 97.12 199 VAL B C 1
ATOM 4759 O O . VAL B 1 199 ? -2.053 -28.688 8.758 1 97.12 199 VAL B O 1
ATOM 4762 N N . THR B 1 200 ? -1.254 -26.719 8.109 1 96 200 THR B N 1
ATOM 4763 C CA . THR B 1 200 ? -1.135 -26.156 9.453 1 96 200 THR B CA 1
ATOM 4764 C C . THR B 1 200 ? -1.755 -24.766 9.523 1 96 200 THR B C 1
ATOM 4766 O O . THR B 1 200 ? -2.402 -24.328 8.57 1 96 200 THR B O 1
ATOM 4769 N N . ASN B 1 201 ? -1.646 -24.141 10.742 1 94.5 201 ASN B N 1
ATOM 4770 C CA . ASN B 1 201 ? -2.197 -22.781 10.859 1 94.5 201 ASN B CA 1
ATOM 4771 C C . ASN B 1 201 ? -1.458 -21.969 11.914 1 94.5 201 ASN B C 1
ATOM 4773 O O . ASN B 1 201 ? -0.834 -22.531 12.812 1 94.5 201 ASN B O 1
ATOM 4777 N N . THR B 1 202 ? -1.346 -20.734 11.688 1 94.81 202 THR B N 1
ATOM 4778 C CA . THR B 1 202 ? -0.918 -19.719 12.641 1 94.81 202 THR B CA 1
ATOM 4779 C C . THR B 1 202 ? -1.9 -18.547 12.672 1 94.81 202 THR B C 1
ATOM 4781 O O . THR B 1 202 ? -2.824 -18.484 11.859 1 94.81 202 THR B O 1
ATOM 4784 N N . LYS B 1 203 ? -1.741 -17.625 13.523 1 91.31 203 LYS B N 1
ATOM 4785 C CA . LYS B 1 203 ? -2.617 -16.453 13.594 1 91.31 203 LYS B CA 1
ATOM 4786 C C . LYS B 1 203 ? -2.469 -15.578 12.352 1 91.31 203 LYS B C 1
ATOM 4788 O O . LYS B 1 203 ? -3.459 -15.07 11.82 1 91.31 203 LYS B O 1
ATOM 4793 N N . SER B 1 204 ? -1.258 -15.453 11.906 1 91.38 204 SER B N 1
ATOM 4794 C CA . SER B 1 204 ? -0.983 -14.531 10.805 1 91.38 204 SER B CA 1
ATOM 4795 C C . SER B 1 204 ? -0.973 -15.258 9.461 1 91.38 204 SER B C 1
ATOM 4797 O O . SER B 1 204 ? -1.008 -14.617 8.406 1 91.38 204 SER B O 1
ATOM 4799 N N . GLY B 1 205 ? -0.92 -16.578 9.453 1 94.56 205 GLY B N 1
ATOM 4800 C CA . GLY B 1 205 ? -0.807 -17.328 8.211 1 94.56 205 GLY B CA 1
ATOM 4801 C C . GLY B 1 205 ? 0.618 -17.422 7.703 1 94.56 205 GLY B C 1
ATOM 4802 O O . GLY B 1 205 ? 0.858 -17.953 6.617 1 94.56 205 GLY B O 1
ATOM 4803 N N . MET B 1 206 ? 1.541 -16.891 8.531 1 94.31 206 MET B N 1
ATOM 4804 C CA . MET B 1 206 ? 2.955 -16.922 8.172 1 94.31 206 MET B CA 1
ATOM 4805 C C . MET B 1 206 ? 3.66 -18.094 8.844 1 94.31 206 MET B C 1
ATOM 4807 O O . MET B 1 206 ? 3.271 -18.516 9.938 1 94.31 206 MET B O 1
ATOM 4811 N N . MET B 1 207 ? 4.66 -18.531 8.242 1 94.94 207 MET B N 1
ATOM 4812 C CA . MET B 1 207 ? 5.453 -19.625 8.812 1 94.94 207 MET B CA 1
ATOM 4813 C C . MET B 1 207 ? 6.258 -19.141 10.016 1 94.94 207 MET B C 1
ATOM 4815 O O . MET B 1 207 ? 6.762 -18.016 10.016 1 94.94 207 MET B O 1
ATOM 4819 N N . THR B 1 208 ? 6.422 -20.031 10.961 1 95.62 208 THR B N 1
ATOM 4820 C CA . THR B 1 208 ? 7.254 -19.781 12.133 1 95.62 208 THR B CA 1
ATOM 4821 C C . THR B 1 208 ? 8.438 -20.75 12.18 1 95.62 208 THR B C 1
ATOM 4823 O O . THR B 1 208 ? 8.484 -21.703 11.406 1 95.62 208 THR B O 1
ATOM 4826 N N . SER B 1 209 ? 9.359 -20.453 13.125 1 95.69 209 SER B N 1
ATOM 4827 C CA . SER B 1 209 ? 10.516 -21.328 13.289 1 95.69 209 SER B CA 1
ATOM 4828 C C . SER B 1 209 ? 10.086 -22.75 13.68 1 95.69 209 SER B C 1
ATOM 4830 O O . SER B 1 209 ? 10.664 -23.734 13.211 1 95.69 209 SER B O 1
ATOM 4832 N N . ASP B 1 210 ? 9.055 -22.828 14.461 1 95.12 210 ASP B N 1
ATOM 4833 C CA . ASP B 1 210 ? 8.562 -24.125 14.883 1 95.12 210 ASP B CA 1
ATOM 4834 C C . ASP B 1 210 ? 7.957 -24.891 13.711 1 95.12 210 ASP B C 1
ATOM 4836 O O . ASP B 1 210 ? 8.133 -26.109 13.602 1 95.12 210 ASP B O 1
ATOM 4840 N N . LEU B 1 211 ? 7.301 -24.188 12.875 1 96.5 211 LEU B N 1
ATOM 4841 C CA . LEU B 1 211 ? 6.699 -24.828 11.711 1 96.5 211 LEU B CA 1
ATOM 4842 C C . LEU B 1 211 ? 7.77 -25.297 10.727 1 96.5 211 LEU B C 1
ATOM 4844 O O . LEU B 1 211 ? 7.586 -26.281 10.031 1 96.5 211 LEU B O 1
ATOM 4848 N N . ALA B 1 212 ? 8.859 -24.547 10.688 1 96.12 212 ALA B N 1
ATOM 4849 C CA . ALA B 1 212 ? 9.977 -24.984 9.852 1 96.12 212 ALA B CA 1
ATOM 4850 C C . ALA B 1 212 ? 10.508 -26.328 10.305 1 96.12 212 ALA B C 1
ATOM 4852 O O . ALA B 1 212 ? 10.781 -27.203 9.477 1 96.12 212 ALA B O 1
ATOM 4853 N N . ILE B 1 213 ? 10.602 -26.484 11.594 1 94.94 213 ILE B N 1
ATOM 4854 C CA . ILE B 1 213 ? 11.062 -27.75 12.156 1 94.94 213 ILE B CA 1
ATOM 4855 C C . ILE B 1 213 ? 10.062 -28.859 11.82 1 94.94 213 ILE B C 1
ATOM 4857 O O . ILE B 1 213 ? 10.453 -29.969 11.43 1 94.94 213 ILE B O 1
ATOM 4861 N N . GLU B 1 214 ? 8.82 -28.5 11.977 1 95.12 214 GLU B N 1
ATOM 4862 C CA . GLU B 1 214 ? 7.773 -29.469 11.672 1 95.12 214 GLU B CA 1
ATOM 4863 C C . GLU B 1 214 ? 7.82 -29.906 10.211 1 95.12 214 GLU B C 1
ATOM 4865 O O . GLU B 1 214 ? 7.711 -31.094 9.898 1 95.12 214 GLU B O 1
ATOM 4870 N N . TRP B 1 215 ? 7.953 -28.953 9.336 1 96.38 215 TRP B N 1
ATOM 4871 C CA . TRP B 1 215 ? 8.07 -29.266 7.918 1 96.38 215 TRP B CA 1
ATOM 4872 C C . TRP B 1 215 ? 9.242 -30.203 7.66 1 96.38 215 TRP B C 1
ATOM 4874 O O . TRP B 1 215 ? 9.102 -31.188 6.93 1 96.38 215 TRP B O 1
ATOM 4884 N N . MET B 1 216 ? 10.375 -29.922 8.25 1 94.62 216 MET B N 1
ATOM 4885 C CA . MET B 1 216 ? 11.586 -30.719 8.062 1 94.62 216 MET B CA 1
ATOM 4886 C C . MET B 1 216 ? 11.359 -32.156 8.523 1 94.62 216 MET B C 1
ATOM 4888 O O . MET B 1 216 ? 11.641 -33.094 7.785 1 94.62 216 MET B O 1
ATOM 4892 N N . GLU B 1 217 ? 10.758 -32.281 9.625 1 93.12 217 GLU B N 1
ATOM 4893 C CA . GLU B 1 217 ? 10.641 -33.594 10.266 1 93.12 217 GLU B CA 1
ATOM 4894 C C . GLU B 1 217 ? 9.523 -34.438 9.633 1 93.12 217 GLU B C 1
ATOM 4896 O O . GLU B 1 217 ? 9.68 -35.625 9.422 1 93.12 217 GLU B O 1
ATOM 4901 N N . LYS B 1 218 ? 8.469 -33.781 9.273 1 94.25 218 LYS B N 1
ATOM 4902 C CA . LYS B 1 218 ? 7.277 -34.531 8.906 1 94.25 218 LYS B CA 1
ATOM 4903 C C . LYS B 1 218 ? 7.102 -34.594 7.395 1 94.25 218 LYS B C 1
ATOM 4905 O O . LYS B 1 218 ? 6.418 -35.469 6.875 1 94.25 218 LYS B O 1
ATOM 4910 N N . VAL B 1 219 ? 7.703 -33.688 6.719 1 95.56 219 VAL B N 1
ATOM 4911 C CA . VAL B 1 219 ? 7.414 -33.594 5.293 1 95.56 219 VAL B CA 1
ATOM 4912 C C . VAL B 1 219 ? 8.68 -33.906 4.488 1 95.56 219 VAL B C 1
ATOM 4914 O O . VAL B 1 219 ? 8.688 -34.781 3.633 1 95.56 219 VAL B O 1
ATOM 4917 N N . PHE B 1 220 ? 9.781 -33.281 4.785 1 95.5 220 PHE B N 1
ATOM 4918 C CA . PHE B 1 220 ? 10.969 -33.312 3.939 1 95.5 220 PHE B CA 1
ATOM 4919 C C . PHE B 1 220 ? 11.805 -34.562 4.246 1 95.5 220 PHE B C 1
ATOM 4921 O O . PHE B 1 220 ? 12.141 -35.312 3.342 1 95.5 220 PHE B O 1
ATOM 4928 N N . MET B 1 221 ? 12.062 -34.812 5.465 1 93.38 221 MET B N 1
ATOM 4929 C CA . MET B 1 221 ? 12.992 -35.875 5.867 1 93.38 221 MET B CA 1
ATOM 4930 C C . MET B 1 221 ? 12.492 -37.25 5.422 1 93.38 221 MET B C 1
ATOM 4932 O O . MET B 1 221 ? 13.281 -38.094 4.977 1 93.38 221 MET B O 1
ATOM 4936 N N . PRO B 1 222 ? 11.25 -37.469 5.484 1 92.94 222 PRO B N 1
ATOM 4937 C CA . PRO B 1 222 ? 10.766 -38.812 5.09 1 92.94 222 PRO B CA 1
ATOM 4938 C C . PRO B 1 222 ? 10.977 -39.094 3.607 1 92.94 222 PRO B C 1
ATOM 4940 O O . PRO B 1 222 ? 11.055 -40.25 3.205 1 92.94 222 PRO B O 1
ATOM 4943 N N . VAL B 1 223 ? 11.141 -38.062 2.805 1 93.94 223 VAL B N 1
ATOM 4944 C CA . VAL B 1 223 ? 11.117 -38.312 1.367 1 93.94 223 VAL B CA 1
ATOM 4945 C C . VAL B 1 223 ? 12.484 -38 0.765 1 93.94 223 VAL B C 1
ATOM 4947 O O . VAL B 1 223 ? 12.781 -38.406 -0.357 1 93.94 223 VAL B O 1
ATOM 4950 N N . VAL B 1 224 ? 13.344 -37.375 1.436 1 92.88 224 VAL B N 1
ATOM 4951 C CA . VAL B 1 224 ? 14.617 -36.938 0.873 1 92.88 224 VAL B CA 1
ATOM 4952 C C . VAL B 1 224 ? 15.633 -38.062 0.914 1 92.88 224 VAL B C 1
ATOM 4954 O O . VAL B 1 224 ? 15.711 -38.781 1.906 1 92.88 224 VAL B O 1
ATOM 4957 N N . PRO B 1 225 ? 16.344 -38.219 -0.121 1 93.62 225 PRO B N 1
ATOM 4958 C CA . PRO B 1 225 ? 17.406 -39.219 -0.113 1 93.62 225 PRO B CA 1
ATOM 4959 C C . PRO B 1 225 ? 18.594 -38.844 0.762 1 93.62 225 PRO B C 1
ATOM 4961 O O . PRO B 1 225 ? 18.75 -37.656 1.116 1 93.62 225 PRO B O 1
ATOM 4964 N N . LYS B 1 226 ? 19.359 -39.875 1.028 1 92.44 226 LYS B N 1
ATOM 4965 C CA . LYS B 1 226 ? 20.594 -39.594 1.763 1 92.44 226 LYS B CA 1
ATOM 4966 C C . LYS B 1 226 ? 21.578 -38.781 0.922 1 92.44 226 LYS B C 1
ATOM 4968 O O . LYS B 1 226 ? 21.516 -38.812 -0.309 1 92.44 226 LYS B O 1
ATOM 4973 N N . ASP B 1 227 ? 22.422 -38.062 1.565 1 93.44 227 ASP B N 1
ATOM 4974 C CA . ASP B 1 227 ? 23.469 -37.281 0.924 1 93.44 227 ASP B CA 1
ATOM 4975 C C . ASP B 1 227 ? 22.875 -36.219 -0.021 1 93.44 227 ASP B C 1
ATOM 4977 O O . ASP B 1 227 ? 23.219 -36.188 -1.201 1 93.44 227 ASP B O 1
ATOM 4981 N N . SER B 1 228 ? 21.953 -35.406 0.563 1 95.5 228 SER B N 1
ATOM 4982 C CA . SER B 1 228 ? 21.266 -34.375 -0.201 1 95.5 228 SER B CA 1
ATOM 4983 C C . SER B 1 228 ? 21.609 -33 0.331 1 95.5 228 SER B C 1
ATOM 4985 O O . SER B 1 228 ? 22.219 -32.875 1.391 1 95.5 228 SER B O 1
ATOM 4987 N N . VAL B 1 229 ? 21.297 -32.031 -0.463 1 96.69 229 VAL B N 1
ATOM 4988 C CA . VAL B 1 229 ? 21.5 -30.641 -0.062 1 96.69 229 VAL B CA 1
ATOM 4989 C C . VAL B 1 229 ? 20.188 -29.875 -0.239 1 96.69 229 VAL B C 1
ATOM 4991 O O . VAL B 1 229 ? 19.469 -30.078 -1.215 1 96.69 229 VAL B O 1
ATOM 4994 N N . LEU B 1 230 ? 19.906 -29.062 0.747 1 96.69 230 LEU B N 1
ATOM 4995 C CA . LEU B 1 230 ? 18.734 -28.203 0.726 1 96.69 230 LEU B CA 1
ATOM 4996 C C . LEU B 1 230 ? 19.141 -26.734 0.671 1 96.69 230 LEU B C 1
ATOM 4998 O O . LEU B 1 230 ? 19.859 -26.25 1.556 1 96.69 230 LEU B O 1
ATOM 5002 N N . ILE B 1 231 ? 18.688 -26.078 -0.366 1 97.38 231 ILE B N 1
ATOM 5003 C CA . ILE B 1 231 ? 18.953 -24.656 -0.545 1 97.38 231 ILE B CA 1
ATOM 5004 C C . ILE B 1 231 ? 17.844 -23.828 0.086 1 97.38 231 ILE B C 1
ATOM 5006 O O . ILE B 1 231 ? 16.656 -24.031 -0.215 1 97.38 231 ILE B O 1
ATOM 5010 N N . LEU B 1 232 ? 18.25 -22.891 0.904 1 96.88 232 LEU B N 1
ATOM 5011 C CA . LEU B 1 232 ? 17.312 -22.062 1.664 1 96.88 232 LEU B CA 1
ATOM 5012 C C . LEU B 1 232 ? 17.562 -20.594 1.405 1 96.88 232 LEU B C 1
ATOM 5014 O O . LEU B 1 232 ? 18.688 -20.188 1.096 1 96.88 232 LEU B O 1
ATOM 5018 N N . ASP B 1 233 ? 16.484 -19.812 1.506 1 95.31 233 ASP B N 1
ATOM 5019 C CA . ASP B 1 233 ? 16.688 -18.359 1.522 1 95.31 233 ASP B CA 1
ATOM 5020 C C . ASP B 1 233 ? 17.188 -17.891 2.889 1 95.31 233 ASP B C 1
ATOM 5022 O O . ASP B 1 233 ? 17.422 -18.703 3.783 1 95.31 233 ASP B O 1
ATOM 5026 N N . GLY B 1 234 ? 17.344 -16.625 3.074 1 92.94 234 GLY B N 1
ATOM 5027 C CA . GLY B 1 234 ? 17.922 -16.078 4.293 1 92.94 234 GLY B CA 1
ATOM 5028 C C . GLY B 1 234 ? 16.906 -15.852 5.391 1 92.94 234 GLY B C 1
ATOM 5029 O O . GLY B 1 234 ? 17.094 -15 6.266 1 92.94 234 GLY B O 1
ATOM 5030 N N . TRP B 1 235 ? 15.859 -16.516 5.367 1 93.81 235 TRP B N 1
ATOM 5031 C CA . TRP B 1 235 ? 14.836 -16.359 6.398 1 93.81 235 TRP B CA 1
ATOM 5032 C C . TRP B 1 235 ? 15.336 -16.875 7.742 1 93.81 235 TRP B C 1
ATOM 5034 O O . TRP B 1 235 ? 15.773 -18.016 7.852 1 93.81 235 TRP B O 1
ATOM 5044 N N . PRO B 1 236 ? 15.281 -16.078 8.766 1 92.56 236 PRO B N 1
ATOM 5045 C CA . PRO B 1 236 ? 15.844 -16.453 10.07 1 92.56 236 PRO B CA 1
ATOM 5046 C C . PRO B 1 236 ? 15.141 -17.656 10.695 1 92.56 236 PRO B C 1
ATOM 5048 O O . PRO B 1 236 ? 15.719 -18.344 11.547 1 92.56 236 PRO B O 1
ATOM 5051 N N . GLY B 1 237 ? 13.961 -17.922 10.297 1 92 237 GLY B N 1
ATOM 5052 C CA . GLY B 1 237 ? 13.195 -19.016 10.875 1 92 237 GLY B CA 1
ATOM 5053 C C . GLY B 1 237 ? 13.789 -20.375 10.578 1 92 237 GLY B C 1
ATOM 5054 O O . GLY B 1 237 ? 13.492 -21.359 11.266 1 92 237 GLY B O 1
ATOM 5055 N N . TRP B 1 238 ? 14.711 -20.438 9.617 1 94.12 238 TRP B N 1
ATOM 5056 C CA . TRP B 1 238 ? 15.352 -21.703 9.266 1 94.12 238 TRP B CA 1
ATOM 5057 C C . TRP B 1 238 ? 16.391 -22.094 10.297 1 94.12 238 TRP B C 1
ATOM 5059 O O . TRP B 1 238 ? 16.797 -23.266 10.367 1 94.12 238 TRP B O 1
ATOM 5069 N N . LYS B 1 239 ? 16.922 -21.125 10.992 1 92.62 239 LYS B N 1
ATOM 5070 C CA . LYS B 1 239 ? 18.078 -21.344 11.852 1 92.62 239 LYS B CA 1
ATOM 5071 C C . LYS B 1 239 ? 17.812 -22.453 12.867 1 92.62 239 LYS B C 1
ATOM 5073 O O . LYS B 1 239 ? 18.625 -23.375 13.008 1 92.62 239 LYS B O 1
ATOM 5078 N N . LYS B 1 240 ? 16.734 -22.375 13.508 1 91.31 240 LYS B N 1
ATOM 5079 C CA . LYS B 1 240 ? 16.406 -23.391 14.508 1 91.31 240 LYS B CA 1
ATOM 5080 C C . LYS B 1 240 ? 16.266 -24.766 13.867 1 91.31 240 LYS B C 1
ATOM 5082 O O . LYS B 1 240 ? 16.656 -25.781 14.461 1 91.31 240 LYS B O 1
ATOM 5087 N N . MET B 1 241 ? 15.758 -24.781 12.727 1 91.19 241 MET B N 1
ATOM 5088 C CA . MET B 1 241 ? 15.57 -26.031 12 1 91.19 241 MET B CA 1
ATOM 5089 C C . MET B 1 241 ? 16.922 -26.656 11.625 1 91.19 241 MET B C 1
ATOM 5091 O O . MET B 1 241 ? 17.125 -27.859 11.789 1 91.19 241 MET B O 1
ATOM 5095 N N . ILE B 1 242 ? 17.828 -25.844 11.172 1 90.12 242 ILE B N 1
ATOM 5096 C CA . ILE B 1 242 ? 19.156 -26.281 10.758 1 90.12 242 ILE B CA 1
ATOM 5097 C C . ILE B 1 242 ? 19.906 -26.859 11.953 1 90.12 242 ILE B C 1
ATOM 5099 O O . ILE B 1 242 ? 20.625 -27.859 11.82 1 90.12 242 ILE B O 1
ATOM 5103 N N . GLU B 1 243 ? 19.656 -26.297 13.016 1 86 243 GLU B N 1
ATOM 5104 C CA . GLU B 1 243 ? 20.375 -26.703 14.227 1 86 243 GLU B CA 1
ATOM 5105 C C . GLU B 1 243 ? 19.703 -27.906 14.875 1 86 243 GLU B C 1
ATOM 5107 O O . GLU B 1 243 ? 20.281 -28.531 15.773 1 86 243 GLU B O 1
ATOM 5112 N N . ALA B 1 244 ? 18.531 -28.125 14.367 1 78.75 244 ALA B N 1
ATOM 5113 C CA . ALA B 1 244 ? 17.797 -29.234 14.992 1 78.75 244 ALA B CA 1
ATOM 5114 C C . ALA B 1 244 ? 18.484 -30.562 14.711 1 78.75 244 ALA B C 1
ATOM 5116 O O . ALA B 1 244 ? 19.062 -30.766 13.641 1 78.75 244 ALA B O 1
ATOM 5117 N N . ASN B 1 245 ? 18.656 -31.516 15.609 1 64.12 245 ASN B N 1
ATOM 5118 C CA . ASN B 1 245 ? 19.375 -32.781 15.641 1 64.12 245 ASN B CA 1
ATOM 5119 C C . ASN B 1 245 ? 18.844 -33.75 14.586 1 64.12 245 ASN B C 1
ATOM 5121 O O . ASN B 1 245 ? 19.562 -34.625 14.117 1 64.12 245 ASN B O 1
ATOM 5125 N N . THR B 1 246 ? 17.594 -33.688 14.289 1 63 246 THR B N 1
ATOM 5126 C CA . THR B 1 246 ? 16.922 -34.625 13.398 1 63 246 THR B CA 1
ATOM 5127 C C . THR B 1 246 ? 17.578 -34.625 12.023 1 63 246 THR B C 1
ATOM 5129 O O . THR B 1 246 ? 17.469 -35.625 11.281 1 63 246 THR B O 1
ATOM 5132 N N . VAL B 1 247 ? 18.344 -33.625 11.688 1 63.59 247 VAL B N 1
ATOM 5133 C CA . VAL B 1 247 ? 18.953 -33.438 10.367 1 63.59 247 VAL B CA 1
ATOM 5134 C C . VAL B 1 247 ? 20.141 -34.375 10.219 1 63.59 247 VAL B C 1
ATOM 5136 O O . VAL B 1 247 ? 20.469 -34.812 9.109 1 63.59 247 VAL B O 1
ATOM 5139 N N . ASN B 1 248 ? 20.625 -34.969 11.219 1 65.31 248 ASN B N 1
ATOM 5140 C CA . ASN B 1 248 ? 21.906 -35.688 11.172 1 65.31 248 ASN B CA 1
ATOM 5141 C C . ASN B 1 248 ? 21.75 -37.062 10.602 1 65.31 248 ASN B C 1
ATOM 5143 O O . ASN B 1 248 ? 22.703 -37.656 10.094 1 65.31 248 ASN B O 1
ATOM 5147 N N . SER B 1 249 ? 20.531 -37.562 10.414 1 71.06 249 SER B N 1
ATOM 5148 C CA . SER B 1 249 ? 20.391 -38.969 10.039 1 71.06 249 SER B CA 1
ATOM 5149 C C . SER B 1 249 ? 20.656 -39.188 8.547 1 71.06 249 SER B C 1
ATOM 5151 O O . SER B 1 249 ? 21.125 -40.25 8.141 1 71.06 249 SER B O 1
ATOM 5153 N N . LYS B 1 250 ? 20.5 -38.219 7.691 1 81.62 250 LYS B N 1
ATOM 5154 C CA . LYS B 1 250 ? 20.609 -38.438 6.25 1 81.62 250 LYS B CA 1
ATOM 5155 C C . LYS B 1 250 ? 21.75 -37.594 5.664 1 81.62 250 LYS B C 1
ATOM 5157 O O . LYS B 1 250 ? 21.844 -37.438 4.445 1 81.62 250 LYS B O 1
ATOM 5162 N N . ASN B 1 251 ? 22.688 -37.094 6.43 1 87.38 251 ASN B N 1
ATOM 5163 C CA . ASN B 1 251 ? 23.781 -36.281 5.961 1 87.38 251 ASN B CA 1
ATOM 5164 C C . ASN B 1 251 ? 23.281 -35.156 5.059 1 87.38 251 ASN B C 1
ATOM 5166 O O . ASN B 1 251 ? 23.766 -34.969 3.936 1 87.38 251 ASN B O 1
ATOM 5170 N N . LEU B 1 252 ? 22.328 -34.438 5.555 1 92.69 252 LEU B N 1
ATOM 5171 C CA . LEU B 1 252 ? 21.734 -33.344 4.824 1 92.69 252 LEU B CA 1
ATOM 5172 C C . LEU B 1 252 ? 22.547 -32.062 5.004 1 92.69 252 LEU B C 1
ATOM 5174 O O . LEU B 1 252 ? 22.875 -31.672 6.129 1 92.69 252 LEU B O 1
ATOM 5178 N N . GLU B 1 253 ? 22.906 -31.516 3.9 1 93.56 253 GLU B N 1
ATOM 5179 C CA . GLU B 1 253 ? 23.609 -30.234 3.922 1 93.56 253 GLU B CA 1
ATOM 5180 C C . GLU B 1 253 ? 22.656 -29.078 3.65 1 93.56 253 GLU B C 1
ATOM 5182 O O . GLU B 1 253 ? 21.734 -29.203 2.846 1 93.56 253 GLU B O 1
ATOM 5187 N N . PHE B 1 254 ? 22.922 -28.031 4.34 1 94.81 254 PHE B N 1
ATOM 5188 C CA . PHE B 1 254 ? 22.125 -26.828 4.129 1 94.81 254 PHE B CA 1
ATOM 5189 C C . PHE B 1 254 ? 22.969 -25.719 3.506 1 94.81 254 PHE B C 1
ATOM 5191 O O . PHE B 1 254 ? 24.109 -25.484 3.932 1 94.81 254 PHE B O 1
ATOM 5198 N N . VAL B 1 255 ? 22.406 -25.141 2.486 1 95.81 255 VAL B N 1
ATOM 5199 C CA . VAL B 1 255 ? 23.031 -23.953 1.888 1 95.81 255 VAL B CA 1
ATOM 5200 C C . VAL B 1 255 ? 22.062 -22.781 1.929 1 95.81 255 VAL B C 1
ATOM 5202 O O . VAL B 1 255 ? 20.938 -22.875 1.416 1 95.81 255 VAL B O 1
ATOM 5205 N N . VAL B 1 256 ? 22.484 -21.734 2.523 1 95.75 256 VAL B N 1
ATOM 5206 C CA . VAL B 1 256 ? 21.656 -20.562 2.664 1 95.75 256 VAL B CA 1
ATOM 5207 C C . VAL B 1 256 ? 22.094 -19.5 1.657 1 95.75 256 VAL B C 1
ATOM 5209 O O . VAL B 1 256 ? 23.266 -19.125 1.601 1 95.75 256 VAL B O 1
ATOM 5212 N N . LEU B 1 257 ? 21.141 -19.016 0.896 1 96.5 257 LEU B N 1
ATOM 5213 C CA . LEU B 1 257 ? 21.422 -17.953 -0.065 1 96.5 257 LEU B CA 1
ATOM 5214 C C . LEU B 1 257 ? 21.719 -16.641 0.647 1 96.5 257 LEU B C 1
ATOM 5216 O O . LEU B 1 257 ? 21.125 -16.359 1.693 1 96.5 257 LEU B O 1
ATOM 5220 N N . PRO B 1 258 ? 22.547 -15.891 0.068 1 93.5 258 PRO B N 1
ATOM 5221 C CA . PRO B 1 258 ? 22.828 -14.586 0.678 1 93.5 258 PRO B CA 1
ATOM 5222 C C . PRO B 1 258 ? 21.609 -13.68 0.695 1 93.5 258 PRO B C 1
ATOM 5224 O O . PRO B 1 258 ? 20.766 -13.75 -0.205 1 93.5 258 PRO B O 1
ATOM 5227 N N . ASP B 1 259 ? 21.625 -12.867 1.656 1 89 259 ASP B N 1
ATOM 5228 C CA . ASP B 1 259 ? 20.484 -11.969 1.821 1 89 259 ASP B CA 1
ATOM 5229 C C . ASP B 1 259 ? 20.328 -11.062 0.602 1 89 259 ASP B C 1
ATOM 5231 O O . ASP B 1 259 ? 21.312 -10.562 0.053 1 89 259 ASP B O 1
ATOM 5235 N N . GLY B 1 260 ? 19.172 -10.891 0.167 1 87.69 260 GLY B N 1
ATOM 5236 C CA . GLY B 1 260 ? 18.859 -9.961 -0.905 1 87.69 260 GLY B CA 1
ATOM 5237 C C . GLY B 1 260 ? 19.109 -10.531 -2.287 1 87.69 260 GLY B C 1
ATOM 5238 O O . GLY B 1 260 ? 19.156 -9.797 -3.271 1 87.69 260 GLY B O 1
ATOM 5239 N N . THR B 1 261 ? 19.344 -11.75 -2.379 1 93.31 261 THR B N 1
ATOM 5240 C CA . THR B 1 261 ? 19.719 -12.312 -3.672 1 93.31 261 THR B CA 1
ATOM 5241 C C . THR B 1 261 ? 18.656 -13.297 -4.164 1 93.31 261 THR B C 1
ATOM 5243 O O . THR B 1 261 ? 18.875 -14.023 -5.133 1 93.31 261 THR B O 1
ATOM 5246 N N . THR B 1 262 ? 17.531 -13.352 -3.57 1 92.5 262 THR B N 1
ATOM 5247 C CA . THR B 1 262 ? 16.531 -14.367 -3.865 1 92.5 262 THR B CA 1
ATOM 5248 C C . THR B 1 262 ? 15.984 -14.195 -5.281 1 92.5 262 THR B C 1
ATOM 5250 O O . THR B 1 262 ? 15.648 -15.18 -5.945 1 92.5 262 THR B O 1
ATOM 5253 N N . SER B 1 263 ? 15.961 -13.008 -5.781 1 91.19 263 SER B N 1
ATOM 5254 C CA . SER B 1 263 ? 15.422 -12.75 -7.113 1 91.19 263 SER B CA 1
ATOM 5255 C C . SER B 1 263 ? 16.344 -13.305 -8.195 1 91.19 263 SER B C 1
ATOM 5257 O O . SER B 1 263 ? 15.906 -13.539 -9.328 1 91.19 263 SER B O 1
ATOM 5259 N N . LYS B 1 264 ? 17.562 -13.609 -7.812 1 94.31 264 LYS B N 1
ATOM 5260 C CA . LYS B 1 264 ? 18.531 -14.062 -8.805 1 94.31 264 LYS B CA 1
ATOM 5261 C C . LYS B 1 264 ? 18.953 -15.508 -8.547 1 94.31 264 LYS B C 1
ATOM 5263 O O . LYS B 1 264 ? 19.344 -16.234 -9.469 1 94.31 264 LYS B O 1
ATOM 5268 N N . LEU B 1 265 ? 18.812 -15.852 -7.281 1 96.94 265 LEU B N 1
ATOM 5269 C CA . LEU B 1 265 ? 19.453 -17.109 -6.945 1 96.94 265 LEU B CA 1
ATOM 5270 C C . LEU B 1 265 ? 18.422 -18.141 -6.48 1 96.94 265 LEU B C 1
ATOM 5272 O O . LEU B 1 265 ? 18.703 -19.344 -6.434 1 96.94 265 LEU B O 1
ATOM 5276 N N . GLN B 1 266 ? 17.234 -17.781 -6.156 1 97.44 266 GLN B N 1
ATOM 5277 C CA . GLN B 1 266 ? 16.234 -18.688 -5.598 1 97.44 266 GLN B CA 1
ATOM 5278 C C . GLN B 1 266 ? 15.438 -19.359 -6.703 1 97.44 266 GLN B C 1
ATOM 5280 O O . GLN B 1 266 ? 14.578 -18.734 -7.332 1 97.44 266 GLN B O 1
ATOM 5285 N N . PRO B 1 267 ? 15.625 -20.625 -6.883 1 97.38 267 PRO B N 1
ATOM 5286 C CA . PRO B 1 267 ? 14.984 -21.344 -7.988 1 97.38 267 PRO B CA 1
ATOM 5287 C C . PRO B 1 267 ? 13.469 -21.188 -7.984 1 97.38 267 PRO B C 1
ATOM 5289 O O . PRO B 1 267 ? 12.867 -20.938 -9.031 1 97.38 267 PRO B O 1
ATOM 5292 N N . LEU B 1 268 ? 12.859 -21.328 -6.828 1 98 268 LEU B N 1
ATOM 5293 C CA . LEU B 1 268 ? 11.406 -21.25 -6.742 1 98 268 LEU B CA 1
ATOM 5294 C C . LEU B 1 268 ? 10.906 -19.859 -7.109 1 98 268 LEU B C 1
ATOM 5296 O O . LEU B 1 268 ? 9.836 -19.719 -7.715 1 98 268 LEU B O 1
ATOM 5300 N N . ASP B 1 269 ? 11.625 -18.844 -6.809 1 95.81 269 ASP B N 1
ATOM 5301 C CA . ASP B 1 269 ? 11.242 -17.484 -7.164 1 95.81 269 ASP B CA 1
ATOM 5302 C C . ASP B 1 269 ? 11.469 -17.219 -8.648 1 95.81 269 ASP B C 1
ATOM 5304 O O . ASP B 1 269 ? 10.734 -16.453 -9.266 1 95.81 269 ASP B O 1
ATOM 5308 N N . LEU B 1 270 ? 12.414 -17.859 -9.18 1 95 270 LEU B N 1
ATOM 5309 C CA . LEU B 1 270 ? 12.812 -17.625 -10.562 1 95 270 LEU B CA 1
ATOM 5310 C C . LEU B 1 270 ? 11.82 -18.281 -11.531 1 95 270 LEU B C 1
ATOM 5312 O O . LEU B 1 270 ? 11.633 -17.797 -12.648 1 95 270 LEU B O 1
ATOM 5316 N N . CYS B 1 271 ? 11.188 -19.297 -11.109 1 93.38 271 CYS B N 1
ATOM 5317 C CA . CYS B 1 271 ? 10.469 -20 -12.172 1 93.38 271 CYS B CA 1
ATOM 5318 C C . CYS B 1 271 ? 9.148 -20.562 -11.664 1 93.38 271 CYS B C 1
ATOM 5320 O O . CYS B 1 271 ? 8.242 -20.828 -12.445 1 93.38 271 CYS B O 1
ATOM 5322 N N . PHE B 1 272 ? 8.891 -20.766 -10.43 1 96.44 272 PHE B N 1
ATOM 5323 C CA . PHE B 1 272 ? 7.789 -21.594 -9.945 1 96.44 272 PHE B CA 1
ATOM 5324 C C . PHE B 1 272 ? 6.715 -20.734 -9.289 1 96.44 272 PHE B C 1
ATOM 5326 O O . PHE B 1 272 ? 5.539 -20.797 -9.664 1 96.44 272 PHE B O 1
ATOM 5333 N N . ASN B 1 273 ? 7.062 -19.922 -8.344 1 96.75 273 ASN B N 1
ATOM 5334 C CA . ASN B 1 273 ? 6.117 -19.188 -7.508 1 96.75 273 ASN B CA 1
ATOM 5335 C C . ASN B 1 273 ? 5.219 -18.281 -8.344 1 96.75 273 ASN B C 1
ATOM 5337 O O . ASN B 1 273 ? 4.016 -18.188 -8.102 1 96.75 273 ASN B O 1
ATOM 5341 N N . ARG B 1 274 ? 5.785 -17.672 -9.281 1 95.25 274 ARG B N 1
ATOM 5342 C CA . ARG B 1 274 ? 4.996 -16.812 -10.148 1 95.25 274 ARG B CA 1
ATOM 5343 C C . ARG B 1 274 ? 3.941 -17.609 -10.914 1 95.25 274 ARG B C 1
ATOM 5345 O O . ARG B 1 274 ? 2.803 -17.156 -11.062 1 95.25 274 ARG B O 1
ATOM 5352 N N . GLN B 1 275 ? 4.34 -18.719 -11.406 1 96.44 275 GLN B N 1
ATOM 5353 C CA . GLN B 1 275 ? 3.418 -19.562 -12.164 1 96.44 275 GLN B CA 1
ATOM 5354 C C . GLN B 1 275 ? 2.277 -20.062 -11.281 1 96.44 275 GLN B C 1
ATOM 5356 O O . GLN B 1 275 ? 1.123 -20.094 -11.711 1 96.44 275 GLN B O 1
ATOM 5361 N N . LEU B 1 276 ? 2.629 -20.391 -10.117 1 97.25 276 LEU B N 1
ATOM 5362 C CA . LEU B 1 276 ? 1.624 -20.844 -9.156 1 97.25 276 LEU B CA 1
ATOM 5363 C C . LEU B 1 276 ? 0.588 -19.75 -8.914 1 97.25 276 LEU B C 1
ATOM 5365 O O . LEU B 1 276 ? -0.615 -19.984 -9.023 1 97.25 276 LEU B O 1
ATOM 5369 N N . LYS B 1 277 ? 1.034 -18.594 -8.641 1 96.31 277 LYS B N 1
ATOM 5370 C CA . LYS B 1 277 ? 0.139 -17.484 -8.328 1 96.31 277 LYS B CA 1
ATOM 5371 C C . LYS B 1 277 ? -0.688 -17.094 -9.555 1 96.31 277 LYS B C 1
ATOM 5373 O O . LYS B 1 277 ? -1.872 -16.781 -9.43 1 96.31 277 LYS B O 1
ATOM 5378 N N . ASN B 1 278 ? -0.062 -17.109 -10.711 1 95.25 278 ASN B N 1
ATOM 5379 C CA . ASN B 1 278 ? -0.797 -16.797 -11.93 1 95.25 278 ASN B CA 1
ATOM 5380 C C . ASN B 1 278 ? -1.927 -17.797 -12.172 1 95.25 278 ASN B C 1
ATOM 5382 O O . ASN B 1 278 ? -3.033 -17.422 -12.555 1 95.25 278 ASN B O 1
ATOM 5386 N N . PHE B 1 279 ? -1.614 -18.984 -11.945 1 96.88 279 PHE B N 1
ATOM 5387 C CA . PHE B 1 279 ? -2.619 -20.031 -12.125 1 96.88 279 PHE B CA 1
ATOM 5388 C C . PHE B 1 279 ? -3.787 -19.812 -11.164 1 96.88 279 PHE B C 1
ATOM 5390 O O . PHE B 1 279 ? -4.949 -19.891 -11.57 1 96.88 279 PHE B O 1
ATOM 5397 N N . ILE B 1 280 ? -3.459 -19.547 -9.977 1 96.5 280 ILE B N 1
ATOM 5398 C CA . ILE B 1 280 ? -4.488 -19.328 -8.961 1 96.5 280 ILE B CA 1
ATOM 5399 C C . ILE B 1 280 ? -5.359 -18.141 -9.359 1 96.5 280 ILE B C 1
ATOM 5401 O O . ILE B 1 280 ? -6.59 -18.219 -9.344 1 96.5 280 ILE B O 1
ATOM 5405 N N . ARG B 1 281 ? -4.742 -17.078 -9.75 1 94.69 281 ARG B N 1
ATOM 5406 C CA . ARG B 1 281 ? -5.461 -15.859 -10.109 1 94.69 281 ARG B CA 1
ATOM 5407 C C . ARG B 1 281 ? -6.418 -16.109 -11.273 1 94.69 281 ARG B C 1
ATOM 5409 O O . ARG B 1 281 ? -7.582 -15.711 -11.219 1 94.69 281 ARG B O 1
ATOM 5416 N N . LYS B 1 282 ? -5.965 -16.766 -12.219 1 93.56 282 LYS B N 1
ATOM 5417 C CA . LYS B 1 282 ? -6.789 -17.031 -13.391 1 93.56 282 LYS B CA 1
ATOM 5418 C C . LYS B 1 282 ? -7.969 -17.938 -13.047 1 93.56 282 LYS B C 1
ATOM 5420 O O . LYS B 1 282 ? -9.102 -17.672 -13.461 1 93.56 282 LYS B O 1
ATOM 5425 N N . LEU B 1 283 ? -7.652 -18.938 -12.336 1 94 283 LEU B N 1
ATOM 5426 C CA . LEU B 1 283 ? -8.703 -19.875 -11.938 1 94 283 LEU B CA 1
ATOM 5427 C C . LEU B 1 283 ? -9.758 -19.172 -11.078 1 94 283 LEU B C 1
ATOM 5429 O O . LEU B 1 283 ? -10.953 -19.344 -11.297 1 94 283 LEU B O 1
ATOM 5433 N N . GLU B 1 284 ? -9.305 -18.422 -10.133 1 93.88 284 GLU B N 1
ATOM 5434 C CA . GLU B 1 284 ? -10.234 -17.719 -9.25 1 93.88 284 GLU B CA 1
ATOM 5435 C C . GLU B 1 284 ? -11.062 -16.688 -10.016 1 93.88 284 GLU B C 1
ATOM 5437 O O . GLU B 1 284 ? -12.242 -16.5 -9.719 1 93.88 284 GLU B O 1
ATOM 5442 N N . THR B 1 285 ? -10.438 -16.062 -10.945 1 91 285 THR B N 1
ATOM 5443 C CA . THR B 1 285 ? -11.164 -15.109 -11.773 1 91 285 THR B CA 1
ATOM 5444 C C . THR B 1 285 ? -12.305 -15.805 -12.516 1 91 285 THR B C 1
ATOM 5446 O O . THR B 1 285 ? -13.422 -15.289 -12.578 1 91 285 THR B O 1
ATOM 5449 N N . GLN B 1 286 ? -12.023 -16.953 -13.031 1 89.69 286 GLN B N 1
ATOM 5450 C CA . GLN B 1 286 ? -13.031 -17.734 -13.734 1 89.69 286 GLN B CA 1
ATOM 5451 C C . GLN B 1 286 ? -14.156 -18.156 -12.797 1 89.69 286 GLN B C 1
ATOM 5453 O O . GLN B 1 286 ? -15.336 -18.062 -13.156 1 89.69 286 GLN B O 1
ATOM 5458 N N . ILE B 1 287 ? -13.781 -18.5 -11.703 1 89.81 287 ILE B N 1
ATOM 5459 C CA . ILE B 1 287 ? -14.766 -18.938 -10.727 1 89.81 287 ILE B CA 1
ATOM 5460 C C . ILE B 1 287 ? -15.664 -17.781 -10.328 1 89.81 287 ILE B C 1
ATOM 5462 O O . ILE B 1 287 ? -16.891 -17.922 -10.234 1 89.81 287 ILE B O 1
ATOM 5466 N N . ARG B 1 288 ? -15.164 -16.656 -10.086 1 87.81 288 ARG B N 1
ATOM 5467 C CA . ARG B 1 288 ? -15.93 -15.484 -9.695 1 87.81 288 ARG B CA 1
ATOM 5468 C C . ARG B 1 288 ? -16.953 -15.125 -10.758 1 87.81 288 ARG B C 1
ATOM 5470 O O . ARG B 1 288 ? -18.062 -14.664 -10.438 1 87.81 288 ARG B O 1
ATOM 5477 N N . TYR B 1 289 ? -16.578 -15.414 -11.938 1 84.81 289 TYR B N 1
ATOM 5478 C CA . TYR B 1 289 ? -17.469 -15.023 -13.031 1 84.81 289 TYR B CA 1
ATOM 5479 C C . TYR B 1 289 ? -18.531 -16.078 -13.266 1 84.81 289 TYR B C 1
ATOM 5481 O O . TYR B 1 289 ? -19.719 -15.75 -13.375 1 84.81 289 TYR B O 1
ATOM 5489 N N . ILE B 1 290 ? -18.188 -17.297 -13.336 1 84.69 290 ILE B N 1
ATOM 5490 C CA . ILE B 1 290 ? -19.094 -18.359 -13.734 1 84.69 290 ILE B CA 1
ATOM 5491 C C . ILE B 1 290 ? -19.922 -18.828 -12.531 1 84.69 290 ILE B C 1
ATOM 5493 O O . ILE B 1 290 ? -21.109 -19.141 -12.672 1 84.69 290 ILE B O 1
ATOM 5497 N N . HIS B 1 291 ? -19.188 -18.797 -11.398 1 85.81 291 HIS B N 1
ATOM 5498 C CA . HIS B 1 291 ? -19.844 -19.266 -10.18 1 85.81 291 HIS B CA 1
ATOM 5499 C C . HIS B 1 291 ? -19.734 -18.25 -9.055 1 85.81 291 HIS B C 1
ATOM 5501 O O . HIS B 1 291 ? -19.109 -18.516 -8.031 1 85.81 291 HIS B O 1
ATOM 5507 N N . PRO B 1 292 ? -20.484 -17.234 -9.188 1 82.06 292 PRO B N 1
ATOM 5508 C CA . PRO B 1 292 ? -20.344 -16.156 -8.203 1 82.06 292 PRO B CA 1
ATOM 5509 C C . PRO B 1 292 ? -20.781 -16.578 -6.801 1 82.06 292 PRO B C 1
ATOM 5511 O O . PRO B 1 292 ? -20.406 -15.945 -5.812 1 82.06 292 PRO B O 1
ATOM 5514 N N . ASN B 1 293 ? -21.453 -17.688 -6.723 1 83.75 293 ASN B N 1
ATOM 5515 C CA . ASN B 1 293 ? -21.953 -18.141 -5.43 1 83.75 293 ASN B CA 1
ATOM 5516 C C . ASN B 1 293 ? -20.891 -18.922 -4.664 1 83.75 293 ASN B C 1
ATOM 5518 O O . ASN B 1 293 ? -21.016 -19.141 -3.459 1 83.75 293 ASN B O 1
ATOM 5522 N N . ILE B 1 294 ? -19.922 -19.312 -5.395 1 87.62 294 ILE B N 1
ATOM 5523 C CA . ILE B 1 294 ? -18.828 -20.016 -4.73 1 87.62 294 ILE B CA 1
ATOM 5524 C C . ILE B 1 294 ? -17.922 -19 -4.031 1 87.62 294 ILE B C 1
ATOM 5526 O O . ILE B 1 294 ? -17.344 -18.125 -4.676 1 87.62 294 ILE B O 1
ATOM 5530 N N . VAL B 1 295 ? -17.797 -19.188 -2.725 1 90.25 295 VAL B N 1
ATOM 5531 C CA . VAL B 1 295 ? -16.953 -18.297 -1.944 1 90.25 295 VAL B CA 1
ATOM 5532 C C . VAL B 1 295 ? -15.508 -18.781 -2.002 1 90.25 295 VAL B C 1
ATOM 5534 O O . VAL B 1 295 ? -15.148 -19.766 -1.359 1 90.25 295 VAL B O 1
ATOM 5537 N N . ILE B 1 296 ? -14.68 -18.047 -2.629 1 92 296 ILE B N 1
ATOM 5538 C CA . ILE B 1 296 ? -13.305 -18.438 -2.9 1 92 296 ILE B CA 1
ATOM 5539 C C . ILE B 1 296 ? -12.484 -18.375 -1.613 1 92 296 ILE B 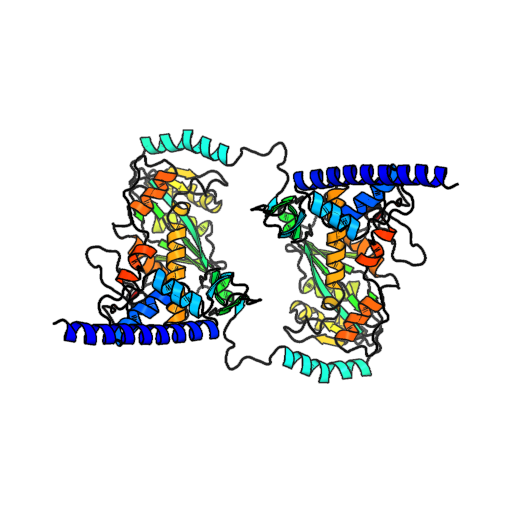C 1
ATOM 5541 O O . ILE B 1 296 ? -11.617 -19.219 -1.379 1 92 296 ILE B O 1
ATOM 5545 N N . ALA B 1 297 ? -12.805 -17.484 -0.766 1 92.81 297 ALA B N 1
ATOM 5546 C CA . ALA B 1 297 ? -11.984 -17.172 0.4 1 92.81 297 ALA B CA 1
ATOM 5547 C C . ALA B 1 297 ? -12.133 -18.234 1.477 1 92.81 297 ALA B C 1
ATOM 5549 O O . ALA B 1 297 ? -11.398 -18.25 2.467 1 92.81 297 ALA B O 1
ATOM 5550 N N . ARG B 1 298 ? -12.984 -19.156 1.27 1 91.56 298 ARG B N 1
ATOM 5551 C CA . ARG B 1 298 ? -13.148 -20.234 2.244 1 91.56 298 ARG B CA 1
ATOM 5552 C C . ARG B 1 298 ? -11.906 -21.125 2.289 1 91.56 298 ARG B C 1
ATOM 5554 O O . ARG B 1 298 ? -11.328 -21.438 1.249 1 91.56 298 ARG B O 1
ATOM 5561 N N . ARG B 1 299 ? -11.594 -21.578 3.434 1 90.38 299 ARG B N 1
ATOM 5562 C CA . ARG B 1 299 ? -10.375 -22.359 3.646 1 90.38 299 ARG B CA 1
ATOM 5563 C C . ARG B 1 299 ? -10.391 -23.625 2.801 1 90.38 299 ARG B C 1
ATOM 5565 O O . ARG B 1 299 ? -9.406 -23.938 2.131 1 90.38 299 ARG B O 1
ATOM 5572 N N . GLU B 1 300 ? -11.453 -24.297 2.914 1 91.12 300 GLU B N 1
ATOM 5573 C CA . GLU B 1 300 ? -11.562 -25.547 2.17 1 91.12 300 GLU B CA 1
ATOM 5574 C C . GLU B 1 300 ? -11.398 -25.312 0.671 1 91.12 300 GLU B C 1
ATOM 5576 O O . GLU B 1 300 ? -10.742 -26.094 -0.014 1 91.12 300 GLU B O 1
ATOM 5581 N N . ARG B 1 301 ? -11.977 -24.266 0.226 1 92.75 301 ARG B N 1
ATOM 5582 C CA . ARG B 1 301 ? -11.891 -23.953 -1.194 1 92.75 301 ARG B CA 1
ATOM 5583 C C . ARG B 1 301 ? -10.461 -23.594 -1.592 1 92.75 301 ARG B C 1
ATOM 5585 O O . ARG B 1 301 ? -9.984 -24.016 -2.645 1 92.75 301 ARG B O 1
ATOM 5592 N N . GLN B 1 302 ? -9.781 -22.875 -0.768 1 94.88 302 GLN B N 1
ATOM 5593 C CA . GLN B 1 302 ? -8.391 -22.516 -1.034 1 94.88 302 GLN B CA 1
ATOM 5594 C C . GLN B 1 302 ? -7.512 -23.766 -1.096 1 94.88 302 GLN B C 1
ATOM 5596 O O . GLN B 1 302 ? -6.645 -23.875 -1.964 1 94.88 302 GLN B O 1
ATOM 5601 N N . LEU B 1 303 ? -7.797 -24.672 -0.207 1 95.69 303 LEU B N 1
ATOM 5602 C CA . LEU B 1 303 ? -7.039 -25.922 -0.209 1 95.69 303 LEU B CA 1
ATOM 5603 C C . LEU B 1 303 ? -7.332 -26.734 -1.465 1 95.69 303 LEU B C 1
ATOM 5605 O O . LEU B 1 303 ? -6.43 -27.344 -2.039 1 95.69 303 LEU B O 1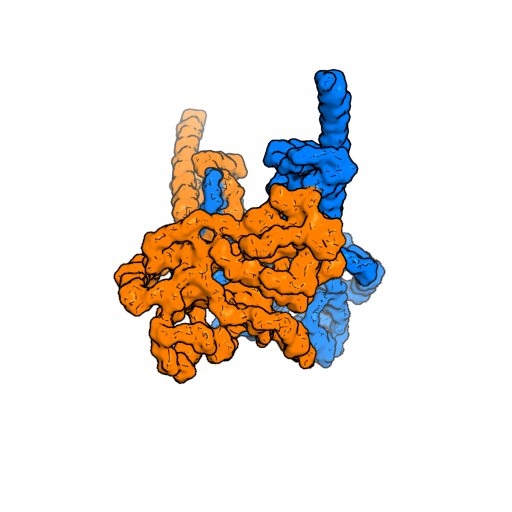
ATOM 5609 N N . GLN B 1 304 ? -8.578 -26.719 -1.902 1 95.06 304 GLN B N 1
ATOM 5610 C CA . GLN B 1 304 ? -8.945 -27.391 -3.145 1 95.06 304 GLN B CA 1
ATOM 5611 C C . GLN B 1 304 ? -8.195 -26.797 -4.336 1 95.06 304 GLN B C 1
ATOM 5613 O O . GLN B 1 304 ? -7.66 -27.531 -5.168 1 95.06 304 GLN B O 1
ATOM 5618 N N . ILE B 1 305 ? -8.156 -25.547 -4.324 1 95.5 305 ILE B N 1
ATOM 5619 C CA . ILE B 1 305 ? -7.516 -24.844 -5.43 1 95.5 305 ILE B CA 1
ATOM 5620 C C . ILE B 1 305 ? -6.023 -25.156 -5.457 1 95.5 305 ILE B C 1
ATOM 5622 O O . ILE B 1 305 ? -5.484 -25.547 -6.496 1 95.5 305 ILE B O 1
ATOM 5626 N N . VAL B 1 306 ? -5.391 -25.062 -4.336 1 96.12 306 VAL B N 1
ATOM 5627 C CA . VAL B 1 306 ? -3.949 -25.281 -4.262 1 96.12 306 VAL B CA 1
ATOM 5628 C C . VAL B 1 306 ? -3.621 -26.734 -4.605 1 96.12 306 VAL B C 1
ATOM 5630 O O . VAL B 1 306 ? -2.707 -27 -5.387 1 96.12 306 VAL B O 1
ATOM 5633 N N . GLN B 1 307 ? -4.375 -27.641 -4.035 1 95.62 307 GLN B N 1
ATOM 5634 C CA . GLN B 1 307 ? -4.098 -29.047 -4.316 1 95.62 307 GLN B CA 1
ATOM 5635 C C . GLN B 1 307 ? -4.297 -29.359 -5.793 1 95.62 307 GLN B C 1
ATOM 5637 O O . GLN B 1 307 ? -3.494 -30.078 -6.395 1 95.62 307 GLN B O 1
ATOM 5642 N N . TYR B 1 308 ? -5.355 -28.891 -6.387 1 94.75 308 TYR B N 1
ATOM 5643 C CA . TYR B 1 308 ? -5.59 -29.109 -7.809 1 94.75 308 TYR B CA 1
ATOM 5644 C C . TYR B 1 308 ? -4.418 -28.609 -8.641 1 94.75 308 TYR B C 1
ATOM 5646 O O . TYR B 1 308 ? -3.906 -29.344 -9.5 1 94.75 308 TYR B O 1
ATOM 5654 N N . ILE B 1 309 ? -3.996 -27.438 -8.344 1 95.38 309 ILE B N 1
ATOM 5655 C CA . ILE B 1 309 ? -2.936 -26.812 -9.125 1 95.38 309 ILE B CA 1
ATOM 5656 C C . ILE B 1 309 ? -1.633 -27.578 -8.945 1 95.38 309 ILE B C 1
ATOM 5658 O O . ILE B 1 309 ? -0.935 -27.875 -9.922 1 95.38 309 ILE B O 1
ATOM 5662 N N . LEU B 1 310 ? -1.373 -27.922 -7.762 1 95.25 310 LEU B N 1
ATOM 5663 C CA . LEU B 1 310 ? -0.134 -28.641 -7.504 1 95.25 310 LEU B CA 1
ATOM 5664 C C . LEU B 1 310 ? -0.166 -30.031 -8.148 1 95.25 310 LEU B C 1
ATOM 5666 O O . LEU B 1 310 ? 0.862 -30.516 -8.617 1 95.25 310 LEU B O 1
ATOM 5670 N N . ASN B 1 311 ? -1.344 -30.625 -8.164 1 93.81 311 ASN B N 1
ATOM 5671 C CA . ASN B 1 311 ? -1.488 -31.891 -8.883 1 93.81 311 ASN B CA 1
ATOM 5672 C C . ASN B 1 311 ? -1.154 -31.719 -10.367 1 93.81 311 ASN B C 1
ATOM 5674 O O . ASN B 1 311 ? -0.488 -32.562 -10.953 1 93.81 311 ASN B O 1
ATOM 5678 N N . GLN B 1 312 ? -1.603 -30.656 -10.875 1 94.25 312 GLN B N 1
ATOM 5679 C CA . GLN B 1 312 ? -1.295 -30.375 -12.281 1 94.25 312 GLN B CA 1
ATOM 5680 C C . GLN B 1 312 ? 0.193 -30.109 -12.477 1 94.25 312 GLN B C 1
ATOM 5682 O O . GLN B 1 312 ? 0.794 -30.562 -13.445 1 94.25 312 GLN B O 1
ATOM 5687 N N . PHE B 1 313 ? 0.801 -29.391 -11.531 1 95.88 313 PHE B N 1
ATOM 5688 C CA . PHE B 1 313 ? 2.197 -29 -11.648 1 95.88 313 PHE B CA 1
ATOM 5689 C C . PHE B 1 313 ? 3.117 -30.203 -11.555 1 95.88 313 PHE B C 1
ATOM 5691 O O . PHE B 1 313 ? 4.258 -30.172 -12.023 1 95.88 313 PHE B O 1
ATOM 5698 N N . LYS B 1 314 ? 2.631 -31.297 -11.008 1 94.69 314 LYS B N 1
ATOM 5699 C CA . LYS B 1 314 ? 3.434 -32.5 -10.836 1 94.69 314 LYS B CA 1
ATOM 5700 C C . LYS B 1 314 ? 3.512 -33.312 -12.141 1 94.69 314 LYS B C 1
ATOM 5702 O O . LYS B 1 314 ? 4.289 -34.25 -12.25 1 94.69 314 LYS B O 1
ATOM 5707 N N . ALA B 1 315 ? 2.736 -32.938 -13.086 1 95 315 ALA B N 1
ATOM 5708 C CA . ALA B 1 315 ? 2.771 -33.625 -14.375 1 95 315 ALA B CA 1
ATOM 5709 C C . ALA B 1 315 ? 4.164 -33.531 -14.992 1 95 315 ALA B C 1
ATOM 5711 O O . ALA B 1 315 ? 4.852 -32.531 -14.883 1 95 315 ALA B O 1
ATOM 5712 N N . PRO B 1 316 ? 4.523 -34.562 -15.734 1 93.62 316 PRO B N 1
ATOM 5713 C CA . PRO B 1 316 ? 5.867 -34.625 -16.312 1 93.62 316 PRO B CA 1
ATOM 5714 C C . PRO B 1 316 ? 6.156 -33.469 -17.281 1 93.62 316 PRO B C 1
ATOM 5716 O O . PRO B 1 316 ? 7.316 -33.094 -17.453 1 93.62 316 PRO B O 1
ATOM 5719 N N . ARG B 1 317 ? 5.195 -32.906 -17.844 1 94.31 317 ARG B N 1
ATOM 5720 C CA . ARG B 1 317 ? 5.402 -31.859 -18.844 1 94.31 317 ARG B CA 1
ATOM 5721 C C . ARG B 1 317 ? 5.988 -30.609 -18.203 1 94.31 317 ARG B C 1
ATOM 5723 O O . ARG B 1 317 ? 6.496 -29.719 -18.906 1 94.31 317 ARG B O 1
ATOM 5730 N N . TYR B 1 318 ? 5.906 -30.562 -16.891 1 95.75 318 TYR B N 1
ATOM 5731 C CA . TYR B 1 318 ? 6.383 -29.344 -16.234 1 95.75 318 TYR B CA 1
ATOM 5732 C C . TYR B 1 318 ? 7.723 -29.594 -15.555 1 95.75 318 TYR B C 1
ATOM 5734 O O . TYR B 1 318 ? 8.172 -28.766 -14.742 1 95.75 318 TYR B O 1
ATOM 5742 N N . LYS B 1 319 ? 8.391 -30.688 -15.828 1 95.25 319 LYS B N 1
ATOM 5743 C CA . LYS B 1 319 ? 9.742 -30.953 -15.344 1 95.25 319 LYS B CA 1
ATOM 5744 C C . LYS B 1 319 ? 10.703 -29.828 -15.758 1 95.25 319 LYS B C 1
ATOM 5746 O O . LYS B 1 319 ? 11.523 -29.391 -14.953 1 95.25 319 LYS B O 1
ATOM 5751 N N . GLY B 1 320 ? 10.508 -29.453 -16.938 1 95.06 320 GLY B N 1
ATOM 5752 C CA . GLY B 1 320 ? 11.344 -28.391 -17.453 1 95.06 320 GLY B CA 1
ATOM 5753 C C . GLY B 1 320 ? 11.188 -27.078 -16.703 1 95.06 320 GLY B C 1
ATOM 5754 O O . GLY B 1 320 ? 12.141 -26.312 -16.578 1 95.06 320 GLY B O 1
ATOM 5755 N N . LEU B 1 321 ? 10.008 -26.828 -16.266 1 95.5 321 LEU B N 1
ATOM 5756 C CA . LEU B 1 321 ? 9.719 -25.609 -15.5 1 95.5 321 LEU B CA 1
ATOM 5757 C C . LEU B 1 321 ? 10.547 -25.578 -14.219 1 95.5 321 LEU B C 1
ATOM 5759 O O . LEU B 1 321 ? 11.164 -24.547 -13.898 1 95.5 321 LEU B O 1
ATOM 5763 N N . MET B 1 322 ? 10.641 -26.672 -13.523 1 95.12 322 MET B N 1
ATOM 5764 C CA . MET B 1 322 ? 11.406 -26.75 -12.289 1 95.12 322 MET B CA 1
ATOM 5765 C C . MET B 1 322 ? 12.906 -26.672 -12.562 1 95.12 322 MET B C 1
ATOM 5767 O O . MET B 1 322 ? 13.633 -25.953 -11.891 1 95.12 322 MET B O 1
ATOM 5771 N N . GLU B 1 323 ? 13.266 -27.344 -13.578 1 96.88 323 GLU B N 1
ATOM 5772 C CA . GLU B 1 323 ? 14.68 -27.375 -13.945 1 96.88 323 GLU B CA 1
ATOM 5773 C C . GLU B 1 323 ? 15.172 -25.984 -14.336 1 96.88 323 GLU B C 1
ATOM 5775 O O . GLU B 1 323 ? 16.344 -25.656 -14.141 1 96.88 323 GLU B O 1
ATOM 5780 N N . ARG B 1 324 ? 14.305 -25.266 -14.898 1 96.69 324 ARG B N 1
ATOM 5781 C CA . ARG B 1 324 ? 14.68 -23.922 -15.359 1 96.69 324 ARG B CA 1
ATOM 5782 C C . ARG B 1 324 ? 15.188 -23.062 -14.211 1 96.69 324 ARG B C 1
ATOM 5784 O O . ARG B 1 324 ? 16.141 -22.297 -14.375 1 96.69 324 ARG B O 1
ATOM 5791 N N . GLY B 1 325 ? 14.516 -23.172 -13.055 1 96.38 325 GLY B N 1
ATOM 5792 C CA . GLY B 1 325 ? 14.984 -22.422 -11.898 1 96.38 325 GLY B CA 1
ATOM 5793 C C . GLY B 1 325 ? 16.422 -22.734 -11.539 1 96.38 325 GLY B C 1
ATOM 5794 O O . GLY B 1 325 ? 17.203 -21.828 -11.25 1 96.38 325 GLY B O 1
ATOM 5795 N N . PHE B 1 326 ? 16.797 -23.969 -11.664 1 97.69 326 PHE B N 1
ATOM 5796 C CA . PHE B 1 326 ? 18.156 -24.406 -11.32 1 97.69 326 PHE B CA 1
ATOM 5797 C C . PHE B 1 326 ? 19.125 -24.125 -12.453 1 97.69 326 PHE B C 1
ATOM 5799 O O . PHE B 1 326 ? 20.328 -24.047 -12.227 1 97.69 326 PHE B O 1
ATOM 5806 N N . PHE B 1 327 ? 18.609 -24.016 -13.578 1 97.31 327 PHE B N 1
ATOM 5807 C CA . PHE B 1 327 ? 19.438 -23.578 -14.695 1 97.31 327 PHE B CA 1
ATOM 5808 C C . PHE B 1 327 ? 19.797 -22.109 -14.562 1 97.31 327 PHE B C 1
ATOM 5810 O O . PHE B 1 327 ? 20.953 -21.719 -14.758 1 97.31 327 PHE B O 1
ATOM 5817 N N . LEU B 1 328 ? 18.828 -21.312 -14.195 1 95.56 328 LEU B N 1
ATOM 5818 C CA . LEU B 1 328 ? 19.016 -19.859 -14.102 1 95.56 328 LEU B CA 1
ATOM 5819 C C . LEU B 1 328 ? 19.984 -19.516 -12.984 1 95.56 328 LEU B C 1
ATOM 5821 O O . LEU B 1 328 ? 20.734 -18.531 -13.086 1 95.56 328 LEU B O 1
ATOM 5825 N N . ASN B 1 329 ? 19.969 -20.312 -11.953 1 95.19 329 ASN B N 1
ATOM 5826 C CA . ASN B 1 329 ? 20.969 -20.031 -10.914 1 95.19 329 ASN B CA 1
ATOM 5827 C C . ASN B 1 329 ? 22.25 -20.828 -11.141 1 95.19 329 ASN B C 1
ATOM 5829 O O . ASN B 1 329 ? 23.062 -20.953 -10.234 1 95.19 329 ASN B O 1
ATOM 5833 N N . GLN B 1 330 ? 22.328 -21.562 -12.266 1 95.19 330 GLN B N 1
ATOM 5834 C CA . GLN B 1 330 ? 23.547 -22.141 -12.82 1 95.19 330 GLN B CA 1
ATOM 5835 C C . GLN B 1 330 ? 23.875 -23.469 -12.148 1 95.19 330 GLN B C 1
ATOM 5837 O O . GLN B 1 330 ? 24.984 -23.984 -12.281 1 95.19 330 GLN B O 1
ATOM 5842 N N . ILE B 1 331 ? 23.031 -24.031 -11.461 1 96.5 331 ILE B N 1
ATOM 5843 C CA . ILE B 1 331 ? 23.234 -25.359 -10.898 1 96.5 331 ILE B CA 1
ATOM 5844 C C . ILE B 1 331 ? 23.156 -26.406 -12.016 1 96.5 331 ILE B C 1
ATOM 5846 O O . ILE B 1 331 ? 23.938 -27.359 -12.031 1 96.5 331 ILE B O 1
ATOM 5850 N N . LEU B 1 332 ? 22.219 -26.156 -12.867 1 96.62 332 LEU B N 1
ATOM 5851 C CA . LEU B 1 332 ? 22.125 -27.016 -14.047 1 96.62 332 LEU B CA 1
ATOM 5852 C C . LEU B 1 332 ? 22.781 -26.344 -15.25 1 96.62 332 LEU B C 1
ATOM 5854 O O . LEU B 1 332 ? 22.625 -25.141 -15.461 1 96.62 332 LEU B O 1
ATOM 5858 N N . ASP B 1 333 ? 23.422 -27.094 -16.047 1 94.31 333 ASP B N 1
ATOM 5859 C CA . ASP B 1 333 ? 24.156 -26.547 -17.172 1 94.31 333 ASP B CA 1
ATOM 5860 C C . ASP B 1 333 ? 23.312 -26.562 -18.438 1 94.31 333 ASP B C 1
ATOM 5862 O O . ASP B 1 333 ? 23.5 -25.719 -19.328 1 94.31 333 ASP B O 1
ATOM 5866 N N . LYS B 1 334 ? 22.484 -27.484 -18.391 1 92.81 334 LYS B N 1
ATOM 5867 C CA . LYS B 1 334 ? 21.703 -27.641 -19.609 1 92.81 334 LYS B CA 1
ATOM 5868 C C . LYS B 1 334 ? 20.359 -26.922 -19.5 1 92.81 334 LYS B C 1
ATOM 5870 O O . LYS B 1 334 ? 19.625 -27.094 -18.516 1 92.81 334 LYS B O 1
ATOM 5875 N N . ARG B 1 335 ? 20.094 -26.188 -20.516 1 92.5 335 ARG B N 1
ATOM 5876 C CA . ARG B 1 335 ? 18.781 -25.547 -20.609 1 92.5 335 ARG B CA 1
ATOM 5877 C C . ARG B 1 335 ? 17.688 -26.594 -20.812 1 92.5 335 ARG B C 1
ATOM 5879 O O . ARG B 1 335 ? 17.797 -27.453 -21.703 1 92.5 335 ARG B O 1
ATOM 5886 N N . PRO B 1 336 ? 16.734 -26.438 -20 1 92.19 336 PRO B N 1
ATOM 5887 C CA . PRO B 1 336 ? 15.641 -27.391 -20.188 1 92.19 336 PRO B CA 1
ATOM 5888 C C . PRO B 1 336 ? 14.93 -27.219 -21.531 1 92.19 336 PRO B C 1
ATOM 5890 O O . PRO B 1 336 ? 15.016 -26.156 -22.156 1 92.19 336 PRO B O 1
ATOM 5893 N N . ALA B 1 337 ? 14.344 -28.297 -21.953 1 87.75 337 ALA B N 1
ATOM 5894 C CA . ALA B 1 337 ? 13.578 -28.266 -23.188 1 87.75 337 ALA B CA 1
ATOM 5895 C C . ALA B 1 337 ? 12.406 -27.297 -23.094 1 87.75 337 ALA B C 1
ATOM 5897 O O . ALA B 1 337 ? 12.016 -26.891 -21.984 1 87.75 337 ALA B O 1
ATOM 5898 N N . TYR B 1 338 ? 12.016 -26.953 -24.234 1 89.25 338 TYR B N 1
ATOM 5899 C CA . TYR B 1 338 ? 10.883 -26.047 -24.281 1 89.25 338 TYR B CA 1
ATOM 5900 C C . TYR B 1 338 ? 9.672 -26.656 -23.578 1 89.25 338 TYR B C 1
ATOM 5902 O O . TYR B 1 338 ? 9.406 -27.844 -23.688 1 89.25 338 TYR B O 1
ATOM 5910 N N . PHE B 1 339 ? 9.031 -25.812 -22.859 1 89.5 339 PHE B N 1
ATOM 5911 C CA . PHE B 1 339 ? 7.797 -26.219 -22.203 1 89.5 339 PHE B CA 1
ATOM 5912 C C . PHE B 1 339 ? 6.797 -25.062 -22.172 1 89.5 339 PHE B C 1
ATOM 5914 O O . PHE B 1 339 ? 7.18 -23.906 -22.266 1 89.5 339 PHE B O 1
ATOM 5921 N N . GLU B 1 340 ? 5.508 -25.406 -22.109 1 91.75 340 GLU B N 1
ATOM 5922 C CA . GLU B 1 340 ? 4.457 -24.422 -21.859 1 91.75 340 GLU B CA 1
ATOM 5923 C C . GLU B 1 340 ? 4.203 -24.25 -20.359 1 91.75 340 GLU B C 1
ATOM 5925 O O . GLU B 1 340 ? 4.266 -25.219 -19.594 1 91.75 340 GLU B O 1
ATOM 5930 N N . THR B 1 341 ? 3.963 -23.031 -20.016 1 93.81 341 THR B N 1
ATOM 5931 C CA . THR B 1 341 ? 3.613 -22.812 -18.625 1 93.81 341 THR B CA 1
ATOM 5932 C C . THR B 1 341 ? 2.27 -23.469 -18.297 1 93.81 341 THR B C 1
ATOM 5934 O O . THR B 1 341 ? 1.453 -23.703 -19.188 1 93.81 341 THR B O 1
ATOM 5937 N N . PRO B 1 342 ? 2.135 -23.734 -17.062 1 95 342 PRO B N 1
ATOM 5938 C CA . PRO B 1 342 ? 0.912 -24.438 -16.688 1 95 342 PRO B CA 1
ATOM 5939 C C . PRO B 1 342 ? -0.357 -23.688 -17.078 1 95 342 PRO B C 1
ATOM 5941 O O . PRO B 1 342 ? -1.3 -24.297 -17.594 1 95 342 PRO B O 1
ATOM 5944 N N . ASP B 1 343 ? -0.434 -22.438 -16.844 1 92.69 343 ASP B N 1
ATOM 5945 C CA . ASP B 1 343 ? -1.64 -21.688 -17.188 1 92.69 343 ASP B CA 1
ATOM 5946 C C . ASP B 1 343 ? -1.848 -21.641 -18.703 1 92.69 343 ASP B C 1
ATOM 5948 O O . ASP B 1 343 ? -2.98 -21.719 -19.188 1 92.69 343 ASP B O 1
ATOM 5952 N N . GLN B 1 344 ? -0.79 -21.609 -19.453 1 92.56 344 GLN B N 1
ATOM 5953 C CA . GLN B 1 344 ? -0.865 -21.562 -20.906 1 92.56 344 GLN B CA 1
ATOM 5954 C C . GLN B 1 344 ? -1.36 -22.891 -21.469 1 92.56 344 GLN B C 1
ATOM 5956 O O . GLN B 1 344 ? -2.09 -22.922 -22.469 1 92.56 344 GLN B O 1
ATOM 5961 N N . TYR B 1 345 ? -0.93 -23.859 -20.828 1 95.81 345 TYR B N 1
ATOM 5962 C CA . TYR B 1 345 ? -1.345 -25.188 -21.312 1 95.81 345 TYR B CA 1
ATOM 5963 C C . TYR B 1 345 ? -2.74 -25.531 -20.812 1 95.81 345 TYR B C 1
ATOM 5965 O O . TYR B 1 345 ? -3.637 -25.828 -21.609 1 95.81 345 TYR B O 1
ATOM 5973 N N . CYS B 1 346 ? -2.924 -25.484 -19.531 1 95.75 346 CYS B N 1
ATOM 5974 C CA . CYS B 1 346 ? -4.16 -25.938 -18.906 1 95.75 346 CYS B CA 1
ATOM 5975 C C . CYS B 1 346 ? -5.332 -25.047 -19.281 1 95.75 346 CYS B C 1
ATOM 5977 O O . CYS B 1 346 ? -6.453 -25.531 -19.469 1 95.75 346 CYS B O 1
ATOM 5979 N N . MET B 1 347 ? -5.113 -23.797 -19.422 1 94.5 347 MET B N 1
ATOM 5980 C CA . MET B 1 347 ? -6.219 -22.859 -19.609 1 94.5 347 MET B CA 1
ATOM 5981 C C . MET B 1 347 ? -6.172 -22.219 -20.984 1 94.5 347 MET B C 1
ATOM 5983 O O . MET B 1 347 ? -6.617 -21.094 -21.172 1 94.5 347 MET B O 1
ATOM 5987 N N . ASN B 1 348 ? -5.59 -22.953 -21.859 1 93.31 348 ASN B N 1
ATOM 5988 C CA . ASN B 1 348 ? -5.539 -22.531 -23.25 1 93.31 348 ASN B CA 1
ATOM 5989 C C . ASN B 1 348 ? -6.934 -22.406 -23.859 1 93.31 348 ASN B C 1
ATOM 5991 O O . ASN B 1 348 ? -7.629 -23.422 -24.016 1 93.31 348 ASN B O 1
ATOM 5995 N N . VAL B 1 349 ? -7.312 -21.281 -24.25 1 92.56 349 VAL B N 1
ATOM 5996 C CA . VAL B 1 349 ? -8.672 -21.016 -24.703 1 92.56 349 VAL B CA 1
ATOM 5997 C C . VAL B 1 349 ? -8.938 -21.766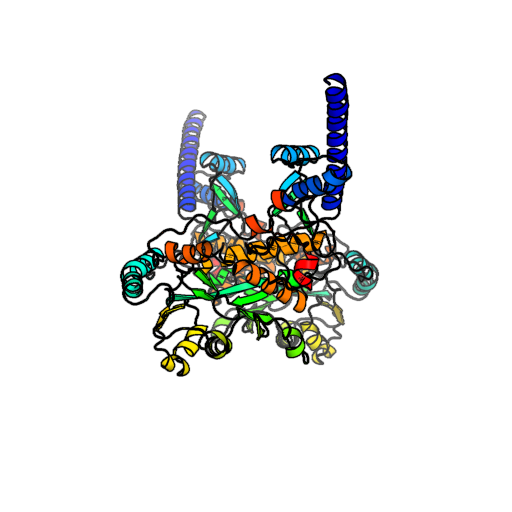 -26 1 92.56 349 VAL B C 1
ATOM 5999 O O . VAL B 1 349 ? -10.047 -22.25 -26.234 1 92.56 349 VAL B O 1
ATOM 6002 N N . ARG B 1 350 ? -7.926 -21.891 -26.844 1 89.75 350 ARG B N 1
ATOM 6003 C CA . ARG B 1 350 ? -8.094 -22.594 -28.109 1 89.75 350 ARG B CA 1
ATOM 6004 C C . ARG B 1 350 ? -8.375 -24.062 -27.891 1 89.75 350 ARG B C 1
ATOM 6006 O O . ARG B 1 350 ? -9.117 -24.688 -28.656 1 89.75 350 ARG B O 1
ATOM 6013 N N . ALA B 1 351 ? -7.832 -24.547 -26.875 1 91.38 351 ALA B N 1
ATOM 6014 C CA . ALA B 1 351 ? -7.965 -25.969 -26.594 1 91.38 351 ALA B CA 1
ATOM 6015 C C . ALA B 1 351 ? -9.219 -26.266 -25.766 1 91.38 351 ALA B C 1
ATOM 6017 O O . ALA B 1 351 ? -9.812 -27.328 -25.875 1 91.38 351 ALA B O 1
ATOM 6018 N N . THR B 1 352 ? -9.633 -25.328 -25.016 1 93.88 352 THR B N 1
ATOM 6019 C CA . THR B 1 352 ? -10.688 -25.625 -24.047 1 93.88 352 THR B CA 1
ATOM 6020 C C . THR B 1 352 ? -11.977 -24.891 -24.422 1 93.88 352 THR B C 1
ATOM 6022 O O . THR B 1 352 ? -13.07 -25.328 -24.062 1 93.88 352 THR B O 1
ATOM 6025 N N . GLY B 1 353 ? -11.891 -23.828 -25.125 1 92 353 GLY B N 1
ATOM 6026 C CA . GLY B 1 353 ? -13.062 -23.016 -25.469 1 92 353 GLY B CA 1
ATOM 6027 C C . GLY B 1 353 ? -14.07 -23.766 -26.312 1 92 353 GLY B C 1
ATOM 6028 O O . GLY B 1 353 ? -13.703 -24.422 -27.281 1 92 353 GLY B O 1
ATOM 6029 N N . GLY B 1 354 ? -15.344 -23.609 -26 1 91.62 354 GLY B N 1
ATOM 6030 C CA . GLY B 1 354 ? -16.406 -24.234 -26.766 1 91.62 354 GLY B CA 1
ATOM 6031 C C . GLY B 1 354 ? -16.516 -25.734 -26.547 1 91.62 354 GLY B C 1
ATOM 6032 O O . GLY B 1 354 ? -17.359 -26.406 -27.141 1 91.62 354 GLY B O 1
ATOM 6033 N N . LYS B 1 355 ? -15.594 -26.25 -25.766 1 93.75 355 LYS B N 1
ATOM 6034 C CA . LYS B 1 355 ? -15.602 -27.672 -25.469 1 93.75 355 LYS B CA 1
ATOM 6035 C C . LYS B 1 355 ? -16.281 -27.953 -24.125 1 93.75 355 LYS B C 1
ATOM 6037 O O . LYS B 1 355 ? -16.422 -27.062 -23.297 1 93.75 355 LYS B O 1
ATOM 6042 N N . LEU B 1 356 ? -16.625 -29.188 -24 1 94 356 LEU B N 1
ATOM 6043 C CA . LEU B 1 356 ? -17.438 -29.5 -22.828 1 94 356 LEU B CA 1
ATOM 6044 C C . LEU B 1 356 ? -16.625 -30.25 -21.781 1 94 356 LEU B C 1
ATOM 6046 O O . LEU B 1 356 ? -15.711 -31 -22.125 1 94 356 LEU B O 1
ATOM 6050 N N . CYS B 1 357 ? -16.984 -30.016 -20.609 1 94.44 357 CYS B N 1
ATOM 6051 C CA . CYS B 1 357 ? -16.391 -30.703 -19.469 1 94.44 357 CYS B CA 1
ATOM 6052 C C . CYS B 1 357 ? -16.719 -32.188 -19.484 1 94.44 357 CYS B C 1
ATOM 6054 O O . CYS B 1 357 ? -17.875 -32.562 -19.719 1 94.44 357 CYS B O 1
ATOM 6056 N N . ALA B 1 358 ? -15.805 -32.938 -19.172 1 93.62 358 ALA B N 1
ATOM 6057 C CA . ALA B 1 358 ? -15.961 -34.375 -19.203 1 93.62 358 ALA B CA 1
ATOM 6058 C C . ALA B 1 358 ? -16.875 -34.875 -18.078 1 93.62 358 ALA B C 1
ATOM 6060 O O . ALA B 1 358 ? -17.516 -35.906 -18.188 1 93.62 358 ALA B O 1
ATOM 6061 N N . ASN B 1 359 ? -16.953 -34.094 -17.047 1 90.94 359 ASN B N 1
ATOM 6062 C CA . ASN B 1 359 ? -17.688 -34.531 -15.859 1 90.94 359 ASN B CA 1
ATOM 6063 C C . ASN B 1 359 ? -19.125 -34.031 -15.883 1 90.94 359 ASN B C 1
ATOM 6065 O O . ASN B 1 359 ? -20.062 -34.812 -15.609 1 90.94 359 ASN B O 1
ATOM 6069 N N . CYS B 1 360 ? -19.391 -32.781 -16.234 1 91.25 360 CYS B N 1
ATOM 6070 C CA . CYS B 1 360 ? -20.734 -32.25 -16.062 1 91.25 360 CYS B CA 1
ATOM 6071 C C . CYS B 1 360 ? -21.297 -31.766 -17.391 1 91.25 360 CYS B C 1
ATOM 6073 O O . CYS B 1 360 ? -22.438 -31.281 -17.453 1 91.25 360 CYS B O 1
ATOM 6075 N N . ARG B 1 361 ? -20.594 -31.609 -18.453 1 91.94 361 ARG B N 1
ATOM 6076 C CA . ARG B 1 361 ? -21 -31.281 -19.812 1 91.94 361 ARG B CA 1
ATOM 6077 C C . ARG B 1 361 ? -21.266 -29.781 -19.953 1 91.94 361 ARG B C 1
ATOM 6079 O O . ARG B 1 361 ? -21.859 -29.344 -20.938 1 91.94 361 ARG B O 1
ATOM 6086 N N . GLN B 1 362 ? -20.812 -29.109 -18.953 1 90.44 362 GLN B N 1
ATOM 6087 C CA . GLN B 1 362 ? -20.734 -27.656 -19.125 1 90.44 362 GLN B CA 1
ATOM 6088 C C . GLN B 1 362 ? -19.469 -27.266 -19.875 1 90.44 362 GLN B C 1
ATOM 6090 O O . GLN B 1 362 ? -18.625 -28.109 -20.156 1 90.44 362 GLN B O 1
ATOM 6095 N N . PHE B 1 363 ? -19.422 -26.047 -20.156 1 92.75 363 PHE B N 1
ATOM 6096 C CA . PHE B 1 363 ? -18.234 -25.609 -20.891 1 92.75 363 PHE B CA 1
ATOM 6097 C C . PHE B 1 363 ? -16.984 -25.797 -20.047 1 92.75 363 PHE B C 1
ATOM 6099 O O . PHE B 1 363 ? -16.969 -25.469 -18.859 1 92.75 363 PHE B O 1
ATOM 6106 N N . SER B 1 364 ? -16 -26.328 -20.641 1 94.5 364 SER B N 1
ATOM 6107 C CA . SER B 1 364 ? -14.75 -26.625 -19.953 1 94.5 364 SER B CA 1
ATOM 6108 C C . SER B 1 364 ? -13.906 -25.359 -19.781 1 94.5 364 SER B C 1
ATOM 6110 O O . SER B 1 364 ? -14.219 -24.312 -20.359 1 94.5 364 SER B O 1
ATOM 6112 N N . TYR B 1 365 ? -12.898 -25.484 -18.922 1 94.62 365 TYR B N 1
ATOM 6113 C CA . TYR B 1 365 ? -12.023 -24.359 -18.672 1 94.62 365 TYR B CA 1
ATOM 6114 C C . TYR B 1 365 ? -10.562 -24.781 -18.656 1 94.62 365 TYR B C 1
ATOM 6116 O O . TYR B 1 365 ? -9.688 -24.016 -19.062 1 94.62 365 TYR B O 1
ATOM 6124 N N . CYS B 1 366 ? -10.328 -26.016 -18.188 1 94.94 366 CYS B N 1
ATOM 6125 C CA . CYS B 1 366 ? -8.961 -26.5 -18.047 1 94.94 366 CYS B CA 1
ATOM 6126 C C . CYS B 1 366 ? -8.781 -27.844 -18.75 1 94.94 366 CYS B C 1
ATOM 6128 O O . CYS B 1 366 ? -9.727 -28.625 -18.859 1 94.94 366 CYS B O 1
ATOM 6130 N N . LYS B 1 367 ? -7.613 -28.016 -19.188 1 95.94 367 LYS B N 1
ATOM 6131 C CA . LYS B 1 367 ? -7.172 -29.312 -19.688 1 95.94 367 LYS B CA 1
ATOM 6132 C C . LYS B 1 367 ? -6.18 -29.953 -18.734 1 95.94 367 LYS B C 1
ATOM 6134 O O . LYS B 1 367 ? -5.242 -29.312 -18.266 1 95.94 367 LYS B O 1
ATOM 6139 N N . CYS B 1 368 ? -6.441 -31.156 -18.438 1 95.19 368 CYS B N 1
ATOM 6140 C CA . CYS B 1 368 ? -5.547 -31.875 -17.531 1 95.19 368 CYS B CA 1
ATOM 6141 C C . CYS B 1 368 ? -4.133 -31.938 -18.109 1 95.19 368 CYS B C 1
ATOM 6143 O O . CYS B 1 368 ? -3.947 -32.219 -19.297 1 95.19 368 CYS B O 1
ATOM 6145 N N . SER B 1 369 ? -3.184 -31.75 -17.281 1 95.25 369 SER B N 1
ATOM 6146 C CA . SER B 1 369 ? -1.797 -31.625 -17.719 1 95.25 369 SER B CA 1
ATOM 6147 C C . SER B 1 369 ? -1.167 -32.969 -17.984 1 95.25 369 SER B C 1
ATOM 6149 O O . SER B 1 369 ? -0.108 -33.062 -18.609 1 95.25 369 SER B O 1
ATOM 6151 N N . TYR B 1 370 ? -1.736 -34.031 -17.516 1 94.38 370 TYR B N 1
ATOM 6152 C CA . TYR B 1 370 ? -1.144 -35.344 -17.672 1 94.38 370 TYR B CA 1
ATOM 6153 C C . TYR B 1 370 ? -1.379 -35.875 -19.094 1 94.38 370 TYR B C 1
ATOM 6155 O O . TYR B 1 370 ? -2.512 -35.875 -19.578 1 94.38 370 TYR B O 1
ATOM 6163 N N . PRO B 1 371 ? -0.368 -36.344 -19.672 1 89.69 371 PRO B N 1
ATOM 6164 C CA . PRO B 1 371 ? -0.485 -36.844 -21.047 1 89.69 371 PRO B CA 1
ATOM 6165 C C . PRO B 1 371 ? -1.444 -38.031 -21.172 1 89.69 371 PRO B C 1
ATOM 6167 O O . PRO B 1 371 ? -2.084 -38.188 -22.219 1 89.69 371 PRO B O 1
ATOM 6170 N N . THR B 1 372 ? -1.558 -38.781 -20.141 1 89.12 372 THR B N 1
ATOM 6171 C CA . THR B 1 372 ? -2.387 -39.969 -20.172 1 89.12 372 THR B CA 1
ATOM 6172 C C . THR B 1 372 ? -3.854 -39.625 -19.938 1 89.12 372 THR B C 1
ATOM 6174 O O . THR B 1 372 ? -4.738 -40.469 -20.172 1 89.12 372 THR B O 1
ATOM 6177 N N . CYS B 1 373 ? -4.18 -38.5 -19.5 1 90.56 373 CYS B N 1
ATOM 6178 C CA . CYS B 1 373 ? -5.543 -38.094 -19.188 1 90.56 373 CYS B CA 1
ATOM 6179 C C . CYS B 1 373 ? -6.035 -37.031 -20.172 1 90.56 373 CYS B C 1
ATOM 6181 O O . CYS B 1 373 ? -6.723 -37.375 -21.141 1 90.56 373 CYS B O 1
ATOM 6183 N N . GLY B 1 374 ? -5.57 -35.875 -20.172 1 89.56 374 GLY B N 1
ATOM 6184 C CA . GLY B 1 374 ? -5.852 -34.812 -21.125 1 89.56 374 GLY B CA 1
ATOM 6185 C C . GLY B 1 374 ? -7.32 -34.438 -21.188 1 89.56 374 GLY B C 1
ATOM 6186 O O . GLY B 1 374 ? -7.762 -33.812 -22.141 1 89.56 374 GLY B O 1
ATOM 6187 N N . ILE B 1 375 ? -8.031 -34.812 -20.172 1 93.06 375 ILE B N 1
ATOM 6188 C CA . ILE B 1 375 ? -9.461 -34.531 -20.203 1 93.06 375 ILE B CA 1
ATOM 6189 C C . ILE B 1 375 ? -9.688 -33.031 -20.031 1 93.06 375 ILE B C 1
ATOM 6191 O O . ILE B 1 375 ? -8.836 -32.312 -19.484 1 93.06 375 ILE B O 1
ATOM 6195 N N . LEU B 1 376 ? -10.805 -32.656 -20.516 1 95.69 376 LEU B N 1
ATOM 6196 C CA . LEU B 1 376 ? -11.266 -31.266 -20.328 1 95.69 376 LEU B CA 1
ATOM 6197 C C . LEU B 1 376 ? -12.219 -31.156 -19.141 1 95.69 376 LEU B C 1
ATOM 6199 O O . LEU B 1 376 ? -13.125 -31.984 -19 1 95.69 376 LEU B O 1
ATOM 6203 N N . ILE B 1 377 ? -11.992 -30.172 -18.312 1 94.44 377 ILE B N 1
ATOM 6204 C CA . ILE B 1 377 ? -12.766 -30.062 -17.094 1 94.44 377 ILE B CA 1
ATOM 6205 C C . ILE B 1 377 ? -13.125 -28.609 -16.828 1 94.44 377 ILE B C 1
ATOM 6207 O O . ILE B 1 377 ? -12.352 -27.703 -17.156 1 94.44 377 ILE B O 1
ATOM 6211 N N . CYS B 1 378 ? -14.258 -28.406 -16.281 1 92.69 378 CYS B N 1
ATOM 6212 C CA . CYS B 1 378 ? -14.633 -27.047 -15.914 1 92.69 378 CYS B CA 1
ATOM 6213 C C . CYS B 1 378 ? -14.062 -26.672 -14.555 1 92.69 378 CYS B C 1
ATOM 6215 O O . CYS B 1 378 ? -13.539 -27.531 -13.836 1 92.69 378 CYS B O 1
ATOM 6217 N N . ALA B 1 379 ? -14.125 -25.422 -14.172 1 88.88 379 ALA B N 1
ATOM 6218 C CA . ALA B 1 379 ? -13.5 -24.938 -12.945 1 88.88 379 ALA B CA 1
ATOM 6219 C C . ALA B 1 379 ? -14.125 -25.578 -11.711 1 88.88 379 ALA B C 1
ATOM 6221 O O . ALA B 1 379 ? -13.414 -25.953 -10.781 1 88.88 379 ALA B O 1
ATOM 6222 N N . SER B 1 380 ? -15.398 -25.734 -11.719 1 88.12 380 SER B N 1
ATOM 6223 C CA . SER B 1 380 ? -16.109 -26.297 -10.578 1 88.12 380 SER B CA 1
ATOM 6224 C C . SER B 1 380 ? -15.766 -27.781 -10.383 1 88.12 380 SER B C 1
ATOM 6226 O O . SER B 1 380 ? -15.477 -28.219 -9.273 1 88.12 380 SER B O 1
ATOM 6228 N N . CYS B 1 381 ? -15.711 -28.469 -11.492 1 89.56 381 CYS B N 1
ATOM 6229 C CA . CYS B 1 381 ? -15.414 -29.906 -11.43 1 89.56 381 CYS B CA 1
ATOM 6230 C C . CYS B 1 381 ? -13.945 -30.125 -11.07 1 89.56 381 CYS B C 1
ATOM 6232 O O . CYS B 1 381 ? -13.609 -31.125 -10.43 1 89.56 381 CYS B O 1
ATOM 6234 N N . ALA B 1 382 ? -13.125 -29.234 -11.484 1 86.94 382 ALA B N 1
ATOM 6235 C CA . ALA B 1 382 ? -11.711 -29.344 -11.125 1 86.94 382 ALA B CA 1
ATOM 6236 C C . ALA B 1 382 ? -11.523 -29.281 -9.609 1 86.94 382 ALA B C 1
ATOM 6238 O O . ALA B 1 382 ? -10.703 -30.016 -9.055 1 86.94 382 ALA B O 1
ATOM 6239 N N . LEU B 1 383 ? -12.312 -28.531 -8.922 1 86.25 383 LEU B N 1
ATOM 6240 C CA . LEU B 1 383 ? -12.172 -28.328 -7.484 1 86.25 383 LEU B CA 1
ATOM 6241 C C . LEU B 1 383 ? -12.898 -29.438 -6.711 1 86.25 383 LEU B C 1
ATOM 6243 O O . LEU B 1 383 ? -12.367 -29.969 -5.734 1 86.25 383 LEU B O 1
ATOM 6247 N N . GLU B 1 384 ? -14.023 -29.781 -7.16 1 83.25 384 GLU B N 1
ATOM 6248 C CA . GLU B 1 384 ? -14.852 -30.75 -6.434 1 83.25 384 GLU B CA 1
ATOM 6249 C C . GLU B 1 384 ? -14.234 -32.156 -6.477 1 83.25 384 GLU B C 1
ATOM 6251 O O . GLU B 1 384 ? -14.281 -32.875 -5.488 1 83.25 384 GLU B O 1
ATOM 6256 N N . HIS B 1 385 ? -13.617 -32.438 -7.539 1 78.62 385 HIS B N 1
ATOM 6257 C CA . HIS B 1 385 ? -13.125 -33.812 -7.684 1 78.62 385 HIS B CA 1
ATOM 6258 C C . HIS B 1 385 ? -11.625 -33.875 -7.422 1 78.62 385 HIS B C 1
ATOM 6260 O O . HIS B 1 385 ? -11.039 -34.969 -7.48 1 78.62 385 HIS B O 1
ATOM 6266 N N . LEU B 1 386 ? -11.07 -32.906 -6.953 1 78.12 386 LEU B N 1
ATOM 6267 C CA . LEU B 1 386 ? -9.633 -32.844 -6.707 1 78.12 386 LEU B CA 1
ATOM 6268 C C . LEU B 1 386 ? -8.867 -33.625 -7.777 1 78.12 386 LEU B C 1
ATOM 6270 O O . LEU B 1 386 ? -8.031 -34.469 -7.457 1 78.12 386 LEU B O 1
ATOM 6274 N N . HIS B 1 387 ? -9.227 -33.406 -8.992 1 74.56 387 HIS B N 1
ATOM 6275 C CA . HIS B 1 387 ? -8.641 -34.125 -10.109 1 74.56 387 HIS B CA 1
ATOM 6276 C C . HIS B 1 387 ? -7.125 -34.219 -9.969 1 74.56 387 HIS B C 1
ATOM 6278 O O . HIS B 1 387 ? -6.449 -33.188 -9.797 1 74.56 387 HIS B O 1
ATOM 6284 N N . PRO B 1 388 ? -6.645 -35.531 -9.914 1 74 388 PRO B N 1
ATOM 6285 C CA . PRO B 1 388 ? -5.199 -35.688 -9.75 1 74 388 PRO B CA 1
ATOM 6286 C C . PRO B 1 388 ? -4.406 -35.25 -10.969 1 74 388 PRO B C 1
ATOM 6288 O O . PRO B 1 388 ? -4.918 -35.281 -12.094 1 74 388 PRO B O 1
#

pLDDT: mean 90.83, std 9.24, range [44.34, 98.31]

Nearest PDB structures (foldseek):
  5hoo-assembly1_A  TM=5.916E-01  e=4.159E-07  Drosophila mauritiana
  4r79-assembly1_B  TM=4.915E-01  e=2.809E-07  Drosophila mauritiana
  4u7b-assembly2_G-2  TM=5.320E-01  e=7.705E-07  Drosophila mauritiana
  3hot-assembly1_B  TM=5.411E-01  e=1.079E-06  Drosophila mauritiana
  3hot-assembly1_A  TM=5.411E-01  e=2.645E-06  Drosophila mauritiana

Radius of gyration: 32.93 Å; Cα contacts (8 Å, |Δi|>4): 1320; chains: 2; bounding box: 63×100×93 Å

Solvent-accessible surface area (backbone atoms only — not comparable to full-atom values): 41534 Å² total; per-residue (Å²): 107,62,68,60,46,47,55,49,43,53,47,43,56,50,41,50,52,52,46,49,52,52,42,53,50,52,52,50,49,37,54,74,67,20,46,77,38,50,72,63,51,54,35,33,48,40,26,42,51,28,55,78,64,68,48,78,86,65,73,55,44,72,66,54,50,50,50,55,29,58,76,65,40,46,39,84,35,67,54,73,45,74,41,56,76,76,58,92,80,54,68,81,51,57,67,51,52,49,51,50,42,55,69,51,53,37,56,51,47,52,72,72,37,56,47,80,31,33,33,40,48,51,80,42,80,40,46,39,44,53,76,73,63,58,28,50,37,56,68,85,63,89,74,42,60,28,60,40,90,50,73,65,25,60,74,40,37,24,26,42,37,52,33,36,26,46,64,23,43,72,49,66,46,36,36,32,24,36,53,31,87,64,82,58,92,60,46,66,68,67,49,59,80,43,78,61,47,42,80,48,68,29,61,73,5,59,86,46,40,69,51,44,36,47,44,42,64,71,36,45,55,78,68,56,62,67,64,20,37,39,38,34,62,64,57,71,43,48,54,62,35,71,67,37,71,82,50,65,80,40,55,58,40,78,44,66,42,63,74,84,31,48,84,64,56,33,33,53,65,59,44,43,52,61,53,52,51,50,38,50,28,53,52,47,48,50,38,51,69,77,37,63,81,58,65,57,59,39,65,68,49,44,51,29,50,51,52,26,50,51,39,42,56,61,22,74,66,37,24,33,50,44,25,38,13,30,28,69,49,56,59,34,89,63,76,52,63,88,64,68,52,66,53,61,55,25,47,25,51,86,78,21,34,56,31,53,10,74,84,78,64,42,66,22,45,32,33,47,56,38,86,88,66,51,48,38,28,21,69,67,55,38,41,75,59,49,47,112,108,64,67,59,46,46,53,48,46,51,46,43,55,52,42,51,51,51,48,49,50,51,42,52,51,52,52,50,50,37,54,75,66,20,45,79,40,50,71,64,51,55,35,34,48,40,27,43,51,28,55,78,64,66,48,78,87,66,72,55,43,72,65,55,51,51,50,54,28,58,76,65,41,45,39,84,34,67,54,72,43,76,42,57,76,78,58,91,81,56,68,82,50,57,67,52,52,49,52,51,4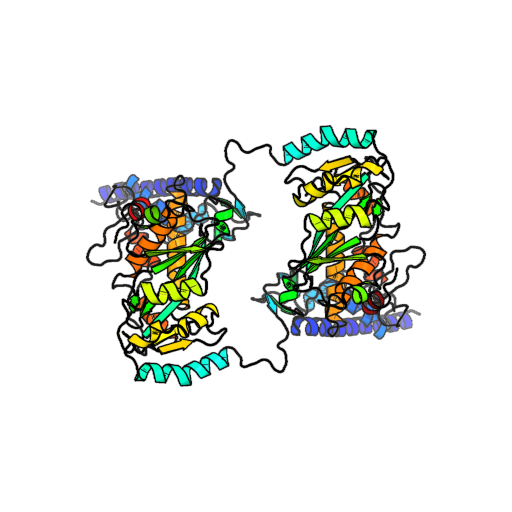3,56,69,52,52,37,57,52,47,51,73,72,37,54,47,80,30,33,34,40,49,50,80,42,79,42,46,38,43,52,75,75,63,57,28,53,38,56,69,86,61,88,73,40,59,28,59,41,89,50,74,66,25,60,75,39,38,26,25,43,37,52,32,37,26,46,64,23,43,70,50,65,45,36,36,33,24,35,52,32,86,64,82,57,92,61,44,66,68,66,49,60,82,44,78,60,46,44,78,48,67,30,62,71,5,58,86,46,40,69,52,43,36,47,43,43,64,72,36,45,55,78,68,54,62,68,64,21,37,40,39,32,60,65,58,72,42,48,54,62,35,70,68,35,72,80,50,64,81,40,57,58,43,77,44,68,45,61,75,83,32,48,82,64,56,33,32,53,65,62,44,43,52,60,51,52,51,50,37,50,29,53,52,46,46,50,38,52,67,78,37,64,82,58,66,57,57,38,67,68,49,46,51,30,50,51,50,26,50,50,37,43,57,61,22,74,68,37,23,33,50,44,25,37,13,29,26,71,50,56,58,35,86,63,76,51,65,91,65,67,53,66,53,61,55,25,47,24,52,86,78,22,35,56,32,52,11,73,84,80,64,42,66,23,44,32,34,46,55,38,87,90,66,52,47,36,29,21,70,67,57,39,41,75,60,50,48,111

Secondary structure (DSSP, 8-state):
-HHHHHHHHHHHHHHHHHHHHHHHHHHHHHHHTT----HHHHHHHHHHHHHHTT-TT----HHHHHHHHHHHTEEEEE--EEEEPPPTT----HHHHHHHHHHHHHHHHHHH--GGGEEEE--EEEESS---SEEEEETT-S--EEEES-TGGGT-EEEEE-EEETTS-B-SSEEEEEE-SS--TTHHHHHTT-TTEEEEEESSS---HHHHHHHIIIIITTTPPSS-EEEE-S-TTHHHHHH-GGGGGGT-EEEEPPTT-HHHH-HIIIIIHHHHHHHHHHHHHHHHHH-TTS-TTSHHHHHHHHHHHHHHHTSGGGHHHHHHHHHHTTS--SPPPP---HHHHHT-HHHHTT-B-TTT-SBP-EE-S-TTT--EE-HHHHHHTT--/-HHHHHHHHHHHHHHHHHHHHHHHHHHHHHHHTT----HHHHHHHHHHHHHHTT-TT----HHHHHHHHHHHTEEEEE--EEEEPPPTT----HHHHHHHHHHHHHHHHHHH--GGGEEEE--EEEESS---SEEEEETT-S--EEEES-TGGGT-EEEEE-EEETTS-B-SSEEEEEE-SS--TTHHHHHTT-TTEEEEEESSS---HHHHHHHIIIIITTTPPSS-EEEE-S-TTHHHHHHSGGGGGGT-EEEEPPTT-HHHH-HIIIIIHHHHHHHHHHHHHHHHHH-TTS-TTSHHHHHHHHHHHHHHHTSGGGHHHHHHHHHHTTS--SPPPP---HHHHHT-HHHHTT-B-TTT-SBP-EE-S-TTT--EE-HHHHHHTT--

InterPro domains:
  IPR004875 DDE superfamily endonuclease domain [PF03184] (181-282)
  IPR050863 Centromere and Transposable Element-Derived Protein [PTHR19303] (49-279)

Sequence (776 aa):
IRKEIRTQKTNRKQAVELLNDRVVNLVKAAIDNNDEIHEDFIQRTGMNQAVCFGLKNFKASRNWVAAIKKRLNLVSRHIDRRIVKPKANSGPSEEEKVRKFLLTEIPRLKRKYAPSNIFNVDQTSVKYEMTKNRCLDVRGKKKVEKYAQRKNALSHSFTVNPCISAAGEIIGKTFITLAEQQTPRSFQRMVAPFTELYVTNTKSGMMTSDLAIEWMEKVFMPVVPKDSVLILDGWPGWKKMIEANTVNSKNLEFVVLPDGTTSKLQPLDLCFNRQLKNFIRKLETQIRYIHPNIVIARRERQLQIVQYILNQFKAPRYKGLMERGFFLNQILDKRPAYFETPDQYCMNVRATGGKLCANCRQFSYCKCSYPTCGILICASCALEHLHPIRKEIRTQKTNRKQAVELLNDRVVNLVKAAIDNNDEIHEDFIQRTGMNQAVCFGLKNFKASRNWVAAIKKRLNLVSRHIDRRIVKPKANSGPSEEEKVRKFLLTEIPRLKRKYAPSNIFNVDQTSVKYEMTKNRCLDVRGKKKVEKYAQRKNALSHSFTVNPCISAAGEIIGKTFITLAEQQTPRSFQRMVAPFTELYVTNTKSGMMTSDLAIEWMEKVFMPVVPKDSVLILDGWPGWKKMIEANTVNSKNLEFVVLPDGTTSKLQPLDLCFNRQLKNFIRKLETQIRYIHPNIVIARRERQLQIVQYILNQFKAPRYKGLMERGFFLNQILDKRPAYFETPDQYCMNVRATGGKLCANCRQFSYCKCSYPTCGILICASCALEHLHP